Protein AF-0000000080873233 (afdb_homodimer)

Radius of gyration: 25.91 Å; Cα contacts (8 Å, |Δi|>4): 1275; chains: 2; bounding box: 64×78×68 Å

Secondary structure (DSSP, 8-state):
-----STTSHHHHHHHHHHHHHHHHHHHHHHHHHHHTHHHHHIIIII--HHHHHHHHT--TTEEEEEETTTSHHHHHHHHHHHHTT-EEEEEESSHHHHHHHHHHHHHH-TTS-EEEEE--GGGPPTTHHHHHHHTS-TT-EEEEEEE----PPPSS-GGGS-HHHHHHHHIIIIIHHHHHHHHHHTTTEEEEEEEEEE--GGGTS--TT-HHHHHHHHHHHHHHHHHHHHHH---GGGS--TTSSS--EEEEEEEE--EE-SSSS----TT-TTEE-HHHHHHHHHTTTT--S-EESSHHHHHHHHHHHTS-SGGGHHHHHHHHHHHHHHHHHHHHHHHHHTT-EEETTEEE-GGGG-/-----STTSHHHHHHHHHHHHHHHHHHHHHHHHHHHTHHHHHIIIII--HHHHHHHHT--TTEEEEEETTTSHHHHHHHHHHHHTT-EEEEEESSHHHHHHHHHHHHHH-TTS-EEEEE--GGGPPTTHHHHHHHTS-TT-EEEEEEE----PPPSS-GGGS-HHHHHHHHIIIIIHHHHHHHHHHTTTEEEEEEEEEE--GGGTS--TT-HHHHHHHHHHHHHHHHHHHHHH---GGGS--TTSSS--EEEEEEEE---B-SSSS----TT-TT-B-HHHHHHHHHTTTT--S-EESSHHHHHHHHHHHTS-SGGGHHHHHHHHHHHHHHHHHHHHHHHHHTT-EEETTEEE-GGGG-

Foldseek 3Di:
DPPDPDVPPVCVVVVVVVVVVVQVVLLVVLVVVVVVCVVVLCCQQPVFQLLVVCCVFQVDDLEEEEFAPLLFFLNVLLVVVVLVVPHAYEYEDQAPVSCVVSQVVSCVVRVVHHYHYQHHRQLDADVCRLLVSVVPTDPPRAYAEYELDFADAQDQDDPVPDDPSSLSSRCSGLAVSSVVNVVSCQQARHDLHHEYEQEAECLCVFPQPRGVSNNVSRVNSVVVLVVVLVLLPDPDPVSPDPPVGDPSRDYQYEYEYEYAEQTPQQPFADPPDPRYYFSNVLSVQQSRSHPVRYYDYSHSVPVVVSSVLVSGDPPPCVSVVVSVVVSVVSVVRRVVRNVQVVVPWHDDRSHTHHPPPPD/DPPDPDVPPVCVVVVVVVVVVVQVVLLVVLVVVVVVCVVVLCCQQPVFQLLVVCCVFQVDVLEEEEFAPLLFFLNVLLVVVVLVVPHAYEYEDQAPVSCVVSQVVSCVVRVVHHYHYQHHRQLDDDVCRLLVSVVPDDPPRAYAEYELDFADAQDQDDPVPDDPSSLSSRCSGLAVSSVVNVVSCQQARHDLHHEYEQEAECLCVFPQPRGVSNNVSSVNSVVVLVVVLVLLVDPDPVSPDPPVGDPSRDYQYEYEYEYAEQTPVQPFADPPDPRYYFSNVLSVQQSRSHPVRYYDYSHSVPVVVSSVLVSGDPPPCVSVVVSVVVSVVSVVRRVVRVVQVVVPWHQDRSHTHHVPPPD

Nearest PDB structures (foldseek):
  3gy0-assembly1_A-2  TM=8.358E-01  e=1.250E-11  Shigella flexneri
  3i1j-assembly1_A  TM=8.181E-01  e=1.690E-11  Pseudomonas syringae pv. tomato
  3gz4-assembly1_B  TM=8.388E-01  e=8.082E-11  Escherichia coli O6
  3e9q-assembly1_A  TM=8.214E-01  e=5.303E-11  Shigella flexneri 2a str. 301
  3f5q-assembly2_B  TM=8.314E-01  e=1.160E-10  Escherichia coli O6

Sequence (718 aa):
MAPSSTLPYITSHIYTVYLLFSTTLHLFLQIFLSLLSLPATLNTHLLHNGARYLEEHYHTPNAFALITGATDGIGRAFALELAERGWNIILHGRTQARIKPLLEHLRQKYPRQTFLPLPIDAANVRAGGISQALQELVPGVCVTLLINNAGALPPVRAFSGLSDEEVIDNVAVNVTFGALVVKALMNGWFGRRACVLGMGSVGAVMTLPGTPTYSGSKSFTRKFYACLRTQLSSPHPAFATPASSSPSTQLEILPILVGGVRTKMTPISEDGNIFFLTPQAFARHALAKVGLGREVYGYFWHEVQMWCITIWPEEGGMRGWVNKAMMRGVEKLRAEGWRRLSDGARMVDGRLVERGDGHMAPSSTLPYITSHIYTVYLLFSTTLHLFLQIFLSLLSLPATLNTHLLHNGARYLEEHYHTPNAFALITGATDGIGRAFALELAERGWNIILHGRTQARIKPLLEHLRQKYPRQTFLPLPIDAANVRAGGISQALQELVPGVCVTLLINNAGALPPVRAFSGLSDEEVIDNVAVNVTFGALVVKALMNGWFGRRACVLGMGSVGAVMTLPGTPTYSGSKSFTRKFYACLRTQLSSPHPAFATPASSSPSTQLEILPILVGGVRTKMTPISEDGNIFFLTPQAFARHALAKVGLGREVYGYFWHEVQMWCITIWPEEGGMRGWVNKAMMRGVEKLRAEGWRRLSDGARMVDGRLVERGDGH

InterPro domains:
  IPR002347 Short-chain dehydrogenase/reductase SDR [PF00106] (65-233)
  IPR002347 Short-chain dehydrogenase/reductase SDR [PR00081] (64-81)
  IPR002347 Short-chain dehydrogenase/reductase SDR [PR00081] (141-152)
  IPR002347 Short-chain dehydrogenase/reductase SDR [PR00081] (214-233)
  IPR036291 NAD(P)-binding domain superfamily [SSF51735] (61-322)
  IPR051019 VLCFA Elongation and Steroid Dehydrogenase [PTHR43899] (19-328)

Solvent-accessible surface area (backbone atoms only — not comparable to full-atom values): 36787 Å² total; per-residue (Å²): 132,77,78,93,65,74,88,47,54,70,55,42,49,53,45,44,50,47,48,53,50,47,48,51,51,42,38,53,49,40,52,55,52,50,59,66,43,42,66,60,51,44,34,57,70,69,65,49,60,4,53,58,45,40,50,75,64,32,58,51,95,67,27,23,34,37,31,32,36,23,67,47,49,52,28,28,24,38,52,53,56,40,46,74,73,63,44,21,35,36,38,21,22,59,35,63,77,61,33,44,66,58,51,52,52,48,46,68,76,40,68,89,45,54,76,42,83,44,62,48,43,46,57,69,70,51,72,60,44,65,51,53,55,58,66,70,43,70,85,80,63,26,33,12,33,35,38,50,50,44,64,62,81,69,77,76,37,26,72,63,72,51,52,53,56,55,54,51,34,44,44,25,26,39,40,49,36,54,53,49,50,54,35,43,33,67,67,68,32,49,31,60,43,24,37,35,39,39,59,37,30,44,41,38,75,43,71,42,45,53,37,27,69,48,26,6,24,27,21,16,48,50,40,25,51,54,8,44,48,46,24,73,70,41,86,49,71,64,41,44,69,70,74,85,53,70,76,85,53,47,71,40,50,28,39,27,34,37,60,54,41,19,24,83,91,35,30,41,67,69,82,80,44,79,54,47,37,35,22,55,60,44,34,53,40,39,45,25,44,40,83,68,60,46,75,42,58,34,41,66,52,43,44,51,54,49,45,71,38,64,48,40,50,69,71,91,39,52,21,55,49,48,40,49,55,53,44,52,54,51,48,53,45,33,50,54,25,49,52,43,40,74,73,51,30,41,71,52,91,33,34,70,40,55,67,81,66,73,117,134,76,80,90,68,73,88,49,52,70,54,41,48,55,44,46,51,47,49,51,50,47,49,51,51,42,39,55,50,41,52,54,50,48,59,68,44,41,66,59,52,45,36,56,71,68,64,49,58,3,54,58,44,40,51,75,63,32,59,50,93,66,27,23,33,36,29,32,37,22,65,47,51,53,27,29,23,38,52,53,57,39,46,74,72,63,44,22,35,36,38,21,21,60,36,62,79,63,33,45,64,58,51,52,52,48,46,69,77,39,68,88,46,54,76,43,84,43,61,48,43,45,57,69,69,52,72,61,44,65,51,52,55,58,66,70,44,68,86,79,64,26,33,12,32,35,38,48,50,44,64,64,80,70,78,78,37,26,71,64,72,52,51,54,57,56,54,50,34,44,45,26,26,40,38,50,36,55,55,50,50,54,34,43,33,68,67,68,32,48,32,60,42,25,36,36,39,38,58,38,29,43,42,37,76,43,73,44,46,51,36,27,68,48,26,6,25,28,20,15,47,49,40,25,51,53,8,46,48,46,24,72,70,41,86,48,70,63,41,44,68,67,75,85,54,70,77,86,54,47,71,40,49,29,40,27,34,38,60,56,41,18,24,83,91,36,31,41,65,68,81,81,44,81,54,46,37,36,21,53,59,43,35,54,42,39,46,26,43,40,84,69,60,45,75,41,57,34,40,67,50,40,44,51,53,49,46,72,40,64,48,40,50,67,71,91,40,51,22,56,49,49,41,48,54,52,47,52,54,50,48,54,45,33,51,54,26,49,54,42,40,74,72,50,28,42,70,52,89,32,35,70,41,56,68,80,65,74,118

pLDDT: mean 83.42, std 15.3, range [19.53, 98.75]

Organism: NCBI:txid59557

Structure (mmCIF, N/CA/C/O backbone):
data_AF-0000000080873233-model_v1
#
loop_
_entity.id
_entity.type
_entity.pdbx_description
1 polymer 'NAD(P)-binding protein'
#
loop_
_atom_site.group_PDB
_atom_site.id
_atom_site.type_symbol
_atom_site.label_atom_id
_atom_site.label_alt_id
_atom_site.label_comp_id
_atom_site.label_asym_id
_atom_site.label_entity_id
_atom_site.label_seq_id
_atom_site.pdbx_PDB_ins_code
_atom_site.Cartn_x
_atom_site.Cartn_y
_atom_site.Cartn_z
_atom_site.occupancy
_atom_site.B_iso_or_equiv
_atom_site.auth_seq_id
_atom_site.auth_comp_id
_atom_site.auth_asym_id
_atom_site.auth_atom_id
_atom_site.pdbx_PDB_model_num
ATOM 1 N N . MET A 1 1 ? -21.156 28.141 5.973 1 19.73 1 MET A N 1
ATOM 2 C CA . MET A 1 1 ? -21.172 29.219 4.977 1 19.73 1 MET A CA 1
ATOM 3 C C . MET A 1 1 ? -20.109 28.984 3.912 1 19.73 1 MET A C 1
ATOM 5 O O . MET A 1 1 ? -18.938 28.75 4.234 1 19.73 1 MET A O 1
ATOM 9 N N . ALA A 1 2 ? -20.625 28.719 2.576 1 26.69 2 ALA A N 1
ATOM 10 C CA . ALA A 1 2 ? -19.938 28.609 1.289 1 26.69 2 ALA A CA 1
ATOM 11 C C . ALA A 1 2 ? -19.062 29.828 1.028 1 26.69 2 ALA A C 1
ATOM 13 O O . ALA A 1 2 ? -19.5 30.969 1.147 1 26.69 2 ALA A O 1
ATOM 14 N N . PRO A 1 3 ? -17.828 29.797 1.307 1 28.66 3 PRO A N 1
ATOM 15 C CA . PRO A 1 3 ? -17.188 31.109 1.107 1 28.66 3 PRO A CA 1
ATOM 16 C C . PRO A 1 3 ? -17.781 31.875 -0.069 1 28.66 3 PRO A C 1
ATOM 18 O O . PRO A 1 3 ? -18.422 31.281 -0.939 1 28.66 3 PRO A O 1
ATOM 21 N N . SER A 1 4 ? -17.75 33.281 -0.132 1 27.61 4 SER A N 1
ATOM 22 C CA . SER A 1 4 ? -18.328 34.344 -0.931 1 27.61 4 SER A CA 1
ATOM 23 C C . SER A 1 4 ? -18.109 34.094 -2.422 1 27.61 4 SER A C 1
ATOM 25 O O . SER A 1 4 ? -17.031 33.688 -2.842 1 27.61 4 SER A O 1
ATOM 27 N N . SER A 1 5 ? -19.203 34.281 -3.408 1 30.22 5 SER A N 1
ATOM 28 C CA . SER A 1 5 ? -19.891 34 -4.664 1 30.22 5 SER A CA 1
ATOM 29 C C . SER A 1 5 ? -19.219 34.719 -5.832 1 30.22 5 SER A C 1
ATOM 31 O O . SER A 1 5 ? -19.625 34.562 -6.984 1 30.22 5 SER A O 1
ATOM 33 N N . THR A 1 6 ? -18.719 36.031 -5.68 1 29.69 6 THR A N 1
ATOM 34 C CA . THR A 1 6 ? -18.812 36.938 -6.82 1 29.69 6 THR A CA 1
ATOM 35 C C . THR A 1 6 ? -17.812 36.531 -7.902 1 29.69 6 THR A C 1
ATOM 37 O O . THR A 1 6 ? -18.078 36.719 -9.094 1 29.69 6 THR A O 1
ATOM 40 N N . LEU A 1 7 ? -16.594 36.812 -7.695 1 32.5 7 LEU A N 1
ATOM 41 C CA . LEU A 1 7 ? -15.633 36.562 -8.758 1 32.5 7 LEU A CA 1
ATOM 42 C C . LEU A 1 7 ? -15.734 35.125 -9.273 1 32.5 7 LEU A C 1
ATOM 44 O O . LEU A 1 7 ? -14.781 34.625 -9.859 1 32.5 7 LEU A O 1
ATOM 48 N N . PRO A 1 8 ? -16.766 34.188 -8.883 1 36.41 8 PRO A N 1
ATOM 49 C CA . PRO A 1 8 ? -17.156 32.812 -8.727 1 36.41 8 PRO A CA 1
ATOM 50 C C . PRO A 1 8 ? -17.703 32.188 -10.023 1 36.41 8 PRO A C 1
ATOM 52 O O . PRO A 1 8 ? -17.578 30.984 -10.242 1 36.41 8 PRO A O 1
ATOM 55 N N . TYR A 1 9 ? -18.547 32.938 -10.727 1 40.91 9 TYR A N 1
ATOM 56 C CA . TYR A 1 9 ? -19.453 32.531 -11.797 1 40.91 9 TYR A CA 1
ATOM 57 C C . TYR A 1 9 ? -18.703 32.344 -13.109 1 40.91 9 TYR A C 1
ATOM 59 O O . TYR A 1 9 ? -18.906 31.359 -13.82 1 40.91 9 TYR A O 1
ATOM 67 N N . ILE A 1 10 ? -18.219 33.531 -13.672 1 42.97 10 ILE A N 1
ATOM 68 C CA . ILE A 1 10 ? -17.469 33.562 -14.922 1 42.97 10 ILE A CA 1
ATOM 69 C C . ILE A 1 10 ? -16.344 32.531 -14.875 1 42.97 10 ILE A C 1
ATOM 71 O O . ILE A 1 10 ? -16.109 31.797 -15.844 1 42.97 10 ILE A O 1
ATOM 75 N N . THR A 1 11 ? -15.656 32.469 -13.547 1 52.22 11 THR A N 1
ATOM 76 C CA . THR A 1 11 ? -14.531 31.641 -13.148 1 52.22 11 THR A CA 1
ATOM 77 C C . THR A 1 11 ? -14.945 30.172 -13.078 1 52.22 11 THR A C 1
ATOM 79 O O . THR A 1 11 ? -14.188 29.297 -13.477 1 52.22 11 THR A O 1
ATOM 82 N N . SER A 1 12 ? -16.312 30.203 -12.867 1 63.19 12 SER A N 1
ATOM 83 C CA . SER A 1 12 ? -16.859 28.859 -12.781 1 63.19 12 SER A CA 1
ATOM 84 C C . SER A 1 12 ? -17.109 28.281 -14.172 1 63.19 12 SER A C 1
ATOM 86 O O . SER A 1 12 ? -16.797 27.109 -14.438 1 63.19 12 SER A O 1
ATOM 88 N N . HIS A 1 13 ? -17.719 29.312 -15.117 1 65.25 13 HIS A N 1
ATOM 89 C CA . HIS A 1 13 ? -18 28.781 -16.438 1 65.25 13 HIS A CA 1
ATOM 90 C C . HIS A 1 13 ? -16.719 28.484 -17.219 1 65.25 13 HIS A C 1
ATOM 92 O O . HIS A 1 13 ? -16.641 27.469 -17.906 1 65.25 13 HIS A O 1
ATOM 98 N N . ILE A 1 14 ? -15.781 29.484 -17.172 1 68.75 14 ILE A N 1
ATOM 99 C CA . ILE A 1 14 ? -14.5 29.281 -17.828 1 68.75 14 ILE A CA 1
ATOM 100 C C . ILE A 1 14 ? -13.828 28.016 -17.281 1 68.75 14 ILE A C 1
ATOM 102 O O . ILE A 1 14 ? -13.273 27.219 -18.047 1 68.75 14 ILE A O 1
ATOM 106 N N . TYR A 1 15 ? -14.016 27.922 -16.062 1 74.38 15 TYR A N 1
ATOM 107 C CA . TYR A 1 15 ? -13.43 26.734 -15.453 1 74.38 15 TYR A CA 1
ATOM 108 C C . TYR A 1 15 ? -14.141 25.469 -15.914 1 74.38 15 TYR A C 1
ATOM 110 O O . TYR A 1 15 ? -13.5 24.453 -16.172 1 74.38 15 TYR A O 1
ATOM 118 N N . THR A 1 16 ? -15.438 25.688 -16.109 1 74.81 16 THR A N 1
ATOM 119 C CA . THR A 1 16 ? -16.203 24.531 -16.562 1 74.81 16 THR A CA 1
ATOM 120 C C . THR A 1 16 ? -15.836 24.172 -18 1 74.81 16 THR A C 1
ATOM 122 O O . THR A 1 16 ? -15.688 22.984 -18.328 1 74.81 16 THR A O 1
ATOM 125 N N . VAL A 1 17 ? -15.734 25.172 -18.766 1 74.94 17 VAL A N 1
ATOM 126 C CA . VAL A 1 17 ? -15.352 24.938 -20.156 1 74.94 17 VAL A CA 1
ATOM 127 C C . VAL A 1 17 ? -13.945 24.344 -20.203 1 74.94 17 VAL A C 1
ATOM 129 O O . VAL A 1 17 ? -13.688 23.406 -20.984 1 74.94 17 VAL A O 1
ATOM 132 N N . TYR A 1 18 ? -13.125 24.875 -19.453 1 76.31 18 TYR A N 1
ATOM 133 C CA . TYR A 1 18 ? -11.773 24.328 -19.359 1 76.31 18 TYR A CA 1
ATOM 134 C C . TYR A 1 18 ? -11.805 22.859 -18.953 1 76.31 18 TYR A C 1
ATOM 136 O O . TYR A 1 18 ? -11.117 22.031 -19.547 1 76.31 18 TYR A O 1
ATOM 144 N N . LEU A 1 19 ? -12.617 22.594 -18.031 1 75.62 19 LEU A N 1
ATOM 145 C CA . LEU A 1 19 ? -12.688 21.219 -17.531 1 75.62 19 LEU A CA 1
ATOM 146 C C . LEU A 1 19 ? -13.227 20.281 -18.609 1 75.62 19 LEU A C 1
ATOM 148 O O . LEU A 1 19 ? -12.727 19.156 -18.766 1 75.62 19 LEU A O 1
ATOM 152 N N . LEU A 1 20 ? -14.227 20.75 -19.297 1 76.81 20 LEU A N 1
ATOM 153 C CA . LEU A 1 20 ? -14.805 19.922 -20.344 1 76.81 20 LEU A CA 1
ATOM 154 C C . LEU A 1 20 ? -13.797 19.672 -21.469 1 76.81 20 LEU A C 1
ATOM 156 O O . LEU A 1 20 ? -13.648 18.547 -21.938 1 76.81 20 LEU A O 1
ATOM 160 N N . PHE A 1 21 ? -13.164 20.719 -21.844 1 78.38 21 PHE A N 1
ATOM 161 C CA . PHE A 1 21 ? -12.164 20.594 -22.891 1 78.38 21 PHE A CA 1
ATOM 162 C C . PHE A 1 21 ? -11.008 19.719 -22.438 1 78.38 21 PHE A C 1
ATOM 164 O O . PHE A 1 21 ? -10.57 18.828 -23.172 1 78.38 21 PHE A O 1
ATOM 171 N N . SER A 1 22 ? -10.562 19.969 -21.312 1 76.31 22 SER A N 1
ATOM 172 C CA . SER A 1 22 ? -9.43 19.219 -20.766 1 76.31 22 SER A CA 1
ATOM 173 C C . SER A 1 22 ? -9.766 17.734 -20.625 1 76.31 22 SER A C 1
ATOM 175 O O . SER A 1 22 ? -8.953 16.875 -20.969 1 76.31 22 SER A O 1
ATOM 177 N N . THR A 1 23 ? -10.938 17.453 -20.219 1 77.44 23 THR A N 1
ATOM 178 C CA . THR A 1 23 ? -11.375 16.062 -20.047 1 77.44 23 THR A CA 1
ATOM 179 C C . THR A 1 23 ? -11.469 15.359 -21.391 1 77.44 23 THR A C 1
ATOM 181 O O . THR A 1 23 ? -11.023 14.219 -21.531 1 77.44 23 THR A O 1
ATOM 184 N N . THR A 1 24 ? -12.07 16.109 -22.312 1 78.44 24 THR A N 1
ATOM 185 C CA . THR A 1 24 ? -12.234 15.516 -23.641 1 78.44 24 THR A CA 1
ATOM 186 C C . THR A 1 24 ? -10.875 15.234 -24.281 1 78.44 24 THR A C 1
ATOM 188 O O . THR A 1 24 ? -10.656 14.148 -24.828 1 78.44 24 THR A O 1
ATOM 191 N N . LEU A 1 25 ? -10.062 16.172 -24.188 1 80.88 25 LEU A N 1
ATOM 192 C CA . LEU A 1 25 ? -8.727 16 -24.766 1 80.88 25 LEU A CA 1
ATOM 193 C C . LEU A 1 25 ? -7.973 14.891 -24.031 1 80.88 25 LEU A C 1
ATOM 195 O O . LEU A 1 25 ? -7.281 14.094 -24.656 1 80.88 25 LEU A O 1
ATOM 199 N N . HIS A 1 26 ? -8.102 14.836 -22.812 1 81.19 26 HIS A N 1
ATOM 200 C CA . HIS A 1 26 ? -7.488 13.781 -22.016 1 81.19 26 HIS A CA 1
ATOM 201 C C . HIS A 1 26 ? -7.953 12.406 -22.469 1 81.19 26 HIS A C 1
ATOM 203 O O . HIS A 1 26 ? -7.137 11.508 -22.672 1 81.19 26 HIS A O 1
ATOM 209 N N . LEU A 1 27 ? -9.219 12.312 -22.641 1 81.94 27 LEU A N 1
ATOM 210 C CA . LEU A 1 27 ? -9.781 11.023 -23.062 1 81.94 27 LEU A CA 1
ATOM 211 C C . LEU A 1 27 ? -9.25 10.625 -24.438 1 81.94 27 LEU A C 1
ATOM 213 O O . LEU A 1 27 ? -8.875 9.469 -24.641 1 81.94 27 LEU A O 1
ATOM 217 N N . PHE A 1 28 ? -9.242 11.609 -25.25 1 82.88 28 PHE A N 1
ATOM 218 C CA . PHE A 1 28 ? -8.75 11.352 -26.594 1 82.88 28 PHE A CA 1
ATOM 219 C C . PHE A 1 28 ? -7.297 10.891 -26.547 1 82.88 28 PHE A C 1
ATOM 221 O O . PHE A 1 28 ? -6.938 9.898 -27.172 1 82.88 28 PHE A O 1
ATOM 228 N N . LEU A 1 29 ? -6.527 11.523 -25.859 1 81.12 29 LEU A N 1
ATOM 229 C CA . LEU A 1 29 ? -5.105 11.203 -25.766 1 81.12 29 LEU A CA 1
ATOM 230 C C . LEU A 1 29 ? -4.898 9.852 -25.078 1 81.12 29 LEU A C 1
ATOM 232 O O . LEU A 1 29 ? -4.043 9.07 -25.5 1 81.12 29 LEU A O 1
ATOM 236 N N . GLN A 1 30 ? -5.707 9.539 -24.094 1 79.69 30 GLN A N 1
ATOM 237 C CA . GLN A 1 30 ? -5.594 8.273 -23.375 1 79.69 30 GLN A CA 1
ATOM 238 C C . GLN A 1 30 ? -6 7.102 -24.266 1 79.69 30 GLN A C 1
ATOM 240 O O . GLN A 1 30 ? -5.398 6.027 -24.203 1 79.69 30 GLN A O 1
ATOM 245 N N . ILE A 1 31 ? -6.992 7.328 -25.047 1 83.38 31 ILE A N 1
ATOM 246 C CA . ILE A 1 31 ? -7.418 6.289 -25.969 1 83.38 31 ILE A CA 1
ATOM 247 C C . ILE A 1 31 ? -6.301 5.992 -26.969 1 83.38 31 ILE A C 1
ATOM 249 O O . ILE A 1 31 ? -5.996 4.828 -27.234 1 83.38 31 ILE A O 1
ATOM 253 N N . PHE A 1 32 ? -5.66 7.023 -27.422 1 82.69 32 PHE A N 1
ATOM 254 C CA . PHE A 1 32 ? -4.559 6.848 -28.359 1 82.69 32 PHE A CA 1
ATOM 255 C C . PHE A 1 32 ? -3.393 6.125 -27.688 1 82.69 32 PHE A C 1
ATOM 257 O O . PHE A 1 32 ? -2.783 5.234 -28.297 1 82.69 32 PHE A O 1
ATOM 264 N N . LEU A 1 33 ? -3.141 6.461 -26.516 1 78.5 33 LEU A N 1
ATOM 265 C CA . LEU A 1 33 ? -2.072 5.805 -25.766 1 78.5 33 LEU A CA 1
ATOM 266 C C . LEU A 1 33 ? -2.398 4.332 -25.531 1 78.5 33 LEU A C 1
ATOM 268 O O . LEU A 1 33 ? -1.511 3.479 -25.594 1 78.5 33 LEU A O 1
ATOM 272 N N . SER A 1 34 ? -3.639 4.102 -25.297 1 81.69 34 SER A N 1
ATOM 273 C CA . SER A 1 34 ? -4.07 2.727 -25.062 1 81.69 34 SER A CA 1
ATOM 274 C C . SER A 1 34 ? -3.908 1.87 -26.312 1 81.69 34 SER A C 1
ATOM 276 O O . SER A 1 34 ? -3.633 0.672 -26.219 1 81.69 34 SER A O 1
ATOM 278 N N . LEU A 1 35 ? -4.074 2.482 -27.438 1 82.94 35 LEU A N 1
ATOM 279 C CA . LEU A 1 35 ? -3.896 1.757 -28.703 1 82.94 35 LEU A CA 1
ATOM 280 C C . LEU A 1 35 ? -2.443 1.332 -28.875 1 82.94 35 LEU A C 1
ATOM 282 O O . LEU A 1 35 ? -2.168 0.272 -29.438 1 82.94 35 LEU A O 1
ATOM 286 N N . LEU A 1 36 ? -1.559 2.068 -28.344 1 79.94 36 LEU A N 1
ATOM 287 C CA . LEU A 1 36 ? -0.139 1.742 -28.422 1 79.94 36 LEU A CA 1
ATOM 288 C C . LEU A 1 36 ? 0.19 0.531 -27.562 1 79.94 36 LEU A C 1
ATOM 290 O O . LEU A 1 36 ? 1.188 -0.153 -27.797 1 79.94 36 LEU A O 1
ATOM 294 N N . SER A 1 37 ? -0.679 0.245 -26.562 1 80.94 37 SER A N 1
ATOM 295 C CA . SER A 1 37 ? -0.419 -0.855 -25.641 1 80.94 37 SER A CA 1
ATOM 296 C C . SER A 1 37 ? -1.127 -2.131 -26.094 1 80.94 37 SER A C 1
ATOM 298 O O . SER A 1 37 ? -0.98 -3.182 -25.469 1 80.94 37 SER A O 1
ATOM 300 N N . LEU A 1 38 ? -1.834 -2.102 -27.141 1 83.88 38 LEU A N 1
ATOM 301 C CA . LEU A 1 38 ? -2.666 -3.215 -27.578 1 83.88 38 LEU A CA 1
ATOM 302 C C . LEU A 1 38 ? -1.814 -4.438 -27.891 1 83.88 38 LEU A C 1
ATOM 304 O O . LEU A 1 38 ? -2.172 -5.559 -27.531 1 83.88 38 LEU A O 1
ATOM 308 N N . PRO A 1 39 ? -0.663 -4.281 -28.594 1 82.62 39 PRO A N 1
ATOM 309 C CA . PRO A 1 39 ? 0.152 -5.469 -28.844 1 82.62 39 PRO A CA 1
ATOM 310 C C . PRO A 1 39 ? 0.604 -6.16 -27.547 1 82.62 39 PRO A C 1
ATOM 312 O O . PRO A 1 39 ? 0.606 -7.391 -27.484 1 82.62 39 PRO A O 1
ATOM 315 N N . ALA A 1 40 ? 0.964 -5.41 -26.578 1 82.81 40 ALA A N 1
ATOM 316 C CA . ALA A 1 40 ? 1.369 -5.984 -25.297 1 82.81 40 ALA A CA 1
ATOM 317 C C . ALA A 1 40 ? 0.203 -6.703 -24.625 1 82.81 40 ALA A C 1
ATOM 319 O O . ALA A 1 40 ? 0.38 -7.781 -24.047 1 82.81 40 ALA A O 1
ATOM 320 N N . THR A 1 41 ? -0.952 -6.105 -24.703 1 88.44 41 THR A N 1
ATOM 321 C CA . THR A 1 41 ? -2.15 -6.707 -24.125 1 88.44 41 THR A CA 1
ATOM 322 C C . THR A 1 41 ? -2.486 -8.016 -24.844 1 88.44 41 THR A C 1
ATOM 324 O O . THR A 1 41 ? -2.812 -9.016 -24.188 1 88.44 41 THR A O 1
ATOM 327 N N . LEU A 1 42 ? -2.375 -7.938 -26.125 1 89.62 42 LEU A N 1
ATOM 328 C CA . LEU A 1 42 ? -2.65 -9.141 -26.891 1 89.62 42 LEU A CA 1
ATOM 329 C C . LEU A 1 42 ? -1.641 -10.234 -26.578 1 89.62 42 LEU A C 1
ATOM 331 O O . LEU A 1 42 ? -2.008 -11.406 -26.453 1 89.62 42 LEU A O 1
ATOM 335 N N . ASN A 1 43 ? -0.437 -9.906 -26.438 1 89.69 43 ASN A N 1
ATOM 336 C CA . ASN A 1 43 ? 0.576 -10.883 -26.062 1 89.69 43 ASN A CA 1
ATOM 337 C C . ASN A 1 43 ? 0.287 -11.469 -24.688 1 89.69 43 ASN A C 1
ATOM 339 O O . ASN A 1 43 ? 0.364 -12.688 -24.5 1 89.69 43 ASN A O 1
ATOM 343 N N . THR A 1 44 ? -0.098 -10.656 -23.75 1 91.62 44 THR A N 1
ATOM 344 C CA . THR A 1 44 ? -0.33 -11.055 -22.375 1 91.62 44 THR A CA 1
ATOM 345 C C . THR A 1 44 ? -1.481 -12.047 -22.281 1 91.62 44 THR A C 1
ATOM 347 O O . THR A 1 44 ? -1.395 -13.039 -21.547 1 91.62 44 THR A O 1
ATOM 350 N N . HIS A 1 45 ? -2.523 -11.828 -23.062 1 93.62 45 HIS A N 1
ATOM 351 C CA . HIS A 1 45 ? -3.748 -12.578 -22.797 1 93.62 45 HIS A CA 1
ATOM 352 C C . HIS A 1 45 ? -3.98 -13.641 -23.875 1 93.62 45 HIS A C 1
ATOM 354 O O . HIS A 1 45 ? -4.715 -14.602 -23.641 1 93.62 45 HIS A O 1
ATOM 360 N N . LEU A 1 46 ? -3.316 -13.5 -25.047 1 90.56 46 LEU A N 1
ATOM 361 C CA . LEU A 1 46 ? -3.686 -14.398 -26.141 1 90.56 46 LEU A CA 1
ATOM 362 C C . LEU A 1 46 ? -2.465 -15.156 -26.656 1 90.56 46 LEU A C 1
ATOM 364 O O . LEU A 1 46 ? -2.566 -16.328 -27.016 1 90.56 46 LEU A O 1
ATOM 368 N N . LEU A 1 47 ? -1.35 -14.562 -26.656 1 90.75 47 LEU A N 1
ATOM 369 C CA . LEU A 1 47 ? -0.217 -15.156 -27.359 1 90.75 47 LEU A CA 1
ATOM 370 C C . LEU A 1 47 ? 0.717 -15.867 -26.375 1 90.75 47 LEU A C 1
ATOM 372 O O . LEU A 1 47 ? 1.246 -16.938 -26.688 1 90.75 47 LEU A O 1
ATOM 376 N N . HIS A 1 48 ? 0.94 -15.344 -25.219 1 91.31 48 HIS A N 1
ATOM 377 C CA . HIS A 1 48 ? 1.87 -15.906 -24.25 1 91.31 48 HIS A CA 1
ATOM 378 C C . HIS A 1 48 ? 1.338 -17.219 -23.672 1 91.31 48 HIS A C 1
ATOM 380 O O . HIS A 1 48 ? 0.189 -17.281 -23.234 1 91.31 48 HIS A O 1
ATOM 386 N N . ASN A 1 49 ? 2.193 -18.219 -23.75 1 91.5 49 ASN A N 1
ATOM 387 C CA . ASN A 1 49 ? 1.831 -19.5 -23.172 1 91.5 49 ASN A CA 1
ATOM 388 C C . ASN A 1 49 ? 2.535 -19.734 -21.828 1 91.5 49 ASN A C 1
ATOM 390 O O . ASN A 1 49 ? 3.502 -20.5 -21.766 1 91.5 49 ASN A O 1
ATOM 394 N N . GLY A 1 50 ? 1.964 -19.188 -20.859 1 93.31 50 GLY A N 1
ATOM 395 C CA . GLY A 1 50 ? 2.561 -19.25 -19.547 1 93.31 50 GLY A CA 1
ATOM 396 C C . GLY A 1 50 ? 2.484 -20.641 -18.922 1 93.31 50 GLY A C 1
ATOM 397 O O . GLY A 1 50 ? 3.354 -21.016 -18.141 1 93.31 50 GLY A O 1
ATOM 398 N N . ALA A 1 51 ? 1.483 -21.422 -19.312 1 91.31 51 ALA A N 1
ATOM 399 C CA . ALA A 1 51 ? 1.354 -22.781 -18.797 1 91.31 51 ALA A CA 1
ATOM 400 C C . ALA A 1 51 ? 2.523 -23.656 -19.25 1 91.31 51 ALA A C 1
ATOM 402 O O . ALA A 1 51 ? 3.072 -24.422 -18.469 1 91.31 51 ALA A O 1
ATOM 403 N N . ARG A 1 52 ? 2.855 -23.5 -20.438 1 93.25 52 ARG A N 1
ATOM 404 C CA . ARG A 1 52 ? 4.004 -24.234 -20.969 1 93.25 52 ARG A CA 1
ATOM 405 C C . ARG A 1 52 ? 5.297 -23.766 -20.312 1 93.25 52 ARG A C 1
ATOM 407 O O . ARG A 1 52 ? 6.148 -24.578 -19.953 1 93.25 52 ARG A O 1
ATOM 414 N N . TYR A 1 53 ? 5.438 -22.484 -20.219 1 95.31 53 TYR A N 1
ATOM 415 C CA . TYR A 1 53 ? 6.617 -21.906 -19.578 1 95.31 53 TYR A CA 1
ATOM 416 C C . TYR A 1 53 ? 6.773 -22.422 -18.156 1 95.31 53 TYR A C 1
ATOM 418 O O . TYR A 1 53 ? 7.875 -22.781 -17.734 1 95.31 53 TYR A O 1
ATOM 426 N N . LEU A 1 54 ? 5.68 -22.484 -17.422 1 95.56 54 LEU A N 1
ATOM 427 C CA . LEU A 1 54 ? 5.645 -22.984 -16.062 1 95.56 54 LEU A CA 1
ATOM 428 C C . LEU A 1 54 ? 6.184 -24.406 -15.984 1 95.56 54 LEU A C 1
ATOM 430 O O . LEU A 1 54 ? 7.039 -24.719 -15.156 1 95.56 54 LEU A O 1
ATOM 434 N N . GLU A 1 55 ? 5.77 -25.297 -16.844 1 94.62 55 GLU A N 1
ATOM 435 C CA . GLU A 1 55 ? 6.16 -26.703 -16.875 1 94.62 55 GLU A CA 1
ATOM 436 C C . GLU A 1 55 ? 7.629 -26.859 -17.266 1 94.62 55 GLU A C 1
ATOM 438 O O . GLU A 1 55 ? 8.352 -27.656 -16.672 1 94.62 55 GLU A O 1
ATOM 443 N N . GLU A 1 56 ? 8.039 -26.047 -18.156 1 94.44 56 GLU A N 1
ATOM 444 C CA . GLU A 1 56 ? 9.383 -26.188 -18.719 1 94.44 56 GLU A CA 1
ATOM 445 C C . GLU A 1 56 ? 10.43 -25.609 -17.781 1 94.44 56 GLU A C 1
ATOM 447 O O . GLU A 1 56 ? 11.562 -26.094 -17.719 1 94.44 56 GLU A O 1
ATOM 452 N N . HIS A 1 57 ? 10.008 -24.641 -17 1 93.88 57 HIS A N 1
ATOM 453 C CA . HIS A 1 57 ? 11.047 -23.906 -16.297 1 93.88 57 HIS A CA 1
ATOM 454 C C . HIS A 1 57 ? 10.953 -24.094 -14.789 1 93.88 57 HIS A C 1
ATOM 456 O O . HIS A 1 57 ? 11.953 -23.953 -14.078 1 93.88 57 HIS A O 1
ATOM 462 N N . TYR A 1 58 ? 9.789 -24.469 -14.312 1 95.56 58 TYR A N 1
ATOM 463 C CA . TYR A 1 58 ? 9.648 -24.453 -12.859 1 95.56 58 TYR A CA 1
ATOM 464 C C . TYR A 1 58 ? 9.195 -25.812 -12.344 1 95.56 58 TYR A C 1
ATOM 466 O O . TYR A 1 58 ? 9.297 -26.094 -11.148 1 95.56 58 TYR A O 1
ATOM 474 N N . HIS A 1 59 ? 8.695 -26.594 -13.195 1 95.12 59 HIS A N 1
ATOM 475 C CA . HIS A 1 59 ? 8.203 -27.891 -12.766 1 95.12 59 HIS A CA 1
ATOM 476 C C . HIS A 1 59 ? 9.281 -28.969 -12.898 1 95.12 59 HIS A C 1
ATOM 478 O O . HIS A 1 59 ? 9.25 -29.781 -13.828 1 95.12 59 HIS A O 1
ATOM 484 N N . THR A 1 60 ? 10.25 -29.016 -11.961 1 87.69 60 THR A N 1
ATOM 485 C CA . THR A 1 60 ? 11.312 -30.016 -11.906 1 87.69 60 THR A CA 1
ATOM 486 C C . THR A 1 60 ? 10.898 -31.188 -11.016 1 87.69 60 THR A C 1
ATOM 488 O O . THR A 1 60 ? 9.898 -31.109 -10.297 1 87.69 60 THR A O 1
ATOM 491 N N . PRO A 1 61 ? 11.812 -32.219 -11.18 1 79.69 61 PRO A N 1
ATOM 492 C CA . PRO A 1 61 ? 11.539 -33.344 -10.258 1 79.69 61 PRO A CA 1
ATOM 493 C C . PRO A 1 61 ? 11.695 -32.938 -8.789 1 79.69 61 PRO A C 1
ATOM 495 O O . PRO A 1 61 ? 12.594 -32.156 -8.453 1 79.69 61 PRO A O 1
ATOM 498 N N . ASN A 1 62 ? 10.773 -32.938 -7.902 1 85.56 62 ASN A N 1
ATOM 499 C CA . ASN A 1 62 ? 10.75 -32.656 -6.477 1 85.56 62 ASN A CA 1
ATOM 500 C C . ASN A 1 62 ? 10.273 -31.219 -6.215 1 85.56 62 ASN A C 1
ATOM 502 O O . ASN A 1 62 ? 10.391 -30.719 -5.094 1 85.56 62 ASN A O 1
ATOM 506 N N . ALA A 1 63 ? 10 -30.562 -7.363 1 93.75 63 ALA A N 1
ATOM 507 C CA . ALA A 1 63 ? 9.516 -29.188 -7.227 1 93.75 63 ALA A CA 1
ATOM 508 C C . ALA A 1 63 ? 8.195 -29.156 -6.469 1 93.75 63 ALA A C 1
ATOM 510 O O . ALA A 1 63 ? 7.328 -30 -6.676 1 93.75 63 ALA A O 1
ATOM 511 N N . PHE A 1 64 ? 8.102 -28.219 -5.586 1 97.44 64 PHE A N 1
ATOM 512 C CA . PHE A 1 64 ? 6.855 -27.984 -4.867 1 97.44 64 PHE A CA 1
ATOM 513 C C . PHE A 1 64 ? 6.281 -26.609 -5.207 1 97.44 64 PHE A C 1
ATOM 515 O O . PHE A 1 64 ? 7.023 -25.641 -5.363 1 97.44 64 PHE A O 1
ATOM 522 N N . ALA A 1 65 ? 4.988 -26.531 -5.312 1 98.38 65 ALA A N 1
ATOM 523 C CA . ALA A 1 65 ? 4.258 -25.266 -5.25 1 98.38 65 ALA A CA 1
ATOM 524 C C . ALA A 1 65 ? 3.758 -25 -3.836 1 98.38 65 ALA A C 1
ATOM 526 O O . ALA A 1 65 ? 3.219 -25.891 -3.178 1 98.38 65 ALA A O 1
ATOM 527 N N . LEU A 1 66 ? 4.047 -23.859 -3.359 1 98.56 66 LEU A N 1
ATOM 528 C CA . LEU A 1 66 ? 3.465 -23.422 -2.096 1 98.56 66 LEU A CA 1
ATOM 529 C C . LEU A 1 66 ? 2.32 -22.438 -2.338 1 98.56 66 LEU A C 1
ATOM 531 O O . LEU A 1 66 ? 2.496 -21.438 -3.023 1 98.56 66 LEU A O 1
ATOM 535 N N . ILE A 1 67 ? 1.18 -22.734 -1.832 1 98.75 67 ILE A N 1
ATOM 536 C CA . ILE A 1 67 ? 0.005 -21.891 -1.979 1 98.75 67 ILE A CA 1
ATOM 537 C C . ILE A 1 67 ? -0.448 -21.391 -0.608 1 98.75 67 ILE A C 1
ATOM 539 O O . ILE A 1 67 ? -0.88 -22.188 0.233 1 98.75 67 ILE A O 1
ATOM 543 N N . THR A 1 68 ? -0.325 -20.094 -0.387 1 98.31 68 THR A N 1
ATOM 544 C CA . THR A 1 68 ? -0.883 -19.547 0.847 1 98.31 68 THR A CA 1
ATOM 545 C C . THR A 1 68 ? -2.385 -19.312 0.703 1 98.31 68 THR A C 1
ATOM 547 O O . THR A 1 68 ? -2.852 -18.891 -0.356 1 98.31 68 THR A O 1
ATOM 550 N N . GLY A 1 69 ? -3.154 -19.594 1.768 1 96.62 69 GLY A N 1
ATOM 551 C CA . GLY A 1 69 ? -4.602 -19.531 1.658 1 96.62 69 GLY A CA 1
ATOM 552 C C . GLY A 1 69 ? -5.176 -20.547 0.689 1 96.62 69 GLY A C 1
ATOM 553 O O . GLY A 1 69 ? -5.988 -20.203 -0.173 1 96.62 69 GLY A O 1
ATOM 554 N N . ALA A 1 70 ? -4.84 -21.766 0.844 1 97.19 70 ALA A N 1
ATOM 555 C CA . ALA A 1 70 ? -5.125 -22.797 -0.151 1 97.19 70 ALA A CA 1
ATOM 556 C C . ALA A 1 70 ? -6.492 -23.422 0.087 1 97.19 70 ALA A C 1
ATOM 558 O O . ALA A 1 70 ? -7 -24.156 -0.762 1 97.19 70 ALA A O 1
ATOM 559 N N . THR A 1 71 ? -7.188 -23.141 1.128 1 92.69 71 THR A N 1
ATOM 560 C CA . THR A 1 71 ? -8.32 -23.938 1.577 1 92.69 71 THR A CA 1
ATOM 561 C C . THR A 1 71 ? -9.617 -23.453 0.953 1 92.69 71 THR A C 1
ATOM 563 O O . THR A 1 71 ? -10.648 -24.125 1.024 1 92.69 71 THR A O 1
ATOM 566 N N . ASP A 1 72 ? -9.641 -22.25 0.402 1 88.5 72 ASP A N 1
ATOM 567 C CA . ASP A 1 72 ? -10.867 -21.719 -0.188 1 88.5 72 ASP A CA 1
ATOM 568 C C . ASP A 1 72 ? -10.562 -20.797 -1.362 1 88.5 72 ASP A C 1
ATOM 570 O O . ASP A 1 72 ? -9.398 -20.438 -1.597 1 88.5 72 ASP A O 1
ATOM 574 N N . GLY A 1 73 ? -11.602 -20.609 -2.152 1 90.56 73 GLY A N 1
ATOM 575 C CA . GLY A 1 73 ? -11.562 -19.562 -3.156 1 90.56 73 GLY A CA 1
ATOM 576 C C . GLY A 1 73 ? -10.5 -19.797 -4.219 1 90.56 73 GLY A C 1
ATOM 577 O O . GLY A 1 73 ? -10.414 -20.875 -4.797 1 90.56 73 GLY A O 1
ATOM 578 N N . ILE A 1 74 ? -9.797 -18.734 -4.449 1 93.38 74 ILE A N 1
ATOM 579 C CA . ILE A 1 74 ? -8.797 -18.719 -5.504 1 93.38 74 ILE A CA 1
ATOM 580 C C . ILE A 1 74 ? -7.652 -19.672 -5.145 1 93.38 74 ILE A C 1
ATOM 582 O O . ILE A 1 74 ? -7.137 -20.391 -6.008 1 93.38 74 ILE A O 1
ATOM 586 N N . GLY A 1 75 ? -7.277 -19.734 -3.875 1 96.5 75 GLY A N 1
ATOM 587 C CA . GLY A 1 75 ? -6.219 -20.641 -3.424 1 96.5 75 GLY A CA 1
ATOM 588 C C . GLY A 1 75 ? -6.523 -22.094 -3.678 1 96.5 75 GLY A C 1
ATOM 589 O O . GLY A 1 75 ? -5.676 -22.844 -4.176 1 96.5 75 GLY A O 1
ATOM 590 N N . ARG A 1 76 ? -7.699 -22.438 -3.328 1 96.19 76 ARG A N 1
ATOM 591 C CA . ARG A 1 76 ? -8.125 -23.812 -3.57 1 96.19 76 ARG A CA 1
ATOM 592 C C . ARG A 1 76 ? -8.109 -24.141 -5.062 1 96.19 76 ARG A C 1
ATOM 594 O O . ARG A 1 76 ? -7.711 -25.234 -5.461 1 96.19 76 ARG A O 1
ATOM 601 N N . ALA A 1 77 ? -8.562 -23.219 -5.84 1 96.19 77 ALA A N 1
ATOM 602 C CA . ALA A 1 77 ? -8.594 -23.391 -7.289 1 96.19 77 ALA A CA 1
ATOM 603 C C . ALA A 1 77 ? -7.188 -23.609 -7.844 1 96.19 77 ALA A C 1
ATOM 605 O O . ALA A 1 77 ? -6.977 -24.453 -8.719 1 96.19 77 ALA A O 1
ATOM 606 N N . PHE A 1 78 ? -6.234 -22.859 -7.352 1 97.75 78 PHE A N 1
ATOM 607 C CA . PHE A 1 78 ? -4.848 -23.047 -7.758 1 97.75 78 PHE A CA 1
ATOM 608 C C . PHE A 1 78 ? -4.363 -24.438 -7.391 1 97.75 78 PHE A C 1
ATOM 610 O O . PHE A 1 78 ? -3.672 -25.094 -8.18 1 97.75 78 PHE A O 1
ATOM 617 N N . ALA A 1 79 ? -4.691 -24.859 -6.18 1 98.19 79 ALA A N 1
ATOM 618 C CA . ALA A 1 79 ? -4.277 -26.188 -5.727 1 98.19 79 ALA A CA 1
ATOM 619 C C . ALA A 1 79 ? -4.809 -27.281 -6.656 1 98.19 79 ALA A C 1
ATOM 621 O O . ALA A 1 79 ? -4.066 -28.172 -7.062 1 98.19 79 ALA A O 1
ATOM 622 N N . LEU A 1 80 ? -6.043 -27.172 -6.992 1 97.31 80 LEU A N 1
ATOM 623 C CA . LEU A 1 80 ? -6.668 -28.172 -7.867 1 97.31 80 LEU A CA 1
ATOM 624 C C . LEU A 1 80 ? -6.035 -28.141 -9.258 1 97.31 80 LEU A C 1
ATOM 626 O O . LEU A 1 80 ? -5.727 -29.188 -9.82 1 97.31 80 LEU A O 1
ATOM 630 N N . GLU A 1 81 ? -5.836 -26.953 -9.789 1 97 81 GLU A N 1
ATOM 631 C CA . GLU A 1 81 ? -5.258 -26.797 -11.117 1 97 81 GLU A CA 1
ATOM 632 C C . GLU A 1 81 ? -3.838 -27.359 -11.172 1 97 81 GLU A C 1
ATOM 634 O O . GLU A 1 81 ? -3.479 -28.062 -12.117 1 97 81 GLU A O 1
ATOM 639 N N . LEU A 1 82 ? -3.047 -27.078 -10.195 1 97.69 82 LEU A N 1
ATOM 640 C CA . LEU A 1 82 ? -1.656 -27.516 -10.172 1 97.69 82 LEU A CA 1
ATOM 641 C C . LEU A 1 82 ? -1.562 -29.016 -9.914 1 97.69 82 LEU A C 1
ATOM 643 O O . LEU A 1 82 ? -0.684 -29.688 -10.453 1 97.69 82 LEU A O 1
ATOM 647 N N . ALA A 1 83 ? -2.451 -29.531 -9.055 1 97.62 83 ALA A N 1
ATOM 648 C CA . ALA A 1 83 ? -2.492 -30.984 -8.836 1 97.62 83 ALA A CA 1
ATOM 649 C C . ALA A 1 83 ? -2.775 -31.719 -10.141 1 97.62 83 ALA A C 1
ATOM 651 O O . ALA A 1 83 ? -2.135 -32.75 -10.438 1 97.62 83 ALA A O 1
ATOM 652 N N . GLU A 1 84 ? -3.721 -31.188 -10.867 1 96.38 84 GLU A N 1
ATOM 653 C CA . GLU A 1 84 ? -4.062 -31.781 -12.156 1 96.38 84 GLU A CA 1
ATOM 654 C C . GLU A 1 84 ? -2.861 -31.797 -13.102 1 96.38 84 GLU A C 1
ATOM 656 O O . GLU A 1 84 ? -2.73 -32.688 -13.938 1 96.38 84 GLU A O 1
ATOM 661 N N . ARG A 1 85 ? -1.966 -30.922 -12.914 1 95.12 85 ARG A N 1
ATOM 662 C CA . ARG A 1 85 ? -0.792 -30.781 -13.773 1 95.12 85 ARG A CA 1
ATOM 663 C C . ARG A 1 85 ? 0.382 -31.594 -13.227 1 95.12 85 ARG A C 1
ATOM 665 O O . ARG A 1 85 ? 1.479 -31.562 -13.789 1 95.12 85 ARG A O 1
ATOM 672 N N . GLY A 1 86 ? 0.182 -32.219 -12.047 1 96.38 86 GLY A N 1
ATOM 673 C CA . GLY A 1 86 ? 1.177 -33.156 -11.555 1 96.38 86 GLY A CA 1
ATOM 674 C C . GLY A 1 86 ? 2.098 -32.562 -10.508 1 96.38 86 GLY A C 1
ATOM 675 O O . GLY A 1 86 ? 3.111 -33.156 -10.148 1 96.38 86 GLY A O 1
ATOM 676 N N . TRP A 1 87 ? 1.791 -31.375 -9.977 1 97.38 87 TRP A N 1
ATOM 677 C CA . TRP A 1 87 ? 2.66 -30.688 -9.039 1 97.38 87 TRP A CA 1
ATOM 678 C C . TRP A 1 87 ? 2.568 -31.312 -7.645 1 97.38 87 TRP A C 1
ATOM 680 O O . TRP A 1 87 ? 1.494 -31.734 -7.223 1 97.38 87 TRP A O 1
ATOM 690 N N . ASN A 1 88 ? 3.729 -31.438 -6.938 1 97.44 88 ASN A N 1
ATOM 691 C CA . ASN A 1 88 ? 3.707 -31.5 -5.477 1 97.44 88 ASN A CA 1
ATOM 692 C C . ASN A 1 88 ? 3.324 -30.156 -4.863 1 97.44 88 ASN A C 1
ATOM 694 O O . ASN A 1 88 ? 3.736 -29.109 -5.355 1 97.44 88 ASN A O 1
ATOM 698 N N . ILE A 1 89 ? 2.506 -30.219 -3.781 1 98.19 89 ILE A N 1
ATOM 699 C CA . ILE A 1 89 ? 1.967 -28.938 -3.33 1 98.19 89 ILE A CA 1
ATOM 700 C C . ILE A 1 89 ? 2.045 -28.859 -1.808 1 98.19 89 ILE A C 1
ATOM 702 O O . ILE A 1 89 ? 1.731 -29.828 -1.109 1 98.19 89 ILE A O 1
ATOM 706 N N . ILE A 1 90 ? 2.549 -27.734 -1.312 1 98.31 90 ILE A N 1
ATOM 707 C CA . ILE A 1 90 ? 2.418 -27.359 0.09 1 98.31 90 ILE A CA 1
ATOM 708 C C . ILE A 1 90 ? 1.186 -26.469 0.27 1 98.31 90 ILE A C 1
ATOM 710 O O . ILE A 1 90 ? 1.075 -25.406 -0.355 1 98.31 90 ILE A O 1
ATOM 714 N N . LEU A 1 91 ? 0.24 -26.906 1.109 1 98.5 91 LEU A N 1
ATOM 715 C CA . LEU A 1 91 ? -1.036 -26.219 1.308 1 98.5 91 LEU A CA 1
ATOM 716 C C . LEU A 1 91 ? -1.042 -25.453 2.623 1 98.5 91 LEU A C 1
ATOM 718 O O . LEU A 1 91 ? -1.085 -26.047 3.699 1 98.5 91 LEU A O 1
ATOM 722 N N . HIS A 1 92 ? -1.038 -24.141 2.5 1 98.12 92 HIS A N 1
ATOM 723 C CA . HIS A 1 92 ? -1.146 -23.312 3.705 1 98.12 92 HIS A CA 1
ATOM 724 C C . HIS A 1 92 ? -2.605 -23.062 4.066 1 98.12 92 HIS A C 1
ATOM 726 O O . HIS A 1 92 ? -3.436 -22.828 3.184 1 98.12 92 HIS A O 1
ATOM 732 N N . GLY A 1 93 ? -2.908 -23.078 5.293 1 96.81 93 GLY A N 1
ATOM 733 C CA . GLY A 1 93 ? -4.16 -22.672 5.914 1 96.81 93 GLY A CA 1
ATOM 734 C C . GLY A 1 93 ? -4.008 -22.297 7.375 1 96.81 93 GLY A C 1
ATOM 735 O O . GLY A 1 93 ? -2.955 -22.516 7.977 1 96.81 93 GLY A O 1
ATOM 736 N N . ARG A 1 94 ? -5.031 -21.75 7.93 1 94.06 94 ARG A N 1
ATOM 737 C CA . ARG A 1 94 ? -4.965 -21.188 9.281 1 94.06 94 ARG A CA 1
ATOM 738 C C . ARG A 1 94 ? -4.734 -22.297 10.312 1 94.06 94 ARG A C 1
ATOM 740 O O . ARG A 1 94 ? -3.979 -22.109 11.266 1 94.06 94 ARG A O 1
ATOM 747 N N . THR A 1 95 ? -5.426 -23.422 10.062 1 94.94 95 THR A N 1
ATOM 748 C CA . THR A 1 95 ? -5.309 -24.547 10.977 1 94.94 95 THR A CA 1
ATOM 749 C C . THR A 1 95 ? -5.219 -25.875 10.211 1 94.94 95 THR A C 1
ATOM 751 O O . THR A 1 95 ? -5.59 -25.938 9.031 1 94.94 95 THR A O 1
ATOM 754 N N . GLN A 1 96 ? -4.805 -26.875 10.945 1 95.69 96 GLN A N 1
ATOM 755 C CA . GLN A 1 96 ? -4.742 -28.219 10.359 1 95.69 96 GLN A CA 1
ATOM 756 C C . GLN A 1 96 ? -6.129 -28.703 9.953 1 95.69 96 GLN A C 1
ATOM 758 O O . GLN A 1 96 ? -6.289 -29.328 8.898 1 95.69 96 GLN A O 1
ATOM 763 N N . ALA A 1 97 ? -7.059 -28.438 10.742 1 96.44 97 ALA A N 1
ATOM 764 C CA . ALA A 1 97 ? -8.43 -28.875 10.5 1 96.44 97 ALA A CA 1
ATOM 765 C C . ALA A 1 97 ? -8.977 -28.281 9.211 1 96.44 97 ALA A C 1
ATOM 767 O O . ALA A 1 97 ? -9.734 -28.938 8.492 1 96.44 97 ALA A O 1
ATOM 768 N N . ARG A 1 98 ? -8.586 -27.078 8.852 1 94.38 98 ARG A N 1
ATOM 769 C CA . ARG A 1 98 ? -9.078 -26.391 7.66 1 94.38 98 ARG A CA 1
ATOM 770 C C . ARG A 1 98 ? -8.414 -26.938 6.398 1 94.38 98 ARG A C 1
ATOM 772 O O . ARG A 1 98 ? -9.016 -26.938 5.324 1 94.38 98 ARG A O 1
ATOM 779 N N . ILE A 1 99 ? -7.238 -27.453 6.574 1 97.75 99 ILE A N 1
ATOM 780 C CA . ILE A 1 99 ? -6.461 -27.938 5.438 1 97.75 99 ILE A CA 1
ATOM 781 C C . ILE A 1 99 ? -6.875 -29.375 5.105 1 97.75 99 ILE A C 1
ATOM 783 O O . ILE A 1 99 ? -6.828 -29.797 3.945 1 97.75 99 ILE A O 1
ATOM 787 N N . LYS A 1 100 ? -7.266 -30.109 6.051 1 97.5 100 LYS A N 1
ATOM 788 C CA . LYS A 1 100 ? -7.422 -31.562 6.012 1 97.5 100 LYS A CA 1
ATOM 789 C C . LYS A 1 100 ? -8.359 -31.984 4.883 1 97.5 100 LYS A C 1
ATOM 791 O O . LYS A 1 100 ? -8.039 -32.906 4.113 1 97.5 100 LYS A O 1
ATOM 796 N N . PRO A 1 101 ? -9.547 -31.328 4.699 1 96.38 101 PRO A N 1
ATOM 797 C CA . PRO A 1 101 ? -10.453 -31.781 3.637 1 96.38 101 PRO A CA 1
ATOM 798 C C . PRO A 1 101 ? -9.812 -31.703 2.252 1 96.38 101 PRO A C 1
ATOM 800 O O . PRO A 1 101 ? -9.93 -32.656 1.461 1 96.38 101 PRO A O 1
ATOM 803 N N . LEU A 1 102 ? -9.18 -30.656 1.968 1 96.69 102 LEU A N 1
ATOM 804 C CA . LEU A 1 102 ? -8.523 -30.516 0.672 1 96.69 102 LEU A CA 1
ATOM 805 C C . LEU A 1 102 ? -7.34 -31.469 0.552 1 96.69 102 LEU A C 1
ATOM 807 O O . LEU A 1 102 ? -7.137 -32.094 -0.499 1 96.69 102 LEU A O 1
ATOM 811 N N . LEU A 1 103 ? -6.594 -31.562 1.585 1 97.88 103 LEU A N 1
ATOM 812 C CA . LEU A 1 103 ? -5.434 -32.469 1.627 1 97.88 103 LEU A CA 1
ATOM 813 C C . LEU A 1 103 ? -5.832 -33.875 1.308 1 97.88 103 LEU A C 1
ATOM 815 O O . LEU A 1 103 ? -5.219 -34.531 0.456 1 97.88 103 LEU A O 1
ATOM 819 N N . GLU A 1 104 ? -6.836 -34.406 1.937 1 97.94 104 GLU A N 1
ATOM 820 C CA . GLU A 1 104 ? -7.312 -35.781 1.732 1 97.94 104 GLU A CA 1
ATOM 821 C C . GLU A 1 104 ? -7.863 -35.969 0.322 1 97.94 104 GLU A C 1
ATOM 823 O O . GLU A 1 104 ? -7.621 -36.969 -0.315 1 97.94 104 GLU A O 1
ATOM 828 N N . HIS A 1 105 ? -8.609 -34.969 -0.1 1 97.38 105 HIS A N 1
ATOM 829 C CA . HIS A 1 105 ? -9.148 -35 -1.455 1 97.38 105 HIS A CA 1
ATOM 830 C C . HIS A 1 105 ? -8.031 -35.156 -2.486 1 97.38 105 HIS A C 1
ATOM 832 O O . HIS A 1 105 ? -8.094 -36 -3.371 1 97.38 105 HIS A O 1
ATOM 838 N N . LEU A 1 106 ? -6.992 -34.375 -2.377 1 98.06 106 LEU A N 1
ATOM 839 C CA . LEU A 1 106 ? -5.883 -34.375 -3.324 1 98.06 106 LEU A CA 1
ATOM 840 C C . LEU A 1 106 ? -5.094 -35.656 -3.244 1 98.06 106 LEU A C 1
ATOM 842 O O . LEU A 1 106 ? -4.719 -36.25 -4.273 1 98.06 106 LEU A O 1
ATOM 846 N N . ARG A 1 107 ? -4.875 -36.188 -2.066 1 97.88 107 ARG A N 1
ATOM 847 C CA . ARG A 1 107 ? -4.121 -37.406 -1.885 1 97.88 107 ARG A CA 1
ATOM 848 C C . ARG A 1 107 ? -4.855 -38.594 -2.498 1 97.88 107 ARG A C 1
ATOM 850 O O . ARG A 1 107 ? -4.227 -39.5 -3.047 1 97.88 107 ARG A O 1
ATOM 857 N N . GLN A 1 108 ? -6.148 -38.562 -2.377 1 98.12 108 GLN A N 1
ATOM 858 C CA . GLN A 1 108 ? -6.957 -39.656 -2.939 1 98.12 108 GLN A CA 1
ATOM 859 C C . GLN A 1 108 ? -6.965 -39.594 -4.465 1 98.12 108 GLN A C 1
ATOM 861 O O . GLN A 1 108 ? -6.828 -40.625 -5.129 1 98.12 108 GLN A O 1
ATOM 866 N N . LYS A 1 109 ? -7.07 -38.469 -4.965 1 97.62 109 LYS A N 1
ATOM 867 C CA . LYS A 1 109 ? -7.223 -38.312 -6.406 1 97.62 109 LYS A CA 1
ATOM 868 C C . LYS A 1 109 ? -5.875 -38.406 -7.117 1 97.62 109 LYS A C 1
ATOM 870 O O . LYS A 1 109 ? -5.805 -38.875 -8.25 1 97.62 109 LYS A O 1
ATOM 875 N N . TYR A 1 110 ? -4.848 -37.938 -6.441 1 97.38 110 TYR A N 1
ATOM 876 C CA . TYR A 1 110 ? -3.518 -37.938 -7.043 1 97.38 110 TYR A CA 1
ATOM 877 C C . TYR A 1 110 ? -2.506 -38.594 -6.129 1 97.38 110 TYR A C 1
ATOM 879 O O . TYR A 1 110 ? -1.615 -37.969 -5.582 1 97.38 110 TYR A O 1
ATOM 887 N N . PRO A 1 111 ? -2.41 -39.875 -6.031 1 96.31 111 PRO A N 1
ATOM 888 C CA . PRO A 1 111 ? -1.615 -40.594 -5.051 1 96.31 111 PRO A CA 1
ATOM 889 C C . PRO A 1 111 ? -0.118 -40.562 -5.352 1 96.31 111 PRO A C 1
ATOM 891 O O . PRO A 1 111 ? 0.699 -40.844 -4.477 1 96.31 111 PRO A O 1
ATOM 894 N N . ARG A 1 112 ? 0.262 -40.219 -6.512 1 95.25 112 ARG A N 1
ATOM 895 C CA . ARG A 1 112 ? 1.676 -40.219 -6.875 1 95.25 112 ARG A CA 1
ATOM 896 C C . ARG A 1 112 ? 2.35 -38.906 -6.465 1 95.25 112 ARG A C 1
ATOM 898 O O . ARG A 1 112 ? 3.58 -38.844 -6.418 1 95.25 112 ARG A O 1
ATOM 905 N N . GLN A 1 113 ? 1.564 -37.906 -6.238 1 95.94 113 GLN A N 1
ATOM 906 C CA . GLN A 1 113 ? 2.08 -36.594 -5.867 1 95.94 113 GLN A CA 1
ATOM 907 C C . GLN A 1 113 ? 2.156 -36.438 -4.348 1 95.94 113 GLN A C 1
ATOM 909 O O . GLN A 1 113 ? 1.558 -37.219 -3.611 1 95.94 113 GLN A O 1
ATOM 914 N N . THR A 1 114 ? 2.982 -35.5 -3.912 1 96.25 114 THR A N 1
ATOM 915 C CA . THR A 1 114 ? 3.127 -35.25 -2.488 1 96.25 114 THR A CA 1
ATOM 916 C C . THR A 1 114 ? 2.395 -33.938 -2.111 1 96.25 114 THR A C 1
ATOM 918 O O . THR A 1 114 ? 2.588 -32.906 -2.746 1 96.25 114 THR A O 1
ATOM 921 N N . PHE A 1 115 ? 1.533 -34.031 -1.147 1 97.38 115 PHE A N 1
ATOM 922 C CA . PHE A 1 115 ? 0.811 -32.875 -0.611 1 97.38 115 PHE A CA 1
ATOM 923 C C . PHE A 1 115 ? 1.111 -32.719 0.872 1 97.38 115 PHE A C 1
ATOM 925 O O . PHE A 1 115 ? 0.927 -33.625 1.668 1 97.38 115 PHE A O 1
ATOM 932 N N . LEU A 1 116 ? 1.617 -31.547 1.247 1 97.38 116 LEU A N 1
ATOM 933 C CA . LEU A 1 116 ? 2.031 -31.281 2.619 1 97.38 116 LEU A CA 1
ATOM 934 C C . LEU A 1 116 ? 1.216 -30.141 3.221 1 97.38 116 LEU A C 1
ATOM 936 O O . LEU A 1 116 ? 0.979 -29.125 2.561 1 97.38 116 LEU A O 1
ATOM 940 N N . PRO A 1 117 ? 0.728 -30.281 4.445 1 97.62 117 PRO A N 1
ATOM 941 C CA . PRO A 1 117 ? 0.021 -29.188 5.133 1 97.62 117 PRO A CA 1
ATOM 942 C C . PRO A 1 117 ? 0.97 -28.188 5.785 1 97.62 117 PRO A C 1
ATOM 944 O O . PRO A 1 117 ? 2.02 -28.578 6.305 1 97.62 117 PRO A O 1
ATOM 947 N N . LEU A 1 118 ? 0.682 -26.969 5.699 1 97.19 118 LEU A N 1
ATOM 948 C CA . LEU A 1 118 ? 1.403 -25.891 6.367 1 97.19 118 LEU A CA 1
ATOM 949 C C . LEU A 1 118 ? 0.45 -25.016 7.176 1 97.19 118 LEU A C 1
ATOM 951 O O . LEU A 1 118 ? 0.061 -23.938 6.73 1 97.19 118 LEU A O 1
ATOM 955 N N . PRO A 1 119 ? 0.073 -25.453 8.438 1 96.69 119 PRO A N 1
ATOM 956 C CA . PRO A 1 119 ? -0.852 -24.688 9.281 1 96.69 119 PRO A CA 1
ATOM 957 C C . PRO A 1 119 ? -0.187 -23.5 9.961 1 96.69 119 PRO A C 1
ATOM 959 O O . PRO A 1 119 ? 0.679 -23.672 10.82 1 96.69 119 PRO A O 1
ATOM 962 N N . ILE A 1 120 ? -0.503 -22.328 9.531 1 96.44 120 ILE A N 1
ATOM 963 C CA . ILE A 1 120 ? -0.026 -21.078 10.117 1 96.44 120 ILE A CA 1
ATOM 964 C C . ILE A 1 120 ? -1.155 -20.047 10.133 1 96.44 120 ILE A C 1
ATOM 966 O O . ILE A 1 120 ? -1.773 -19.781 9.102 1 96.44 120 ILE A O 1
ATOM 970 N N . ASP A 1 121 ? -1.459 -19.531 11.266 1 96.19 121 ASP A N 1
ATOM 971 C CA . ASP A 1 121 ? -2.393 -18.406 11.328 1 96.19 121 ASP A CA 1
ATOM 972 C C . ASP A 1 121 ? -1.742 -17.125 10.82 1 96.19 121 ASP A C 1
ATOM 974 O O . ASP A 1 121 ? -0.906 -16.531 11.508 1 96.19 121 ASP A O 1
ATOM 978 N N . ALA A 1 122 ? -2.184 -16.656 9.68 1 95.31 122 ALA A N 1
ATOM 979 C CA . ALA A 1 122 ? -1.578 -15.508 9.008 1 95.31 122 ALA A CA 1
ATOM 980 C C . ALA A 1 122 ? -1.745 -14.234 9.836 1 95.31 122 ALA A C 1
ATOM 982 O O . ALA A 1 122 ? -1.004 -13.266 9.656 1 95.31 122 ALA A O 1
ATOM 983 N N . ALA A 1 123 ? -2.729 -14.156 10.719 1 93.31 123 ALA A N 1
ATOM 984 C CA . ALA A 1 123 ? -2.982 -12.969 11.531 1 93.31 123 ALA A CA 1
ATOM 985 C C . ALA A 1 123 ? -2.033 -12.914 12.727 1 93.31 123 ALA A C 1
ATOM 987 O O . ALA A 1 123 ? -1.904 -11.867 13.375 1 93.31 123 ALA A O 1
ATOM 988 N N . ASN A 1 124 ? -1.462 -14.016 13.023 1 89.12 124 ASN A N 1
ATOM 989 C CA . ASN A 1 124 ? -0.666 -14.102 14.25 1 89.12 124 ASN A CA 1
ATOM 990 C C . ASN A 1 124 ? 0.699 -14.727 13.984 1 89.12 124 ASN A C 1
ATOM 992 O O . ASN A 1 124 ? 1.081 -15.695 14.648 1 89.12 124 ASN A O 1
ATOM 996 N N . VAL A 1 125 ? 1.399 -14.07 13.016 1 85.12 125 VAL A N 1
ATOM 997 C CA . VAL A 1 125 ? 2.707 -14.641 12.703 1 85.12 125 VAL A CA 1
ATOM 998 C C . VAL A 1 125 ? 3.771 -14 13.594 1 85.12 125 VAL A C 1
ATOM 1000 O O . VAL A 1 125 ? 3.855 -12.773 13.688 1 85.12 125 VAL A O 1
ATOM 1003 N N . ARG A 1 126 ? 4.488 -14.844 14.297 1 88.44 126 ARG A N 1
ATOM 1004 C CA . ARG A 1 126 ? 5.613 -14.398 15.109 1 88.44 126 ARG A CA 1
ATOM 1005 C C . ARG A 1 126 ? 6.91 -14.43 14.312 1 88.44 126 ARG A C 1
ATOM 1007 O O . ARG A 1 126 ? 7.02 -15.148 13.32 1 88.44 126 ARG A O 1
ATOM 1014 N N . ALA A 1 127 ? 7.848 -13.617 14.758 1 90.88 127 ALA A N 1
ATOM 1015 C CA . ALA A 1 127 ? 9.172 -13.641 14.141 1 90.88 127 ALA A CA 1
ATOM 1016 C C . ALA A 1 127 ? 9.734 -15.062 14.109 1 90.88 127 ALA A C 1
ATOM 1018 O O . ALA A 1 127 ? 9.703 -15.766 15.125 1 90.88 127 ALA A O 1
ATOM 1019 N N . GLY A 1 128 ? 10.109 -15.531 12.969 1 92.12 128 GLY A N 1
ATOM 1020 C CA . GLY A 1 128 ? 10.695 -16.859 12.797 1 92.12 128 GLY A CA 1
ATOM 1021 C C . GLY A 1 128 ? 9.656 -17.938 12.617 1 92.12 128 GLY A C 1
ATOM 1022 O O . GLY A 1 128 ? 10 -19.094 12.344 1 92.12 128 GLY A O 1
ATOM 1023 N N . GLY A 1 129 ? 8.422 -17.594 12.742 1 92.38 129 GLY A N 1
ATOM 1024 C CA . GLY A 1 129 ? 7.367 -18.594 12.711 1 92.38 129 GLY A CA 1
ATOM 1025 C C . GLY A 1 129 ? 7.242 -19.297 11.375 1 92.38 129 GLY A C 1
ATOM 1026 O O . GLY A 1 129 ? 7.055 -20.516 11.32 1 92.38 129 GLY A O 1
ATOM 1027 N N . ILE A 1 130 ? 7.367 -18.625 10.281 1 93.88 130 ILE A N 1
ATOM 1028 C CA . ILE A 1 130 ? 7.234 -19.203 8.945 1 93.88 130 ILE A CA 1
ATOM 1029 C C . ILE A 1 130 ? 8.406 -20.141 8.672 1 93.88 130 ILE A C 1
ATOM 1031 O O . ILE A 1 130 ? 8.219 -21.266 8.211 1 93.88 130 ILE A O 1
ATOM 1035 N N . SER A 1 131 ? 9.586 -19.672 8.961 1 91.75 131 SER A N 1
ATOM 1036 C CA . SER A 1 131 ? 10.789 -20.484 8.758 1 91.75 131 SER A CA 1
ATOM 1037 C C . SER A 1 131 ? 10.719 -21.766 9.57 1 91.75 131 SER A C 1
ATOM 1039 O O . SER A 1 131 ? 11.094 -22.844 9.078 1 91.75 131 SER A O 1
ATOM 1041 N N . GLN A 1 132 ? 10.25 -21.641 10.789 1 93.25 132 GLN A N 1
ATOM 1042 C CA . GLN A 1 132 ? 10.117 -22.812 11.641 1 93.25 132 GLN A CA 1
ATOM 1043 C C . GLN A 1 132 ? 9.133 -23.812 11.047 1 93.25 132 GLN A C 1
ATOM 1045 O O . GLN A 1 132 ? 9.398 -25.016 11.023 1 93.25 132 GLN A O 1
ATOM 1050 N N . ALA A 1 133 ? 8.039 -23.312 10.578 1 93.38 133 ALA A N 1
ATOM 1051 C CA . ALA A 1 133 ? 7.027 -24.172 9.984 1 93.38 133 ALA A CA 1
ATOM 1052 C C . ALA A 1 133 ? 7.566 -24.875 8.734 1 93.38 133 ALA A C 1
ATOM 1054 O O . ALA A 1 133 ? 7.289 -26.047 8.5 1 93.38 133 ALA A O 1
ATOM 1055 N N . LEU A 1 134 ? 8.312 -24.156 7.922 1 92.56 134 LEU A N 1
ATOM 1056 C CA . LEU A 1 134 ? 8.898 -24.703 6.703 1 92.56 134 LEU A CA 1
ATOM 1057 C C . LEU A 1 134 ? 9.938 -25.781 7.031 1 92.56 134 LEU A C 1
ATOM 1059 O O . LEU A 1 134 ? 10.031 -26.781 6.332 1 92.56 134 LEU A O 1
ATOM 1063 N N . GLN A 1 135 ? 10.664 -25.562 8.094 1 91.75 135 GLN A N 1
ATOM 1064 C CA . GLN A 1 135 ? 11.68 -26.531 8.516 1 91.75 135 GLN A CA 1
ATOM 1065 C C . GLN A 1 135 ? 11.047 -27.844 8.938 1 91.75 135 GLN A C 1
ATOM 1067 O O . GLN A 1 135 ? 11.672 -28.906 8.828 1 91.75 135 GLN A O 1
ATOM 1072 N N . GLU A 1 136 ? 9.867 -27.719 9.422 1 91.5 136 GLU A N 1
ATOM 1073 C CA . GLU A 1 136 ? 9.172 -28.906 9.914 1 91.5 136 GLU A CA 1
ATOM 1074 C C . GLU A 1 136 ? 8.633 -29.75 8.758 1 91.5 136 GLU A C 1
ATOM 1076 O O . GLU A 1 136 ? 8.227 -30.891 8.953 1 91.5 136 GLU A O 1
ATOM 1081 N N . LEU A 1 137 ? 8.602 -29.141 7.586 1 90.62 137 LEU A N 1
ATOM 1082 C CA . LEU A 1 137 ? 8.164 -29.906 6.418 1 90.62 137 LEU A CA 1
ATOM 1083 C C . LEU A 1 137 ? 9.172 -30.984 6.07 1 90.62 137 LEU A C 1
ATOM 1085 O O . LEU A 1 137 ? 10.219 -31.094 6.711 1 90.62 137 LEU A O 1
ATOM 1089 N N . VAL A 1 138 ? 8.984 -31.812 5.148 1 78.38 138 VAL A N 1
ATOM 1090 C CA . VAL A 1 138 ? 9.875 -32.906 4.746 1 78.38 138 VAL A CA 1
ATOM 1091 C C . VAL A 1 138 ? 11.18 -32.312 4.199 1 78.38 138 VAL A C 1
ATOM 1093 O O . VAL A 1 138 ? 11.188 -31.25 3.586 1 78.38 138 VAL A O 1
ATOM 1096 N N . PRO A 1 139 ? 12.219 -33 4.547 1 79.81 139 PRO A N 1
ATOM 1097 C CA . PRO A 1 139 ? 13.516 -32.531 4.031 1 79.81 139 PRO A CA 1
ATOM 1098 C C . PRO A 1 139 ? 13.57 -32.531 2.504 1 79.81 139 PRO A C 1
ATOM 1100 O O . PRO A 1 139 ? 12.945 -33.375 1.854 1 79.81 139 PRO A O 1
ATOM 1103 N N . GLY A 1 140 ? 14.203 -31.594 1.928 1 79.25 140 GLY A N 1
ATOM 1104 C CA . GLY A 1 140 ? 14.469 -31.562 0.498 1 79.25 140 GLY A CA 1
ATOM 1105 C C . GLY A 1 140 ? 13.406 -30.828 -0.291 1 79.25 140 GLY A C 1
ATOM 1106 O O . GLY A 1 140 ? 13.406 -30.859 -1.523 1 79.25 140 GLY A O 1
ATOM 1107 N N . VAL A 1 141 ? 12.461 -30.312 0.379 1 87.19 141 VAL A N 1
ATOM 1108 C CA . VAL A 1 141 ? 11.422 -29.547 -0.297 1 87.19 141 VAL A CA 1
ATOM 1109 C C . VAL A 1 141 ? 12.062 -28.359 -1.021 1 87.19 141 VAL A C 1
ATOM 1111 O O . VAL A 1 141 ? 12.836 -27.609 -0.43 1 87.19 141 VAL A O 1
ATOM 1114 N N . CYS A 1 142 ? 11.836 -28.375 -2.307 1 91.88 142 CYS A N 1
ATOM 1115 C CA . CYS A 1 142 ? 12.297 -27.281 -3.152 1 91.88 142 CYS A CA 1
ATOM 1116 C C . CYS A 1 142 ? 11.125 -26.531 -3.766 1 91.88 142 CYS A C 1
ATOM 1118 O O . CYS A 1 142 ? 10.438 -27.062 -4.645 1 91.88 142 CYS A O 1
ATOM 1120 N N . VAL A 1 143 ? 10.93 -25.297 -3.299 1 96.62 143 VAL A N 1
ATOM 1121 C CA . VAL A 1 143 ? 9.797 -24.531 -3.789 1 96.62 143 VAL A CA 1
ATOM 1122 C C . VAL A 1 143 ? 10.188 -23.781 -5.066 1 96.62 143 VAL A C 1
ATOM 1124 O O . VAL A 1 143 ? 11.117 -22.969 -5.055 1 96.62 143 VAL A O 1
ATOM 1127 N N . THR A 1 144 ? 9.516 -24.094 -6.117 1 97.56 144 THR A N 1
ATOM 1128 C CA . THR A 1 144 ? 9.828 -23.422 -7.375 1 97.56 144 THR A CA 1
ATOM 1129 C C . THR A 1 144 ? 8.672 -22.531 -7.812 1 97.56 144 THR A C 1
ATOM 1131 O O . THR A 1 144 ? 8.812 -21.75 -8.758 1 97.56 144 THR A O 1
ATOM 1134 N N . LEU A 1 145 ? 7.52 -22.656 -7.133 1 98.06 145 LEU A N 1
ATOM 1135 C CA . LEU A 1 145 ? 6.363 -21.812 -7.395 1 98.06 145 LEU A CA 1
ATOM 1136 C C . LEU A 1 145 ? 5.676 -21.406 -6.094 1 98.06 145 LEU A C 1
ATOM 1138 O O . LEU A 1 145 ? 5.262 -22.266 -5.312 1 98.06 145 LEU A O 1
ATOM 1142 N N . LEU A 1 146 ? 5.656 -20.125 -5.863 1 98.44 146 LEU A N 1
ATOM 1143 C CA . LEU A 1 146 ? 4.883 -19.578 -4.75 1 98.44 146 LEU A CA 1
ATOM 1144 C C . LEU A 1 146 ? 3.66 -18.828 -5.258 1 98.44 146 LEU A C 1
ATOM 1146 O O . LEU A 1 146 ? 3.791 -17.891 -6.051 1 98.44 146 LEU A O 1
ATOM 1150 N N . ILE A 1 147 ? 2.531 -19.297 -4.879 1 98.5 147 ILE A N 1
ATOM 1151 C CA . ILE A 1 147 ? 1.313 -18.516 -5.031 1 98.5 147 ILE A CA 1
ATOM 1152 C C . ILE A 1 147 ? 0.969 -17.844 -3.705 1 98.5 147 ILE A C 1
ATOM 1154 O O . ILE A 1 147 ? 0.384 -18.469 -2.816 1 98.5 147 ILE A O 1
ATOM 1158 N N . ASN A 1 148 ? 1.402 -16.625 -3.6 1 97.94 148 ASN A N 1
ATOM 1159 C CA . ASN A 1 148 ? 1.111 -15.844 -2.406 1 97.94 148 ASN A CA 1
ATOM 1160 C C . ASN A 1 148 ? -0.283 -15.227 -2.469 1 97.94 148 ASN A C 1
ATOM 1162 O O . ASN A 1 148 ? -0.445 -14.094 -2.918 1 97.94 148 ASN A O 1
ATOM 1166 N N . ASN A 1 149 ? -1.26 -15.969 -1.915 1 96.12 149 ASN A N 1
ATOM 1167 C CA . ASN A 1 149 ? -2.664 -15.688 -2.199 1 96.12 149 ASN A CA 1
ATOM 1168 C C . ASN A 1 149 ? -3.449 -15.398 -0.923 1 96.12 149 ASN A C 1
ATOM 1170 O O . ASN A 1 149 ? -4.559 -14.867 -0.979 1 96.12 149 ASN A O 1
ATOM 1174 N N . ALA A 1 150 ? -2.865 -15.719 0.197 1 94.06 150 ALA A N 1
ATOM 1175 C CA . ALA A 1 150 ? -3.6 -15.539 1.446 1 94.06 150 ALA A CA 1
ATOM 1176 C C . ALA A 1 150 ? -4.066 -14.094 1.604 1 94.06 150 ALA A C 1
ATOM 1178 O O . ALA A 1 150 ? -3.314 -13.156 1.316 1 94.06 150 ALA A O 1
ATOM 1179 N N . GLY A 1 151 ? -5.23 -13.891 1.936 1 90.19 151 GLY A N 1
ATOM 1180 C CA . GLY A 1 151 ? -5.832 -12.586 2.162 1 90.19 151 GLY A CA 1
ATOM 1181 C C . GLY A 1 151 ? -7.203 -12.664 2.805 1 90.19 151 GLY A C 1
ATOM 1182 O O . GLY A 1 151 ? -7.852 -13.711 2.771 1 90.19 151 GLY A O 1
ATOM 1183 N N . ALA A 1 152 ? -7.59 -11.648 3.404 1 86.88 152 ALA A N 1
ATOM 1184 C CA . ALA A 1 152 ? -8.898 -11.562 4.051 1 86.88 152 ALA A CA 1
ATOM 1185 C C . ALA A 1 152 ? -9.523 -10.188 3.846 1 86.88 152 ALA A C 1
ATOM 1187 O O . ALA A 1 152 ? -8.836 -9.164 3.926 1 86.88 152 ALA A O 1
ATOM 1188 N N . LEU A 1 153 ? -10.766 -10.203 3.475 1 81 153 LEU A N 1
ATOM 1189 C CA . LEU A 1 153 ? -11.531 -8.969 3.41 1 81 153 LEU A CA 1
ATOM 1190 C C . LEU A 1 153 ? -12.117 -8.617 4.773 1 81 153 LEU A C 1
ATOM 1192 O O . LEU A 1 153 ? -12.742 -9.461 5.418 1 81 153 LEU A O 1
ATOM 1196 N N . PRO A 1 154 ? -11.812 -7.395 5.195 1 76.06 154 PRO A N 1
ATOM 1197 C CA . PRO A 1 154 ? -12.516 -6.988 6.418 1 76.06 154 PRO A CA 1
ATOM 1198 C C . PRO A 1 154 ? -14.016 -6.797 6.199 1 76.06 154 PRO A C 1
ATOM 1200 O O . PRO A 1 154 ? -14.469 -6.684 5.059 1 76.06 154 PRO A O 1
ATOM 1203 N N . PRO A 1 155 ? -14.789 -6.82 7.285 1 72.75 155 PRO A N 1
ATOM 1204 C CA . PRO A 1 155 ? -16.203 -6.484 7.137 1 72.75 155 PRO A CA 1
ATOM 1205 C C . PRO A 1 155 ? -16.422 -5.125 6.48 1 72.75 155 PRO A C 1
ATOM 1207 O O . PRO A 1 155 ? -15.68 -4.184 6.738 1 72.75 155 PRO A O 1
ATOM 1210 N N . VAL A 1 156 ? -17.375 -5.062 5.637 1 72.88 156 VAL A N 1
ATOM 1211 C CA . VAL A 1 156 ? -17.672 -3.82 4.93 1 72.88 156 VAL A CA 1
ATOM 1212 C C . VAL A 1 156 ? -18.5 -2.906 5.824 1 72.88 156 VAL A C 1
ATOM 1214 O O . VAL A 1 156 ? -19.734 -3.045 5.887 1 72.88 156 VAL A O 1
ATOM 1217 N N . ARG A 1 157 ? -17.875 -2.025 6.516 1 78.31 157 ARG A N 1
ATOM 1218 C CA . ARG A 1 157 ? -18.5 -1.007 7.348 1 78.31 157 ARG A CA 1
ATOM 1219 C C . ARG A 1 157 ? -17.625 0.236 7.453 1 78.31 157 ARG A C 1
ATOM 1221 O O . ARG A 1 157 ? -16.516 0.258 6.938 1 78.31 157 ARG A O 1
ATOM 1228 N N . ALA A 1 158 ? -18.234 1.271 8.102 1 81.31 158 ALA A N 1
ATOM 1229 C CA . ALA A 1 158 ? -17.453 2.488 8.32 1 81.31 158 ALA A CA 1
ATOM 1230 C C . ALA A 1 158 ? -16.156 2.184 9.055 1 81.31 158 ALA A C 1
ATOM 1232 O O . ALA A 1 158 ? -16.125 1.365 9.977 1 81.31 158 ALA A O 1
ATOM 1233 N N . PHE A 1 159 ? -15.117 2.82 8.617 1 87 159 PHE A N 1
ATOM 1234 C CA . PHE A 1 159 ? -13.789 2.561 9.164 1 87 159 PHE A CA 1
ATOM 1235 C C . PHE A 1 159 ? -13.773 2.748 10.672 1 87 159 PHE A C 1
ATOM 1237 O O . PHE A 1 159 ? -13.156 1.96 11.398 1 87 159 PHE A O 1
ATOM 1244 N N . SER A 1 160 ? -14.438 3.775 11.148 1 87.56 160 SER A N 1
ATOM 1245 C CA . SER A 1 160 ? -14.492 4.051 12.578 1 87.56 160 SER A CA 1
ATOM 1246 C C . SER A 1 160 ? -15.188 2.918 13.336 1 87.56 160 SER A C 1
ATOM 1248 O O . SER A 1 160 ? -14.984 2.75 14.539 1 87.56 160 SER A O 1
ATOM 1250 N N . GLY A 1 161 ? -15.945 2.158 12.648 1 87.31 161 GLY A N 1
ATOM 1251 C CA . GLY A 1 161 ? -16.703 1.082 13.258 1 87.31 161 GLY A CA 1
ATOM 1252 C C . GLY A 1 161 ? -15.914 -0.203 13.406 1 87.31 161 GLY A C 1
ATOM 1253 O O . GLY A 1 161 ? -16.328 -1.119 14.117 1 87.31 161 GLY A O 1
ATOM 1254 N N . LEU A 1 162 ? -14.789 -0.271 12.75 1 88.88 162 LEU A N 1
ATOM 1255 C CA . LEU A 1 162 ? -13.922 -1.435 12.914 1 88.88 162 LEU A CA 1
ATOM 1256 C C . LEU A 1 162 ? -13.25 -1.426 14.281 1 88.88 162 LEU A C 1
ATOM 1258 O O . LEU A 1 162 ? -12.898 -0.363 14.797 1 88.88 162 LEU A O 1
ATOM 1262 N N . SER A 1 163 ? -13.148 -2.645 14.875 1 92.88 163 SER A N 1
ATOM 1263 C CA . SER A 1 163 ? -12.344 -2.729 16.078 1 92.88 163 SER A CA 1
ATOM 1264 C C . SER A 1 163 ? -10.852 -2.617 15.766 1 92.88 163 SER A C 1
ATOM 1266 O O . SER A 1 163 ? -10.438 -2.832 14.625 1 92.88 163 SER A O 1
ATOM 1268 N N . ASP A 1 164 ? -10.062 -2.23 16.766 1 94.81 164 ASP A N 1
ATOM 1269 C CA . ASP A 1 164 ? -8.617 -2.186 16.562 1 94.81 164 ASP A CA 1
ATOM 1270 C C . ASP A 1 164 ? -8.07 -3.557 16.156 1 94.81 164 ASP A C 1
ATOM 1272 O O . ASP A 1 164 ? -7.18 -3.652 15.32 1 94.81 164 ASP A O 1
ATOM 1276 N N . GLU A 1 165 ? -8.633 -4.578 16.781 1 94.19 165 GLU A N 1
ATOM 1277 C CA . GLU A 1 165 ? -8.211 -5.941 16.469 1 94.19 165 GLU A CA 1
ATOM 1278 C C . GLU A 1 165 ? -8.453 -6.273 15 1 94.19 165 GLU A C 1
ATOM 1280 O O . GLU A 1 165 ? -7.609 -6.898 14.352 1 94.19 165 GLU A O 1
ATOM 1285 N N . GLU A 1 166 ? -9.578 -5.867 14.531 1 92.69 166 GLU A N 1
ATOM 1286 C CA . GLU A 1 166 ? -9.906 -6.121 13.133 1 92.69 166 GLU A CA 1
ATOM 1287 C C . GLU A 1 166 ? -8.93 -5.418 12.195 1 92.69 166 GLU A C 1
ATOM 1289 O O . GLU A 1 166 ? -8.531 -5.98 11.172 1 92.69 166 GLU A O 1
ATOM 1294 N N . VAL A 1 167 ? -8.562 -4.207 12.523 1 93.81 167 VAL A N 1
ATOM 1295 C CA . VAL A 1 167 ? -7.621 -3.445 11.711 1 93.81 167 VAL A CA 1
ATOM 1296 C C . VAL A 1 167 ? -6.25 -4.117 11.75 1 93.81 167 VAL A C 1
ATOM 1298 O O . VAL A 1 167 ? -5.637 -4.348 10.703 1 93.81 167 VAL A O 1
ATOM 1301 N N . ILE A 1 168 ? -5.773 -4.473 12.93 1 94.38 168 ILE A N 1
ATOM 1302 C CA . ILE A 1 168 ? -4.465 -5.09 13.125 1 94.38 168 ILE A CA 1
ATOM 1303 C C . ILE A 1 168 ? -4.41 -6.43 12.391 1 94.38 168 ILE A C 1
ATOM 1305 O O . ILE A 1 168 ? -3.455 -6.707 11.664 1 94.38 168 ILE A O 1
ATOM 1309 N N . ASP A 1 169 ? -5.449 -7.203 12.547 1 93.44 169 ASP A N 1
ATOM 1310 C CA . ASP A 1 169 ? -5.516 -8.508 11.906 1 93.44 169 ASP A CA 1
ATOM 1311 C C . ASP A 1 169 ? -5.516 -8.375 10.383 1 93.44 169 ASP A C 1
ATOM 1313 O O . ASP A 1 169 ? -4.859 -9.148 9.688 1 93.44 169 ASP A O 1
ATOM 1317 N N . ASN A 1 170 ? -6.285 -7.469 9.938 1 93.12 170 ASN A N 1
ATOM 1318 C CA . ASN A 1 170 ? -6.371 -7.258 8.5 1 93.12 170 ASN A CA 1
ATOM 1319 C C . ASN A 1 170 ? -5.012 -6.906 7.898 1 93.12 170 ASN A C 1
ATOM 1321 O O . ASN A 1 170 ? -4.629 -7.441 6.859 1 93.12 170 ASN A O 1
ATOM 1325 N N . VAL A 1 171 ? -4.277 -6.082 8.555 1 94.38 171 VAL A N 1
ATOM 1326 C CA . VAL A 1 171 ? -2.949 -5.695 8.094 1 94.38 171 VAL A CA 1
ATOM 1327 C C . VAL A 1 171 ? -1.996 -6.883 8.195 1 94.38 171 VAL A C 1
ATOM 1329 O O . VAL A 1 171 ? -1.2 -7.133 7.289 1 94.38 171 VAL A O 1
ATOM 1332 N N . ALA A 1 172 ? -2.105 -7.609 9.25 1 94.88 172 ALA A N 1
ATOM 1333 C CA . ALA A 1 172 ? -1.23 -8.758 9.469 1 94.88 172 ALA A CA 1
ATOM 1334 C C . ALA A 1 172 ? -1.415 -9.805 8.375 1 94.88 172 ALA A C 1
ATOM 1336 O O . ALA A 1 172 ? -0.437 -10.297 7.805 1 94.88 172 ALA A O 1
ATOM 1337 N N . VAL A 1 173 ? -2.602 -10.07 8.031 1 95.06 173 VAL A N 1
ATOM 1338 C CA . VAL A 1 173 ? -2.914 -11.125 7.074 1 95.06 173 VAL A CA 1
ATOM 1339 C C . VAL A 1 173 ? -2.559 -10.656 5.664 1 95.06 173 VAL A C 1
ATOM 1341 O O . VAL A 1 173 ? -1.929 -11.398 4.902 1 95.06 173 VAL A O 1
ATOM 1344 N N . ASN A 1 174 ? -2.924 -9.445 5.367 1 94.06 174 ASN A N 1
ATOM 1345 C CA . ASN A 1 174 ? -2.869 -8.992 3.98 1 94.06 174 ASN A CA 1
ATOM 1346 C C . ASN A 1 174 ? -1.52 -8.367 3.648 1 94.06 174 ASN A C 1
ATOM 1348 O O . ASN A 1 174 ? -1.164 -8.234 2.477 1 94.06 174 ASN A O 1
ATOM 1352 N N . VAL A 1 175 ? -0.789 -7.945 4.629 1 95.06 175 VAL A N 1
ATOM 1353 C CA . VAL A 1 175 ? 0.457 -7.23 4.375 1 95.06 175 VAL A CA 1
ATOM 1354 C C . VAL A 1 175 ? 1.636 -8.031 4.926 1 95.06 175 VAL A C 1
ATOM 1356 O O . VAL A 1 175 ? 2.422 -8.594 4.164 1 95.06 175 VAL A O 1
ATOM 1359 N N . THR A 1 176 ? 1.644 -8.25 6.219 1 95.75 176 THR A N 1
ATOM 1360 C CA . THR A 1 176 ? 2.814 -8.758 6.922 1 95.75 176 THR A CA 1
ATOM 1361 C C . THR A 1 176 ? 3.082 -10.219 6.543 1 95.75 176 THR A C 1
ATOM 1363 O O . THR A 1 176 ? 4.215 -10.578 6.219 1 95.75 176 THR A O 1
ATOM 1366 N N . PHE A 1 177 ? 2.096 -11.016 6.555 1 97.12 177 PHE A N 1
ATOM 1367 C CA . PHE A 1 177 ? 2.229 -12.453 6.352 1 97.12 177 PHE A CA 1
ATOM 1368 C C . PHE A 1 177 ? 2.859 -12.75 5 1 97.12 177 PHE A C 1
ATOM 1370 O O . PHE A 1 177 ? 3.852 -13.477 4.918 1 97.12 177 PHE A O 1
ATOM 1377 N N . GLY A 1 178 ? 2.32 -12.133 3.957 1 96.12 178 GLY A N 1
ATOM 1378 C CA . GLY A 1 178 ? 2.836 -12.375 2.619 1 96.12 178 GLY A CA 1
ATOM 1379 C C . GLY A 1 178 ? 4.297 -11.992 2.463 1 96.12 178 GLY A C 1
ATOM 1380 O O . GLY A 1 178 ? 5.066 -12.711 1.822 1 96.12 178 GLY A O 1
ATOM 1381 N N . ALA A 1 179 ? 4.652 -10.859 2.998 1 95.81 179 ALA A N 1
ATOM 1382 C CA . ALA A 1 179 ? 6.039 -10.414 2.932 1 95.81 179 ALA A CA 1
ATOM 1383 C C . ALA A 1 179 ? 6.969 -11.383 3.648 1 95.81 179 ALA A C 1
ATOM 1385 O O . ALA A 1 179 ? 8.055 -11.695 3.15 1 95.81 179 ALA A O 1
ATOM 1386 N N . LEU A 1 180 ? 6.547 -11.898 4.773 1 96.69 180 LEU A N 1
ATOM 1387 C CA . LEU A 1 180 ? 7.375 -12.805 5.562 1 96.69 180 LEU A CA 1
ATOM 1388 C C . LEU A 1 180 ? 7.535 -14.148 4.863 1 96.69 180 LEU A C 1
ATOM 1390 O O . LEU A 1 180 ? 8.586 -14.789 4.969 1 96.6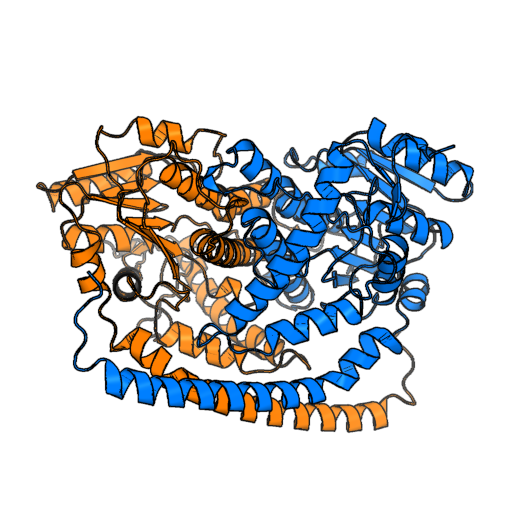9 180 LEU A O 1
ATOM 1394 N N . VAL A 1 181 ? 6.492 -14.578 4.188 1 97.19 181 VAL A N 1
ATOM 1395 C CA . VAL A 1 181 ? 6.57 -15.82 3.436 1 97.19 181 VAL A CA 1
ATOM 1396 C C . VAL A 1 181 ? 7.641 -15.711 2.354 1 97.19 181 VAL A C 1
ATOM 1398 O O . VAL A 1 181 ? 8.5 -16.594 2.225 1 97.19 181 VAL A O 1
ATOM 1401 N N . VAL A 1 182 ? 7.578 -14.641 1.604 1 96.31 182 VAL A N 1
ATOM 1402 C CA . VAL A 1 182 ? 8.547 -14.414 0.539 1 96.31 182 VAL A CA 1
ATOM 1403 C C . VAL A 1 182 ? 9.961 -14.367 1.127 1 96.31 182 VAL A C 1
ATOM 1405 O O . VAL A 1 182 ? 10.875 -15.016 0.61 1 96.31 182 VAL A O 1
ATOM 1408 N N . LYS A 1 183 ? 10.102 -13.641 2.199 1 94.25 183 LYS A N 1
ATOM 1409 C CA . LYS A 1 183 ? 11.414 -13.508 2.836 1 94.25 183 LYS A CA 1
ATOM 1410 C C . LYS A 1 183 ? 11.953 -14.867 3.268 1 94.25 183 LYS A C 1
ATOM 1412 O O . LYS A 1 183 ? 13.117 -15.188 3.025 1 94.25 183 LYS A O 1
ATOM 1417 N N . ALA A 1 184 ? 11.148 -15.648 3.943 1 94.19 184 ALA A N 1
ATOM 1418 C CA . ALA A 1 184 ? 11.547 -16.969 4.422 1 94.19 184 ALA A CA 1
ATOM 1419 C C . ALA A 1 184 ? 11.992 -17.859 3.266 1 94.19 184 ALA A C 1
ATOM 1421 O O . ALA A 1 184 ? 13.023 -18.531 3.354 1 94.19 184 ALA A O 1
ATOM 1422 N N . LEU A 1 185 ? 11.234 -17.859 2.201 1 95.06 185 LEU A N 1
ATOM 1423 C CA . LEU A 1 185 ? 11.555 -18.688 1.054 1 95.06 185 LEU A CA 1
ATOM 1424 C C . LEU A 1 185 ? 12.859 -18.25 0.396 1 95.06 185 LEU A C 1
ATOM 1426 O O . LEU A 1 185 ? 13.641 -19.078 -0.078 1 95.06 185 LEU A O 1
ATOM 1430 N N . MET A 1 186 ? 13.07 -16.938 0.36 1 92.62 186 MET A N 1
ATOM 1431 C CA . MET A 1 186 ? 14.297 -16.406 -0.216 1 92.62 186 MET A CA 1
ATOM 1432 C C . MET A 1 186 ? 15.516 -16.844 0.583 1 92.62 186 MET A C 1
ATOM 1434 O O . MET A 1 186 ? 16.641 -16.812 0.076 1 92.62 186 MET A O 1
ATOM 1438 N N . ASN A 1 187 ? 15.266 -17.219 1.818 1 90.5 187 ASN A N 1
ATOM 1439 C CA . ASN A 1 187 ? 16.375 -17.609 2.689 1 90.5 187 ASN A CA 1
ATOM 1440 C C . ASN A 1 187 ? 16.562 -19.125 2.703 1 90.5 187 ASN A C 1
ATOM 1442 O O . ASN A 1 187 ? 16.797 -19.719 3.762 1 90.5 187 ASN A O 1
ATOM 1446 N N . GLY A 1 188 ? 16.359 -19.781 1.551 1 88.12 188 GLY A N 1
ATOM 1447 C CA . GLY A 1 188 ? 16.875 -21.141 1.481 1 88.12 188 GLY A CA 1
ATOM 1448 C C . GLY A 1 188 ? 15.852 -22.141 0.975 1 88.12 188 GLY A C 1
ATOM 1449 O O . GLY A 1 188 ? 16.156 -23.328 0.85 1 88.12 188 GLY A O 1
ATOM 1450 N N . TRP A 1 189 ? 14.711 -21.75 0.635 1 92.06 189 TRP A N 1
ATOM 1451 C CA . TRP A 1 189 ? 13.711 -22.734 0.271 1 92.06 189 TRP A CA 1
ATOM 1452 C C . TRP A 1 189 ? 13.367 -22.656 -1.213 1 92.06 189 TRP A C 1
ATOM 1454 O O . TRP A 1 189 ? 12.781 -23.578 -1.778 1 92.06 189 TRP A O 1
ATOM 1464 N N . PHE A 1 190 ? 13.68 -21.516 -1.821 1 93.06 190 PHE A N 1
ATOM 1465 C CA . PHE A 1 190 ? 13.477 -21.422 -3.262 1 93.06 190 PHE A CA 1
ATOM 1466 C C . PHE A 1 190 ? 14.477 -22.297 -4.008 1 93.06 190 PHE A C 1
ATOM 1468 O O . PHE A 1 190 ? 15.633 -22.406 -3.598 1 93.06 190 PHE A O 1
ATOM 1475 N N . GLY A 1 191 ? 14.047 -22.922 -5.07 1 90.94 191 GLY A N 1
ATOM 1476 C CA . GLY A 1 191 ? 14.961 -23.578 -5.984 1 90.94 191 GLY A CA 1
ATOM 1477 C C . GLY A 1 191 ? 15.805 -22.625 -6.797 1 90.94 191 GLY A C 1
ATOM 1478 O O . GLY A 1 191 ? 15.695 -21.406 -6.633 1 90.94 191 GLY A O 1
ATOM 1479 N N . ARG A 1 192 ? 16.672 -23.203 -7.633 1 88.19 192 ARG A N 1
ATOM 1480 C CA . ARG A 1 192 ? 17.547 -22.391 -8.477 1 88.19 192 ARG A CA 1
ATOM 1481 C C . ARG A 1 192 ? 16.734 -21.406 -9.312 1 88.19 192 ARG A C 1
ATOM 1483 O O . ARG A 1 192 ? 17.156 -20.25 -9.484 1 88.19 192 ARG A O 1
ATOM 1490 N N . ARG A 1 193 ? 15.602 -21.969 -9.82 1 92.38 193 ARG A N 1
ATOM 1491 C CA . ARG A 1 193 ? 14.625 -21.141 -10.5 1 92.38 193 ARG A CA 1
ATOM 1492 C C . ARG A 1 193 ? 13.273 -21.203 -9.805 1 92.38 193 ARG A C 1
ATOM 1494 O O . ARG A 1 193 ? 12.766 -22.281 -9.516 1 92.38 193 ARG A O 1
ATOM 1501 N N . ALA A 1 194 ? 12.75 -20.031 -9.508 1 95.5 194 ALA A N 1
ATOM 1502 C CA . ALA A 1 194 ? 11.453 -20 -8.828 1 95.5 194 ALA A CA 1
ATOM 1503 C C . ALA A 1 194 ? 10.617 -18.812 -9.312 1 95.5 194 ALA A C 1
ATOM 1505 O O . ALA A 1 194 ? 11.148 -17.859 -9.883 1 95.5 194 ALA A O 1
ATOM 1506 N N . CYS A 1 195 ? 9.344 -18.969 -9.195 1 96.5 195 CYS A N 1
ATOM 1507 C CA . CYS A 1 195 ? 8.391 -17.938 -9.578 1 96.5 195 CYS A CA 1
ATOM 1508 C C . CYS A 1 195 ? 7.441 -17.625 -8.43 1 96.5 195 CYS A C 1
ATOM 1510 O O . CYS A 1 195 ? 6.977 -18.531 -7.73 1 96.5 195 CYS A O 1
ATOM 1512 N N . VAL A 1 196 ? 7.285 -16.375 -8.195 1 97.38 196 VAL A N 1
ATOM 1513 C CA . VAL A 1 196 ? 6.328 -15.906 -7.195 1 97.38 196 VAL A CA 1
ATOM 1514 C C . VAL A 1 196 ? 5.148 -15.227 -7.891 1 97.38 196 VAL A C 1
ATOM 1516 O O . VAL A 1 196 ? 5.32 -14.219 -8.586 1 97.38 196 VAL A O 1
ATOM 1519 N N . LEU A 1 197 ? 4 -15.812 -7.805 1 97.19 197 LEU A N 1
ATOM 1520 C CA . LEU A 1 197 ? 2.768 -15.117 -8.156 1 97.19 197 LEU A CA 1
ATOM 1521 C C . LEU A 1 197 ? 2.229 -14.328 -6.969 1 97.19 197 LEU A C 1
ATOM 1523 O O . LEU A 1 197 ? 1.704 -14.914 -6.016 1 97.19 197 LEU A O 1
ATOM 1527 N N . GLY A 1 198 ? 2.434 -13.031 -7.027 1 95.81 198 GLY A N 1
ATOM 1528 C CA . GLY A 1 198 ? 1.878 -12.164 -6.004 1 95.81 198 GLY A CA 1
ATOM 1529 C C . GLY A 1 198 ? 0.454 -11.727 -6.297 1 95.81 198 GLY A C 1
ATOM 1530 O O . GLY A 1 198 ? 0.221 -10.898 -7.176 1 95.81 198 GLY A O 1
ATOM 1531 N N . MET A 1 199 ? -0.451 -12.227 -5.512 1 92.69 199 MET A N 1
ATOM 1532 C CA . MET A 1 199 ? -1.861 -11.961 -5.781 1 92.69 199 MET A CA 1
ATOM 1533 C C . MET A 1 199 ? -2.26 -10.578 -5.277 1 92.69 199 MET A C 1
ATOM 1535 O O . MET A 1 199 ? -2.32 -10.344 -4.07 1 92.69 199 MET A O 1
ATOM 1539 N N . GLY A 1 200 ? -2.424 -9.75 -6.18 1 90.44 200 GLY A N 1
ATOM 1540 C CA . GLY A 1 200 ? -2.916 -8.414 -5.879 1 90.44 200 GLY A CA 1
ATOM 1541 C C . GLY A 1 200 ? -4.406 -8.266 -6.113 1 90.44 200 GLY A C 1
ATOM 1542 O O . GLY A 1 200 ? -5.176 -9.203 -5.883 1 90.44 200 GLY A O 1
ATOM 1543 N N . SER A 1 201 ? -4.828 -7.066 -6.312 1 84.25 201 SER A N 1
ATOM 1544 C CA . SER A 1 201 ? -6.238 -6.75 -6.535 1 84.25 201 SER A CA 1
ATOM 1545 C C . SER A 1 201 ? -6.391 -5.48 -7.367 1 84.25 201 SER A C 1
ATOM 1547 O O . SER A 1 201 ? -5.531 -4.602 -7.336 1 84.25 201 SER A O 1
ATOM 1549 N N . VAL A 1 202 ? -7.453 -5.535 -8.086 1 78.25 202 VAL A N 1
ATOM 1550 C CA . VAL A 1 202 ? -7.812 -4.297 -8.766 1 78.25 202 VAL A CA 1
ATOM 1551 C C . VAL A 1 202 ? -8.133 -3.215 -7.734 1 78.25 202 VAL A C 1
ATOM 1553 O O . VAL A 1 202 ? -8.102 -2.023 -8.047 1 78.25 202 VAL A O 1
ATOM 1556 N N . GLY A 1 203 ? -8.406 -3.65 -6.559 1 73.38 203 GLY A N 1
ATOM 1557 C CA . GLY A 1 203 ? -8.633 -2.717 -5.469 1 73.38 203 GLY A CA 1
ATOM 1558 C C . GLY A 1 203 ? -7.391 -1.94 -5.078 1 73.38 203 GLY A C 1
ATOM 1559 O O . GLY A 1 203 ? -7.48 -0.922 -4.387 1 73.38 203 GLY A O 1
ATOM 1560 N N . ALA A 1 204 ? -6.293 -2.408 -5.5 1 73.38 204 ALA A N 1
ATOM 1561 C CA . ALA A 1 204 ? -5.055 -1.662 -5.293 1 73.38 204 ALA A CA 1
ATOM 1562 C C . ALA A 1 204 ? -5.008 -0.422 -6.18 1 73.38 204 ALA A C 1
ATOM 1564 O O . ALA A 1 204 ? -4.309 0.545 -5.867 1 73.38 204 ALA A O 1
ATOM 1565 N N . VAL A 1 205 ? -5.766 -0.605 -7.254 1 69.81 205 VAL A N 1
ATOM 1566 C CA . VAL A 1 205 ? -5.746 0.466 -8.242 1 69.81 205 VAL A CA 1
ATOM 1567 C C . VAL A 1 205 ? -6.996 1.332 -8.094 1 69.81 205 VAL A C 1
ATOM 1569 O O . VAL A 1 205 ? -6.906 2.562 -8.062 1 69.81 205 VAL A O 1
ATOM 1572 N N . MET A 1 206 ? -8.086 0.601 -7.863 1 74.19 206 MET A N 1
ATOM 1573 C CA . MET A 1 206 ? -9.359 1.298 -7.688 1 74.19 206 MET A CA 1
ATOM 1574 C C . MET A 1 206 ? -9.578 1.664 -6.223 1 74.19 206 MET A C 1
ATOM 1576 O O . MET A 1 206 ? -9.023 1.024 -5.328 1 74.19 206 MET A O 1
ATOM 1580 N N . THR A 1 207 ? -10.281 2.756 -6.07 1 66.56 207 THR A N 1
ATOM 1581 C CA . THR A 1 207 ? -10.664 3.113 -4.707 1 66.56 207 THR A CA 1
ATOM 1582 C C . THR A 1 207 ? -11.945 2.393 -4.301 1 66.56 207 THR A C 1
ATOM 1584 O O . THR A 1 207 ? -12.992 2.58 -4.922 1 66.56 207 THR A O 1
ATOM 1587 N N . LEU A 1 208 ? -11.742 1.397 -3.396 1 68.19 208 LEU A N 1
ATOM 1588 C CA . LEU A 1 208 ? -12.898 0.713 -2.824 1 68.19 208 LEU A CA 1
ATOM 1589 C C . LEU A 1 208 ? -13.344 1.384 -1.528 1 68.19 208 LEU A C 1
ATOM 1591 O O . LEU A 1 208 ? -12.688 1.235 -0.492 1 68.19 208 LEU A O 1
ATOM 1595 N N . PRO A 1 209 ? -14.43 2.156 -1.572 1 63.25 209 PRO A N 1
ATOM 1596 C CA . PRO A 1 209 ? -14.797 2.994 -0.428 1 63.25 209 PRO A CA 1
ATOM 1597 C C . PRO A 1 209 ? -15.047 2.184 0.84 1 63.25 209 PRO A C 1
ATOM 1599 O O . PRO A 1 209 ? -14.859 2.689 1.949 1 63.25 209 PRO A O 1
ATOM 1602 N N . GLY A 1 210 ? -15.383 0.982 0.798 1 68.5 210 GLY A N 1
ATOM 1603 C CA . GLY A 1 210 ? -15.828 0.307 2.006 1 68.5 210 GLY A CA 1
ATOM 1604 C C . GLY A 1 210 ? -14.711 -0.42 2.73 1 68.5 210 GLY A C 1
ATOM 1605 O O . GLY A 1 210 ? -14.906 -0.911 3.846 1 68.5 210 GLY A O 1
ATOM 1606 N N . THR A 1 211 ? -13.562 -0.355 2.209 1 79.44 211 THR A N 1
ATOM 1607 C CA . THR A 1 211 ? -12.523 -1.168 2.834 1 79.44 211 THR A CA 1
ATOM 1608 C C . THR A 1 211 ? -11.164 -0.489 2.719 1 79.44 211 THR A C 1
ATOM 1610 O O . THR A 1 211 ? -10.281 -0.978 2.014 1 79.44 211 THR A O 1
ATOM 1613 N N . PRO A 1 212 ? -10.93 0.561 3.523 1 85.62 212 PRO A N 1
ATOM 1614 C CA . PRO A 1 212 ? -9.672 1.305 3.387 1 85.62 212 PRO A CA 1
ATOM 1615 C C . PRO A 1 212 ? -8.445 0.461 3.727 1 85.62 212 PRO A C 1
ATOM 1617 O O . PRO A 1 212 ? -7.43 0.539 3.033 1 85.62 212 PRO A O 1
ATOM 1620 N N . THR A 1 213 ? -8.57 -0.367 4.762 1 88.44 213 THR A N 1
ATOM 1621 C CA . THR A 1 213 ? -7.402 -1.149 5.16 1 88.44 213 THR A CA 1
ATOM 1622 C C . THR A 1 213 ? -7.105 -2.236 4.129 1 88.44 213 THR A C 1
ATOM 1624 O O . THR A 1 213 ? -5.941 -2.525 3.842 1 88.44 213 THR A O 1
ATOM 1627 N N . TYR A 1 214 ? -8.117 -2.779 3.566 1 86.44 214 TYR A N 1
ATOM 1628 C CA . TYR A 1 214 ? -7.91 -3.805 2.551 1 86.44 214 TYR A CA 1
ATOM 1629 C C . TYR A 1 214 ? -7.309 -3.203 1.286 1 86.44 214 TYR A C 1
ATOM 1631 O O . TYR A 1 214 ? -6.316 -3.713 0.758 1 86.44 214 TYR A O 1
ATOM 1639 N N . SER A 1 215 ? -7.914 -2.152 0.836 1 86.81 215 SER A N 1
ATOM 1640 C CA . SER A 1 215 ? -7.391 -1.482 -0.35 1 86.81 215 SER A CA 1
ATOM 1641 C C . SER A 1 215 ? -5.957 -1.017 -0.132 1 86.81 215 SER A C 1
ATOM 1643 O O . SER A 1 215 ? -5.109 -1.159 -1.018 1 86.81 215 SER A O 1
ATOM 1645 N N . GLY A 1 216 ? -5.789 -0.461 1.019 1 91.44 216 GLY A N 1
ATOM 1646 C CA . GLY A 1 216 ? -4.422 -0.098 1.366 1 91.44 216 GLY A CA 1
ATOM 1647 C C . GLY A 1 216 ? -3.467 -1.275 1.34 1 91.44 216 GLY A C 1
ATOM 1648 O O . GLY A 1 216 ? -2.354 -1.165 0.823 1 91.44 216 GLY A O 1
ATOM 1649 N N . SER A 1 217 ? -3.852 -2.346 1.818 1 92.12 217 SER A N 1
ATOM 1650 C CA . SER A 1 217 ? -3.02 -3.543 1.876 1 92.12 217 SER A CA 1
ATOM 1651 C C . SER A 1 217 ? -2.678 -4.047 0.477 1 92.12 217 SER A C 1
ATOM 1653 O O . SER A 1 217 ? -1.55 -4.473 0.223 1 92.12 217 SER A O 1
ATOM 1655 N N . LYS A 1 218 ? -3.656 -4.027 -0.303 1 88.44 218 LYS A N 1
ATOM 1656 C CA . LYS A 1 218 ? -3.416 -4.496 -1.665 1 88.44 218 LYS A CA 1
ATOM 1657 C C . LYS A 1 218 ? -2.492 -3.545 -2.42 1 88.44 218 LYS A C 1
ATOM 1659 O O . LYS A 1 218 ? -1.698 -3.979 -3.258 1 88.44 218 LYS A O 1
ATOM 1664 N N . SER A 1 219 ? -2.621 -2.32 -2.145 1 90 219 SER A N 1
ATOM 1665 C CA . SER A 1 219 ? -1.669 -1.364 -2.703 1 90 219 SER A CA 1
ATOM 1666 C C . SER A 1 219 ? -0.261 -1.615 -2.176 1 90 219 SER A C 1
ATOM 1668 O O . SER A 1 219 ? 0.719 -1.46 -2.908 1 90 219 SER A O 1
ATOM 1670 N N . PHE A 1 220 ? -0.206 -1.922 -0.889 1 92.5 220 PHE A N 1
ATOM 1671 C CA . PHE A 1 220 ? 1.075 -2.316 -0.315 1 92.5 220 PHE A CA 1
ATOM 1672 C C . PHE A 1 220 ? 1.685 -3.475 -1.096 1 92.5 220 PHE A C 1
ATOM 1674 O O . PHE A 1 220 ? 2.842 -3.406 -1.516 1 92.5 220 PHE A O 1
ATOM 1681 N N . THR A 1 221 ? 0.919 -4.461 -1.299 1 92.31 221 THR A N 1
ATOM 1682 C CA . THR A 1 221 ? 1.385 -5.676 -1.955 1 92.31 221 THR A CA 1
ATOM 1683 C C . THR A 1 221 ? 1.891 -5.375 -3.363 1 92.31 221 THR A C 1
ATOM 1685 O O . THR A 1 221 ? 2.955 -5.852 -3.762 1 92.31 221 THR A O 1
ATOM 1688 N N . ARG A 1 222 ? 1.145 -4.613 -4.02 1 89.06 222 ARG A N 1
ATOM 1689 C CA . ARG A 1 222 ? 1.529 -4.234 -5.371 1 89.06 222 ARG A CA 1
ATOM 1690 C C . ARG A 1 222 ? 2.891 -3.543 -5.383 1 89.06 222 ARG A C 1
ATOM 1692 O O . ARG A 1 222 ? 3.777 -3.92 -6.152 1 89.06 222 ARG A O 1
ATOM 1699 N N . LYS A 1 223 ? 3.014 -2.613 -4.574 1 89.31 223 LYS A N 1
ATOM 1700 C CA . LYS A 1 223 ? 4.254 -1.845 -4.523 1 89.31 223 LYS A CA 1
ATOM 1701 C C . LYS A 1 223 ? 5.406 -2.693 -3.988 1 89.31 223 LYS A C 1
ATOM 1703 O O . LYS A 1 223 ? 6.543 -2.57 -4.449 1 89.31 223 LYS A O 1
ATOM 1708 N N . PHE A 1 224 ? 5.137 -3.52 -3 1 92.19 224 PHE A N 1
ATOM 1709 C CA . PHE A 1 224 ? 6.125 -4.43 -2.43 1 92.19 224 PHE A CA 1
ATOM 1710 C C . PHE A 1 224 ? 6.77 -5.277 -3.518 1 92.19 224 PHE A C 1
ATOM 1712 O O . PHE A 1 224 ? 7.996 -5.336 -3.621 1 92.19 224 PHE A O 1
ATOM 1719 N N . TYR A 1 225 ? 6.004 -5.824 -4.359 1 91.5 225 TYR A N 1
ATOM 1720 C CA . TYR A 1 225 ? 6.516 -6.699 -5.406 1 91.5 225 TYR A CA 1
ATOM 1721 C C . TYR A 1 225 ? 7.234 -5.895 -6.484 1 91.5 225 TYR A C 1
ATOM 1723 O O . TYR A 1 225 ? 8.211 -6.367 -7.074 1 91.5 225 TYR A O 1
ATOM 1731 N N . ALA A 1 226 ? 6.699 -4.738 -6.785 1 85.81 226 ALA A N 1
ATOM 1732 C CA . ALA A 1 226 ? 7.383 -3.883 -7.754 1 85.81 226 ALA A CA 1
ATOM 1733 C C . ALA A 1 226 ? 8.797 -3.551 -7.285 1 85.81 226 ALA A C 1
ATOM 1735 O O . ALA A 1 226 ? 9.75 -3.623 -8.07 1 85.81 226 ALA A O 1
ATOM 1736 N N . CYS A 1 227 ? 8.898 -3.199 -6.031 1 85.19 227 CYS A N 1
ATOM 1737 C CA . CYS A 1 227 ? 10.195 -2.863 -5.465 1 85.19 227 CYS A CA 1
ATOM 1738 C C . CYS A 1 227 ? 11.102 -4.09 -5.402 1 85.19 227 CYS A C 1
ATOM 1740 O O . CYS A 1 227 ? 12.289 -4.004 -5.703 1 85.19 227 CYS A O 1
ATOM 1742 N N . LEU A 1 228 ? 10.547 -5.164 -5.027 1 86.81 228 LEU A N 1
ATOM 1743 C CA . LEU A 1 228 ? 11.32 -6.402 -4.941 1 86.81 228 LEU A CA 1
ATOM 1744 C C . LEU A 1 228 ? 11.875 -6.789 -6.305 1 86.81 228 LEU A C 1
ATOM 1746 O O . LEU A 1 228 ? 13.039 -7.18 -6.418 1 86.81 228 LEU A O 1
ATOM 1750 N N . ARG A 1 229 ? 11.094 -6.711 -7.316 1 84.5 229 ARG A N 1
ATOM 1751 C CA . ARG A 1 229 ? 11.531 -7.004 -8.68 1 84.5 229 ARG A CA 1
ATOM 1752 C C . ARG A 1 229 ? 12.695 -6.113 -9.086 1 84.5 229 ARG A C 1
ATOM 1754 O O . ARG A 1 229 ? 13.672 -6.586 -9.672 1 84.5 229 ARG A O 1
ATOM 1761 N N . THR A 1 230 ? 12.531 -4.848 -8.727 1 77.81 230 THR A N 1
ATOM 1762 C CA . THR A 1 230 ? 13.57 -3.889 -9.078 1 77.81 230 THR A CA 1
ATOM 1763 C C . THR A 1 230 ? 14.867 -4.199 -8.328 1 77.81 230 THR A C 1
ATOM 1765 O O . THR A 1 230 ? 15.961 -4.105 -8.898 1 77.81 230 THR A O 1
ATOM 1768 N N . GLN A 1 231 ? 14.734 -4.562 -7.098 1 78.56 231 GLN A N 1
ATOM 1769 C CA . GLN A 1 231 ? 15.898 -4.91 -6.301 1 78.56 231 GLN A CA 1
ATOM 1770 C C . GLN A 1 231 ? 16.609 -6.133 -6.871 1 78.56 231 GLN A C 1
ATOM 1772 O O . GLN A 1 231 ? 17.844 -6.152 -6.961 1 78.56 231 GLN A O 1
ATOM 1777 N N . LEU A 1 232 ? 15.859 -7.082 -7.266 1 79.38 232 LEU A N 1
ATOM 1778 C CA . LEU A 1 232 ? 16.406 -8.328 -7.777 1 79.38 232 LEU A CA 1
ATOM 1779 C C . LEU A 1 232 ? 17.094 -8.109 -9.125 1 79.38 232 LEU A C 1
ATOM 1781 O O . LEU A 1 232 ? 18.016 -8.836 -9.484 1 79.38 232 LEU A O 1
ATOM 1785 N N . SER A 1 233 ? 16.641 -7.133 -9.82 1 72.5 233 SER A N 1
ATOM 1786 C CA . SER A 1 233 ? 17.219 -6.844 -11.133 1 72.5 233 SER A CA 1
ATOM 1787 C C . SER A 1 233 ? 18.375 -5.867 -11.023 1 72.5 233 SER A C 1
ATOM 1789 O O . SER A 1 233 ? 19.078 -5.617 -12.008 1 72.5 233 SER A O 1
ATOM 1791 N N . SER A 1 234 ? 18.5 -5.312 -9.844 1 67.75 234 SER A N 1
ATOM 1792 C CA . SER A 1 234 ? 19.531 -4.289 -9.664 1 67.75 234 SER A CA 1
ATOM 1793 C C . SER A 1 234 ? 20.906 -4.91 -9.43 1 67.75 234 SER A C 1
ATOM 1795 O O . SER A 1 234 ? 21.031 -5.848 -8.633 1 67.75 234 SER A O 1
ATOM 1797 N N . PRO A 1 235 ? 21.891 -4.398 -10.148 1 61.94 235 PRO A N 1
ATOM 1798 C CA . PRO A 1 235 ? 23.25 -4.891 -9.945 1 61.94 235 PRO A CA 1
ATOM 1799 C C . PRO A 1 235 ? 23.922 -4.266 -8.727 1 61.94 235 PRO A C 1
ATOM 1801 O O . PRO A 1 235 ? 25.094 -4.574 -8.438 1 61.94 235 PRO A O 1
ATOM 1804 N N . HIS A 1 236 ? 23.172 -3.402 -7.996 1 62.88 236 HIS A N 1
ATOM 1805 C CA . HIS A 1 236 ? 23.797 -2.693 -6.883 1 62.88 236 HIS A CA 1
ATOM 1806 C C . HIS A 1 236 ? 24.219 -3.658 -5.781 1 62.88 236 HIS A C 1
ATOM 1808 O O . HIS A 1 236 ? 23.438 -4.5 -5.352 1 62.88 236 HIS A O 1
ATOM 1814 N N . PRO A 1 237 ? 25.438 -3.516 -5.328 1 61.44 237 PRO A N 1
ATOM 1815 C CA . PRO A 1 237 ? 25.984 -4.453 -4.344 1 61.44 237 PRO A CA 1
ATOM 1816 C C . PRO A 1 237 ? 25.172 -4.484 -3.047 1 61.44 237 PRO A C 1
ATOM 1818 O O . PRO A 1 237 ? 25.125 -5.516 -2.375 1 61.44 237 PRO A O 1
ATOM 1821 N N . ALA A 1 238 ? 24.531 -3.342 -2.703 1 60.03 238 ALA A N 1
ATOM 1822 C CA . ALA A 1 238 ? 23.75 -3.258 -1.471 1 60.03 238 ALA A CA 1
ATOM 1823 C C . ALA A 1 238 ? 22.547 -4.195 -1.518 1 60.03 238 ALA A C 1
ATOM 1825 O O . ALA A 1 238 ? 22 -4.562 -0.477 1 60.03 238 ALA A O 1
ATOM 1826 N N . PHE A 1 239 ? 22.25 -4.484 -2.771 1 62.56 239 PHE A N 1
ATOM 1827 C CA . PHE A 1 239 ? 21.062 -5.312 -2.939 1 62.56 239 PHE A CA 1
ATOM 1828 C C . PHE A 1 239 ? 21.453 -6.754 -3.246 1 62.56 239 PHE A C 1
ATOM 1830 O O . PHE A 1 239 ? 20.578 -7.59 -3.508 1 62.56 239 PHE A O 1
ATOM 1837 N N . ALA A 1 240 ? 22.828 -6.867 -3.32 1 59.31 240 ALA A N 1
ATOM 1838 C CA . ALA A 1 240 ? 23.297 -8.227 -3.578 1 59.31 240 ALA A CA 1
ATOM 1839 C C . ALA A 1 240 ? 22.953 -9.156 -2.422 1 59.31 240 ALA A C 1
ATOM 1841 O O . ALA A 1 240 ? 23.016 -8.758 -1.257 1 59.31 240 ALA A O 1
ATOM 1842 N N . THR A 1 241 ? 22.203 -10.117 -2.695 1 57.47 241 THR A N 1
ATOM 1843 C CA . THR A 1 241 ? 21.891 -11.125 -1.68 1 57.47 241 THR A CA 1
ATOM 1844 C C . THR A 1 241 ? 23.172 -11.719 -1.111 1 57.47 241 THR A C 1
ATOM 1846 O O . THR A 1 241 ? 24.109 -12.023 -1.856 1 57.47 241 THR A O 1
ATOM 1849 N N . PRO A 1 242 ? 23.469 -11.5 0.331 1 48.84 242 PRO A N 1
ATOM 1850 C CA . PRO A 1 242 ? 24.688 -12.094 0.873 1 48.84 242 PRO A CA 1
ATOM 1851 C C . PRO A 1 242 ? 24.953 -13.492 0.331 1 48.84 242 PRO A C 1
ATOM 1853 O O . PRO A 1 242 ? 24.016 -14.227 0.018 1 48.84 242 PRO A O 1
ATOM 1856 N N . ALA A 1 243 ? 26.203 -13.758 -0.101 1 42.81 243 ALA A N 1
ATOM 1857 C CA . ALA A 1 243 ? 26.797 -14.961 -0.685 1 42.81 243 ALA A CA 1
ATOM 1858 C C . ALA A 1 243 ? 26.266 -16.219 -0.015 1 42.81 243 ALA A C 1
ATOM 1860 O O . ALA A 1 243 ? 26.344 -17.312 -0.581 1 42.81 243 ALA A O 1
ATOM 1861 N N . SER A 1 244 ? 26.312 -16.219 1.281 1 42.16 244 SER A N 1
ATOM 1862 C CA . SER A 1 244 ? 26.062 -17.516 1.884 1 42.16 244 SER A CA 1
ATOM 1863 C C . SER A 1 244 ? 24.781 -18.141 1.326 1 42.16 244 SER A C 1
ATOM 1865 O O . SER A 1 244 ? 24.391 -19.25 1.73 1 42.16 244 SER A O 1
ATOM 1867 N N . SER A 1 245 ? 23.766 -17.297 1.139 1 43.88 245 SER A N 1
ATOM 1868 C CA . SER A 1 245 ? 22.594 -18.031 0.68 1 43.88 245 SER A CA 1
ATOM 1869 C C . SER A 1 245 ? 22.875 -18.734 -0.65 1 43.88 245 SER A C 1
ATOM 1871 O O . SER A 1 245 ? 23.844 -18.406 -1.339 1 43.88 245 SER A O 1
ATOM 1873 N N . SER A 1 246 ? 21.984 -19.812 -1.021 1 45.41 246 SER A N 1
ATOM 1874 C CA . SER A 1 246 ? 22.141 -20.766 -2.111 1 45.41 246 SER A CA 1
ATOM 1875 C C . SER A 1 246 ? 22.531 -20.062 -3.406 1 45.41 246 SER A C 1
ATOM 1877 O O . SER A 1 246 ? 22.312 -18.859 -3.557 1 45.41 246 SER A O 1
ATOM 1879 N N . PRO A 1 247 ? 23.156 -20.812 -4.305 1 48.78 247 PRO A N 1
ATOM 1880 C CA . PRO A 1 247 ? 23.406 -20.359 -5.672 1 48.78 247 PRO A CA 1
ATOM 1881 C C . PRO A 1 247 ? 22.391 -19.344 -6.156 1 48.78 247 PRO A C 1
ATOM 1883 O O . PRO A 1 247 ? 21.297 -19.234 -5.586 1 48.78 247 PRO A O 1
ATOM 1886 N N . SER A 1 248 ? 22.688 -18.422 -7.191 1 62.19 248 SER A N 1
ATOM 1887 C CA . SER A 1 248 ? 22.062 -17.344 -7.957 1 62.19 248 SER A CA 1
ATOM 1888 C C . SER A 1 248 ? 20.609 -17.641 -8.273 1 62.19 248 SER A C 1
ATOM 1890 O O . SER A 1 248 ? 20.312 -18.344 -9.242 1 62.19 248 SER A O 1
ATOM 1892 N N . THR A 1 249 ? 19.688 -17.812 -7.227 1 75.62 249 THR A N 1
ATOM 1893 C CA . THR A 1 249 ? 18.281 -18 -7.535 1 75.62 249 THR A CA 1
ATOM 1894 C C . THR A 1 249 ? 17.781 -16.938 -8.508 1 75.62 249 THR A C 1
ATOM 1896 O O . THR A 1 249 ? 18 -15.742 -8.289 1 75.62 249 THR A O 1
ATOM 1899 N N . GLN A 1 250 ? 17.391 -17.469 -9.594 1 87.31 250 GLN A N 1
ATOM 1900 C CA . GLN A 1 250 ? 16.656 -16.609 -10.508 1 87.31 250 GLN A CA 1
ATOM 1901 C C . GLN A 1 250 ? 15.172 -16.562 -10.133 1 87.31 250 GLN A C 1
ATOM 1903 O O . GLN A 1 250 ? 14.445 -17.531 -10.32 1 87.31 250 GLN A O 1
ATOM 1908 N N . LEU A 1 251 ? 14.828 -15.516 -9.516 1 91.81 251 LEU A N 1
ATOM 1909 C CA . LEU A 1 251 ? 13.477 -15.391 -8.992 1 91.81 251 LEU A CA 1
ATOM 1910 C C . LEU A 1 251 ? 12.625 -14.492 -9.891 1 91.81 251 LEU A C 1
ATOM 1912 O O . LEU A 1 251 ? 12.953 -13.32 -10.086 1 91.81 251 LEU A O 1
ATOM 1916 N N . GLU A 1 252 ? 11.625 -15.078 -10.508 1 93.5 252 GLU A N 1
ATOM 1917 C CA . GLU A 1 252 ? 10.625 -14.305 -11.234 1 93.5 252 GLU A CA 1
ATOM 1918 C C . GLU A 1 252 ? 9.516 -13.828 -10.312 1 93.5 252 GLU A C 1
ATOM 1920 O O . GLU A 1 252 ? 8.938 -14.617 -9.555 1 93.5 252 GLU A O 1
ATOM 1925 N N . ILE A 1 253 ? 9.297 -12.57 -10.344 1 93.81 253 ILE A N 1
ATOM 1926 C CA . ILE A 1 253 ? 8.195 -11.992 -9.586 1 93.81 253 ILE A CA 1
ATOM 1927 C C . ILE A 1 253 ? 7.09 -11.547 -10.539 1 93.81 253 ILE A C 1
ATOM 1929 O O . ILE A 1 253 ? 7.309 -10.688 -11.398 1 93.81 253 ILE A O 1
ATOM 1933 N N . LEU A 1 254 ? 5.922 -12.164 -10.359 1 94.56 254 LEU A N 1
ATOM 1934 C CA . LEU A 1 254 ? 4.777 -11.891 -11.227 1 94.56 254 LEU A CA 1
ATOM 1935 C C . LEU A 1 254 ? 3.582 -11.422 -10.406 1 94.56 254 LEU A C 1
ATOM 1937 O O . LEU A 1 254 ? 2.762 -12.234 -9.977 1 94.56 254 LEU A O 1
ATOM 1941 N N . PRO A 1 255 ? 3.486 -10.102 -10.188 1 93.69 255 PRO A N 1
ATOM 1942 C CA . PRO A 1 255 ? 2.271 -9.594 -9.547 1 93.69 255 PRO A CA 1
ATOM 1943 C C . PRO A 1 255 ? 1.037 -9.727 -10.438 1 93.69 255 PRO A C 1
ATOM 1945 O O . PRO A 1 255 ? 1.077 -9.352 -11.609 1 93.69 255 PRO A O 1
ATOM 1948 N N . ILE A 1 256 ? -0.024 -10.266 -9.852 1 95.38 256 ILE A N 1
ATOM 1949 C CA . ILE A 1 256 ? -1.26 -10.469 -10.602 1 95.38 256 ILE A CA 1
ATOM 1950 C C . ILE A 1 256 ? -2.354 -9.562 -10.047 1 95.38 256 ILE A C 1
ATOM 1952 O O . ILE A 1 256 ? -2.66 -9.602 -8.852 1 95.38 256 ILE A O 1
ATOM 1956 N N . LEU A 1 257 ? -2.859 -8.711 -10.867 1 93.44 257 LEU A N 1
ATOM 1957 C CA . LEU A 1 257 ? -4.023 -7.918 -10.484 1 93.44 257 LEU A CA 1
ATOM 1958 C C . LEU A 1 257 ? -5.312 -8.711 -10.688 1 93.44 257 LEU A C 1
ATOM 1960 O O . LEU A 1 257 ? -5.625 -9.117 -11.805 1 93.44 257 LEU A O 1
ATOM 1964 N N . VAL A 1 258 ? -5.98 -8.891 -9.602 1 91.38 258 VAL A N 1
ATOM 1965 C CA . VAL A 1 258 ? -7.172 -9.734 -9.578 1 91.38 258 VAL A CA 1
ATOM 1966 C C . VAL A 1 258 ? -8.422 -8.859 -9.5 1 91.38 258 VAL A C 1
ATOM 1968 O O . VAL A 1 258 ? -8.516 -7.969 -8.648 1 91.38 258 VAL A O 1
ATOM 1971 N N . GLY A 1 259 ? -9.328 -9.047 -10.398 1 89.06 259 GLY A N 1
ATOM 1972 C CA . GLY A 1 259 ? -10.633 -8.406 -10.328 1 89.06 259 GLY A CA 1
ATOM 1973 C C . GLY A 1 259 ? -11.688 -9.258 -9.648 1 89.06 259 GLY A C 1
ATOM 1974 O O . GLY A 1 259 ? -11.414 -9.906 -8.633 1 89.06 259 GLY A O 1
ATOM 1975 N N . GLY A 1 260 ? -12.922 -9.195 -10.18 1 85.19 260 GLY A N 1
ATOM 1976 C CA . GLY A 1 260 ? -14.008 -9.961 -9.586 1 85.19 260 GLY A CA 1
ATOM 1977 C C . GLY A 1 260 ? -13.898 -11.453 -9.844 1 85.19 260 GLY A C 1
ATOM 1978 O O . GLY A 1 260 ? -13.914 -11.891 -11 1 85.19 260 GLY A O 1
ATOM 1979 N N . VAL A 1 261 ? -13.703 -12.195 -8.773 1 85.12 261 VAL A N 1
ATOM 1980 C CA . VAL A 1 261 ? -13.742 -13.648 -8.812 1 85.12 261 VAL A CA 1
ATOM 1981 C C . VAL A 1 261 ? -14.805 -14.164 -7.848 1 85.12 261 VAL A C 1
ATOM 1983 O O . VAL A 1 261 ? -14.891 -13.711 -6.703 1 85.12 261 VAL A O 1
ATOM 1986 N N . ARG A 1 262 ? -15.555 -15.031 -8.297 1 82.19 262 ARG A N 1
ATOM 1987 C CA . ARG A 1 262 ? -16.688 -15.5 -7.512 1 82.19 262 ARG A CA 1
ATOM 1988 C C . ARG A 1 262 ? -16.234 -16.406 -6.375 1 82.19 262 ARG A C 1
ATOM 1990 O O . ARG A 1 262 ? -16.016 -17.594 -6.574 1 82.19 262 ARG A O 1
ATOM 1997 N N . THR A 1 263 ? -16.078 -15.828 -5.262 1 80.06 263 THR A N 1
ATOM 1998 C CA . THR A 1 263 ? -15.695 -16.484 -4.016 1 80.06 263 THR A CA 1
ATOM 1999 C C . THR A 1 263 ? -16.562 -16 -2.857 1 80.06 263 THR A C 1
ATOM 2001 O O . THR A 1 263 ? -17.547 -15.266 -3.068 1 80.06 263 THR A O 1
ATOM 2004 N N . LYS A 1 264 ? -16.234 -16.484 -1.688 1 75.94 264 LYS A N 1
ATOM 2005 C CA . LYS A 1 264 ? -16.938 -16.016 -0.504 1 75.94 264 LYS A CA 1
ATOM 2006 C C . LYS A 1 264 ? -16.766 -14.508 -0.318 1 75.94 264 LYS A C 1
ATOM 2008 O O . LYS A 1 264 ? -17.656 -13.828 0.199 1 75.94 264 LYS A O 1
ATOM 2013 N N . MET A 1 265 ? -15.656 -13.984 -0.858 1 69.88 265 MET A N 1
ATOM 2014 C CA . MET A 1 265 ? -15.359 -12.562 -0.728 1 69.88 265 MET A CA 1
ATOM 2015 C C . MET A 1 265 ? -16.172 -11.742 -1.733 1 69.88 265 MET A C 1
ATOM 2017 O O . MET A 1 265 ? -16.453 -10.57 -1.501 1 69.88 265 MET A O 1
ATOM 2021 N N . THR A 1 266 ? -16.438 -12.328 -2.861 1 76.69 266 THR A N 1
ATOM 2022 C CA . THR A 1 266 ? -17.25 -11.742 -3.92 1 76.69 266 THR A CA 1
ATOM 2023 C C . THR A 1 266 ? -18.359 -12.703 -4.348 1 76.69 266 THR A C 1
ATOM 2025 O O . THR A 1 266 ? -18.312 -13.25 -5.449 1 76.69 266 THR A O 1
ATOM 2028 N N . PRO A 1 267 ? -19.359 -12.734 -3.447 1 75.5 267 PRO A N 1
ATOM 2029 C CA . PRO A 1 267 ? -20.406 -13.734 -3.701 1 75.5 267 PRO A CA 1
ATOM 2030 C C . PRO A 1 267 ? -21.422 -13.273 -4.746 1 75.5 267 PRO A C 1
ATOM 2032 O O . PRO A 1 267 ? -22.547 -12.898 -4.395 1 75.5 267 PRO A O 1
ATOM 2035 N N . ILE A 1 268 ? -20.984 -13.281 -5.926 1 74.94 268 ILE A N 1
ATOM 2036 C CA . ILE A 1 268 ? -21.859 -12.891 -7.023 1 74.94 268 ILE A CA 1
ATOM 2037 C C . ILE A 1 268 ? -22.359 -14.133 -7.75 1 74.94 268 ILE A C 1
ATOM 2039 O O . ILE A 1 268 ? -21.594 -15.023 -8.086 1 74.94 268 ILE A O 1
ATOM 2043 N N . SER A 1 269 ? -23.734 -14.227 -7.785 1 62.31 269 SER A N 1
ATOM 2044 C CA . SER A 1 269 ? -24.438 -15.414 -8.25 1 62.31 269 SER A CA 1
ATOM 2045 C C . SER A 1 269 ? -24.516 -15.453 -9.773 1 62.31 269 SER A C 1
ATOM 2047 O O . SER A 1 269 ? -24.719 -16.516 -10.359 1 62.31 269 SER A O 1
ATOM 2049 N N . GLU A 1 270 ? -24.5 -14.234 -10.328 1 62.09 270 GLU A N 1
ATOM 2050 C CA . GLU A 1 270 ? -24.969 -14.172 -11.711 1 62.09 270 GLU A CA 1
ATOM 2051 C C . GLU A 1 270 ? -24.016 -14.906 -12.648 1 62.09 270 GLU A C 1
ATOM 2053 O O . GLU A 1 270 ? -22.812 -14.656 -12.633 1 62.09 270 GLU A O 1
ATOM 2058 N N . ASP A 1 271 ? -24.703 -15.953 -13.273 1 63.47 271 ASP A N 1
ATOM 2059 C CA . ASP A 1 271 ? -24.016 -16.656 -14.359 1 63.47 271 ASP A CA 1
ATOM 2060 C C . ASP A 1 271 ? -23.859 -15.758 -15.578 1 63.47 271 ASP A C 1
ATOM 2062 O O . ASP A 1 271 ? -24.734 -14.945 -15.883 1 63.47 271 ASP A O 1
ATOM 2066 N N . GLY A 1 272 ? -22.734 -15.562 -16.078 1 62 272 GLY A N 1
ATOM 2067 C CA . GLY A 1 272 ? -22.578 -14.922 -17.375 1 62 272 GLY A CA 1
ATOM 2068 C C . GLY A 1 272 ? -21.906 -13.57 -17.297 1 62 272 GLY A C 1
ATOM 2069 O O . GLY A 1 272 ? -21.719 -12.891 -18.312 1 62 272 GLY A O 1
ATOM 2070 N N . ASN A 1 273 ? -21.766 -13.117 -16.062 1 74.88 273 ASN A N 1
ATOM 2071 C CA . ASN A 1 273 ? -21.094 -11.828 -16.016 1 74.88 273 ASN A CA 1
ATOM 2072 C C . ASN A 1 273 ? -19.609 -11.961 -16.375 1 74.88 273 ASN A C 1
ATOM 2074 O O . ASN A 1 273 ? -18.859 -12.641 -15.672 1 74.88 273 ASN A O 1
ATOM 2078 N N . ILE A 1 274 ? -19.266 -11.336 -17.5 1 78.69 274 ILE A N 1
ATOM 2079 C CA . ILE A 1 274 ? -17.953 -11.516 -18.109 1 78.69 274 ILE A CA 1
ATOM 2080 C C . ILE A 1 274 ? -16.875 -10.945 -17.188 1 78.69 274 ILE A C 1
ATOM 2082 O O . ILE A 1 274 ? -15.688 -11.258 -17.328 1 78.69 274 ILE A O 1
ATOM 2086 N N . PHE A 1 275 ? -17.281 -10.211 -16.203 1 82.88 275 PHE A N 1
ATOM 2087 C CA . PHE A 1 275 ? -16.281 -9.57 -15.352 1 82.88 275 PHE A CA 1
ATOM 2088 C C . PHE A 1 275 ? -16.031 -10.398 -14.094 1 82.88 275 PHE A C 1
ATOM 2090 O O . PHE A 1 275 ? -15.094 -10.141 -13.352 1 82.88 275 PHE A O 1
ATOM 2097 N N . PHE A 1 276 ? -16.891 -11.414 -13.875 1 86.38 276 PHE A N 1
ATOM 2098 C CA . PHE A 1 276 ? -16.75 -12.242 -12.68 1 86.38 276 PHE A CA 1
ATOM 2099 C C . PHE A 1 276 ? -16.516 -13.695 -13.062 1 86.38 276 PHE A C 1
ATOM 2101 O O . PHE A 1 276 ? -17.438 -14.383 -13.508 1 86.38 276 PHE A O 1
ATOM 2108 N N . LEU A 1 277 ? -15.289 -14.18 -12.828 1 88.25 277 LEU A N 1
ATOM 2109 C CA . LEU A 1 277 ? -14.898 -15.539 -13.188 1 88.25 277 LEU A CA 1
ATOM 2110 C C . LEU A 1 277 ? -15.062 -16.484 -12 1 88.25 277 LEU A C 1
ATOM 2112 O O . LEU A 1 277 ? -15.156 -16.031 -10.852 1 88.25 277 LEU A O 1
ATOM 2116 N N . THR A 1 278 ? -15.188 -17.734 -12.406 1 89.62 278 THR A N 1
ATOM 2117 C CA . THR A 1 278 ? -15.023 -18.75 -11.367 1 89.62 278 THR A CA 1
ATOM 2118 C C . THR A 1 278 ? -13.57 -18.797 -10.891 1 89.62 278 THR A C 1
ATOM 2120 O O . THR A 1 278 ? -12.656 -18.422 -11.625 1 89.62 278 THR A O 1
ATOM 2123 N N . PRO A 1 279 ? -13.367 -19.281 -9.664 1 92.81 279 PRO A N 1
ATOM 2124 C CA . PRO A 1 279 ? -12 -19.391 -9.172 1 92.81 279 PRO A CA 1
ATOM 2125 C C . PRO A 1 279 ? -11.125 -20.281 -10.047 1 92.81 279 PRO A C 1
ATOM 2127 O O . PRO A 1 279 ? -9.961 -19.953 -10.305 1 92.81 279 PRO A O 1
ATOM 2130 N N . GLN A 1 280 ? -11.688 -21.359 -10.594 1 93.56 280 GLN A N 1
ATOM 2131 C CA . GLN A 1 280 ? -10.93 -22.297 -11.422 1 93.56 280 GLN A CA 1
ATOM 2132 C C . GLN A 1 280 ? -10.5 -21.641 -12.734 1 93.56 280 GLN A C 1
ATOM 2134 O O . GLN A 1 280 ? -9.352 -21.797 -13.156 1 93.56 280 GLN A O 1
ATOM 2139 N N . ALA A 1 281 ? -11.438 -20.938 -13.32 1 92.88 281 ALA A N 1
ATOM 2140 C CA . ALA A 1 281 ? -11.102 -20.234 -14.555 1 92.88 281 ALA A CA 1
ATOM 2141 C C . ALA A 1 281 ? -10.023 -19.188 -14.312 1 92.88 281 ALA A C 1
ATOM 2143 O O . ALA A 1 281 ? -9.094 -19.047 -15.109 1 92.88 281 ALA A O 1
ATOM 2144 N N . PHE A 1 282 ? -10.141 -18.531 -13.234 1 94.62 282 PHE A N 1
ATOM 2145 C CA . PHE A 1 282 ? -9.156 -17.5 -12.922 1 94.62 282 PHE A CA 1
ATOM 2146 C C . PHE A 1 282 ? -7.777 -18.109 -12.711 1 94.62 282 PHE A C 1
ATOM 2148 O O . PHE A 1 282 ? -6.781 -17.578 -13.211 1 94.62 282 PHE A O 1
ATOM 2155 N N . ALA A 1 283 ? -7.723 -19.188 -11.953 1 96.19 283 ALA A N 1
ATOM 2156 C CA . ALA A 1 283 ? -6.449 -19.859 -11.695 1 96.19 283 ALA A CA 1
ATOM 2157 C C . ALA A 1 283 ? -5.754 -20.25 -13 1 96.19 283 ALA A C 1
ATOM 2159 O O . ALA A 1 283 ? -4.547 -20.047 -13.148 1 96.19 283 ALA A O 1
ATOM 2160 N N . ARG A 1 284 ? -6.512 -20.719 -13.969 1 95.5 284 ARG A N 1
ATOM 2161 C CA . ARG A 1 284 ? -5.961 -21.109 -15.258 1 95.5 284 ARG A CA 1
ATOM 2162 C C . ARG A 1 284 ? -5.402 -19.891 -16 1 95.5 284 ARG A C 1
ATOM 2164 O O . ARG A 1 284 ? -4.301 -19.953 -16.547 1 95.5 284 ARG A O 1
ATOM 2171 N N . HIS A 1 285 ? -6.168 -18.844 -15.977 1 95.38 285 HIS A N 1
ATOM 2172 C CA . HIS A 1 285 ? -5.734 -17.625 -16.641 1 95.38 285 HIS A CA 1
ATOM 2173 C C . HIS A 1 285 ? -4.484 -17.047 -15.984 1 95.38 285 HIS A C 1
ATOM 2175 O O . HIS A 1 285 ? -3.582 -16.562 -16.672 1 95.38 285 HIS A O 1
ATOM 2181 N N . ALA A 1 286 ? -4.453 -17.078 -14.688 1 95.94 286 ALA A N 1
ATOM 2182 C CA . ALA A 1 286 ? -3.316 -16.531 -13.953 1 95.94 286 ALA A CA 1
ATOM 2183 C C . ALA A 1 286 ? -2.047 -17.328 -14.227 1 95.94 286 ALA A C 1
ATOM 2185 O O . ALA A 1 286 ? -0.982 -16.766 -14.469 1 95.94 286 ALA A O 1
ATOM 2186 N N . LEU A 1 287 ? -2.152 -18.672 -14.219 1 96.69 287 LEU A N 1
ATOM 2187 C CA . LEU A 1 287 ? -0.998 -19.531 -14.469 1 96.69 287 LEU A CA 1
ATOM 2188 C C . LEU A 1 287 ? -0.484 -19.344 -15.891 1 96.69 287 LEU A C 1
ATOM 2190 O O . LEU A 1 287 ? 0.71 -19.516 -16.156 1 96.69 287 LEU A O 1
ATOM 2194 N N . ALA A 1 288 ? -1.367 -18.938 -16.797 1 96.19 288 ALA A N 1
ATOM 2195 C CA . ALA A 1 288 ? -1.006 -18.734 -18.188 1 96.19 288 ALA A CA 1
ATOM 2196 C C . ALA A 1 288 ? -0.168 -17.469 -18.359 1 96.19 288 ALA A C 1
ATOM 2198 O O . ALA A 1 288 ? 0.32 -17.188 -19.453 1 96.19 288 ALA A O 1
ATOM 2199 N N . LYS A 1 289 ? 0.011 -16.703 -17.281 1 96.81 289 LYS A N 1
ATOM 2200 C CA . LYS A 1 289 ? 0.778 -15.469 -17.359 1 96.81 289 LYS A CA 1
ATOM 2201 C C . LYS A 1 289 ? 2.221 -15.68 -16.922 1 96.81 289 LYS A C 1
ATOM 2203 O O . LYS A 1 289 ? 3.055 -14.781 -17.031 1 96.81 289 LYS A O 1
ATOM 2208 N N . VAL A 1 290 ? 2.518 -16.891 -16.375 1 96.31 290 VAL A N 1
ATOM 2209 C CA . VAL A 1 290 ? 3.855 -17.188 -15.875 1 96.31 290 VAL A CA 1
ATOM 2210 C C . VAL A 1 290 ? 4.879 -17.016 -17 1 96.31 290 VAL A C 1
ATOM 2212 O O . VAL A 1 290 ? 4.641 -17.422 -18.125 1 96.31 290 VAL A O 1
ATOM 2215 N N . GLY A 1 291 ? 6.031 -16.328 -16.703 1 94.31 291 GLY A N 1
ATOM 2216 C CA . GLY A 1 291 ? 7.078 -16.094 -17.688 1 94.31 291 GLY A CA 1
ATOM 2217 C C . GLY A 1 291 ? 7.102 -14.664 -18.188 1 94.31 291 GLY A C 1
ATOM 2218 O O . GLY A 1 291 ? 8.078 -14.234 -18.812 1 94.31 291 GLY A O 1
ATOM 2219 N N . LEU A 1 292 ? 6.078 -13.922 -17.969 1 91 292 LEU A N 1
ATOM 2220 C CA . LEU A 1 292 ? 6.027 -12.547 -18.453 1 91 292 LEU A CA 1
ATOM 2221 C C . LEU A 1 292 ? 6.922 -11.641 -17.625 1 91 292 LEU A C 1
ATOM 2223 O O . LEU A 1 292 ? 7.449 -10.648 -18.125 1 91 292 LEU A O 1
ATOM 2227 N N . GLY A 1 293 ? 7.027 -11.938 -16.312 1 86.56 293 GLY A N 1
ATOM 2228 C CA . GLY A 1 293 ? 8.008 -11.258 -15.469 1 86.56 293 GLY A CA 1
ATOM 2229 C C . GLY A 1 293 ? 7.625 -9.828 -15.141 1 86.56 293 GLY A C 1
ATOM 2230 O O . GLY A 1 293 ? 8.484 -9.008 -14.836 1 86.56 293 GLY A O 1
ATOM 2231 N N . ARG A 1 294 ? 6.383 -9.461 -15.289 1 86.38 294 ARG A N 1
ATOM 2232 C CA . ARG A 1 294 ? 5.887 -8.125 -14.969 1 86.38 294 ARG A CA 1
ATOM 2233 C C . ARG A 1 294 ? 4.473 -8.188 -14.406 1 86.38 294 ARG A C 1
ATOM 2235 O O . ARG A 1 294 ? 3.818 -9.234 -14.461 1 86.38 294 ARG A O 1
ATOM 2242 N N . GLU A 1 295 ? 4.102 -7.125 -13.867 1 90.38 295 GLU A N 1
ATOM 2243 C CA . GLU A 1 295 ? 2.734 -7.059 -13.367 1 90.38 295 GLU A CA 1
ATOM 2244 C C . GLU A 1 295 ? 1.722 -7.188 -14.5 1 90.38 295 GLU A C 1
ATOM 2246 O O . GLU A 1 295 ? 1.867 -6.547 -15.539 1 90.38 295 GLU A O 1
ATOM 2251 N N . VAL A 1 296 ? 0.718 -8.008 -14.297 1 92.62 296 VAL A N 1
ATOM 2252 C CA . VAL A 1 296 ? -0.297 -8.195 -15.32 1 92.62 296 VAL A CA 1
ATOM 2253 C C . VAL A 1 296 ? -1.659 -8.422 -14.672 1 92.62 296 VAL A C 1
ATOM 2255 O O . VAL A 1 296 ? -1.741 -8.758 -13.484 1 92.62 296 VAL A O 1
ATOM 2258 N N . TYR A 1 297 ? -2.65 -8.117 -15.469 1 93.38 297 TYR A N 1
ATOM 2259 C CA . TYR A 1 297 ? -3.984 -8.547 -15.07 1 93.38 297 TYR A CA 1
ATOM 2260 C C . TYR A 1 297 ? -4.172 -10.039 -15.32 1 93.38 297 TYR A C 1
ATOM 2262 O O . TYR A 1 297 ? -3.795 -10.547 -16.375 1 93.38 297 TYR A O 1
ATOM 2270 N N . GLY A 1 298 ? -4.707 -10.734 -14.375 1 93.69 298 GLY A N 1
ATOM 2271 C CA . GLY A 1 298 ? -4.883 -12.172 -14.5 1 93.69 298 GLY A CA 1
ATOM 2272 C C . GLY A 1 298 ? -5.883 -12.562 -15.57 1 93.69 298 GLY A C 1
ATOM 2273 O O . GLY A 1 298 ? -5.832 -13.672 -16.109 1 93.69 298 GLY A O 1
ATOM 2274 N N . TYR A 1 299 ? -6.738 -11.641 -15.844 1 94.19 299 TYR A N 1
ATOM 2275 C CA . TYR A 1 299 ? -7.848 -11.898 -16.75 1 94.19 299 TYR A CA 1
ATOM 2276 C C . TYR A 1 299 ? -8.086 -10.711 -17.672 1 94.19 299 TYR A C 1
ATOM 2278 O O . TYR A 1 299 ? -8.094 -9.562 -17.219 1 94.19 299 TYR A O 1
ATOM 2286 N N . PHE A 1 300 ? -8.328 -11 -18.938 1 93.5 300 PHE A N 1
ATOM 2287 C CA . PHE A 1 300 ? -8.445 -9.977 -19.984 1 93.5 300 PHE A CA 1
ATOM 2288 C C . PHE A 1 300 ? -9.531 -8.969 -19.625 1 93.5 300 PHE A C 1
ATOM 2290 O O . PHE A 1 300 ? -9.305 -7.762 -19.672 1 93.5 300 PHE A O 1
ATOM 2297 N N . TRP A 1 301 ? -10.664 -9.445 -19.281 1 91 301 TRP A N 1
ATOM 2298 C CA . TRP A 1 301 ? -11.797 -8.547 -19.062 1 91 301 TRP A CA 1
ATOM 2299 C C . TRP A 1 301 ? -11.617 -7.746 -17.781 1 91 301 TRP A C 1
ATOM 2301 O O . TRP A 1 301 ? -12.242 -6.699 -17.594 1 91 301 TRP A O 1
ATOM 2311 N N . HIS A 1 302 ? -10.867 -8.242 -16.797 1 90.88 302 HIS A N 1
ATOM 2312 C CA . HIS A 1 302 ? -10.5 -7.41 -15.664 1 90.88 302 HIS A CA 1
ATOM 2313 C C . HIS A 1 302 ? -9.664 -6.211 -16.109 1 90.88 302 HIS A C 1
ATOM 2315 O O . HIS A 1 302 ? -9.82 -5.109 -15.578 1 90.88 302 HIS A O 1
ATOM 2321 N N . GLU A 1 303 ? -8.773 -6.453 -17.062 1 91.62 303 GLU A N 1
ATOM 2322 C CA . GLU A 1 303 ? -7.945 -5.371 -17.578 1 91.62 303 GLU A CA 1
ATOM 2323 C C . GLU A 1 303 ? -8.797 -4.332 -18.312 1 91.62 303 GLU A C 1
ATOM 2325 O O . GLU A 1 303 ? -8.578 -3.127 -18.156 1 91.62 303 GLU A O 1
ATOM 2330 N N . VAL A 1 304 ? -9.734 -4.828 -19.094 1 89.19 304 VAL A N 1
ATOM 2331 C CA . VAL A 1 304 ? -10.633 -3.932 -19.812 1 89.19 304 VAL A CA 1
ATOM 2332 C C . VAL A 1 304 ? -11.453 -3.109 -18.812 1 89.19 304 VAL A C 1
ATOM 2334 O O . VAL A 1 304 ? -11.641 -1.904 -19 1 89.19 304 VAL A O 1
ATOM 2337 N N . GLN A 1 305 ? -11.969 -3.777 -17.812 1 86.44 305 GLN A N 1
ATOM 2338 C CA . GLN A 1 305 ? -12.742 -3.09 -16.781 1 86.44 305 GLN A CA 1
ATOM 2339 C C . GLN A 1 305 ? -11.93 -1.962 -16.156 1 86.44 305 GLN A C 1
ATOM 2341 O O . GLN A 1 305 ? -12.438 -0.85 -15.977 1 86.44 305 GLN A O 1
ATOM 2346 N N . MET A 1 306 ? -10.719 -2.254 -15.812 1 87 306 MET A N 1
ATOM 2347 C CA . MET A 1 306 ? -9.859 -1.252 -15.188 1 87 306 MET A CA 1
ATOM 2348 C C . MET A 1 306 ? -9.531 -0.134 -16.172 1 87 306 MET A C 1
ATOM 2350 O O . MET A 1 306 ? -9.422 1.029 -15.781 1 87 306 MET A O 1
ATOM 2354 N N . TRP A 1 307 ? -9.375 -0.505 -17.391 1 86.19 307 TRP A N 1
ATOM 2355 C CA . TRP A 1 307 ? -9.125 0.49 -18.422 1 86.19 307 TRP A CA 1
ATOM 2356 C C . TRP A 1 307 ? -10.289 1.475 -1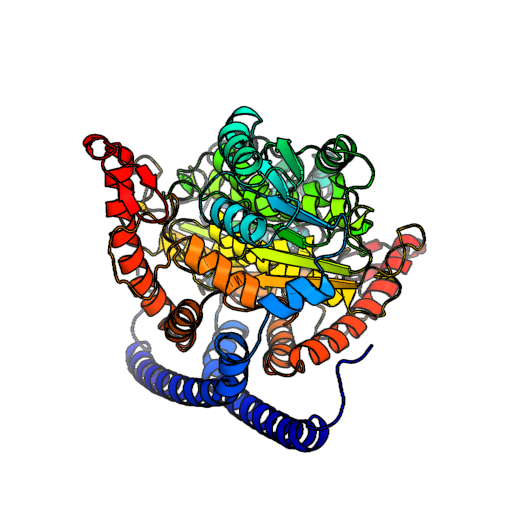8.516 1 86.19 307 TRP A C 1
ATOM 2358 O O . TRP A 1 307 ? -10.078 2.686 -18.625 1 86.19 307 TRP A O 1
ATOM 2368 N N . CYS A 1 308 ? -11.484 1.041 -18.453 1 84.19 308 CYS A N 1
ATOM 2369 C CA . CYS A 1 308 ? -12.672 1.881 -18.547 1 84.19 308 CYS A CA 1
ATOM 2370 C C . CYS A 1 308 ? -12.719 2.887 -17.406 1 84.19 308 CYS A C 1
ATOM 2372 O O . CYS A 1 308 ? -13.273 3.979 -17.547 1 84.19 308 CYS A O 1
ATOM 2374 N N . ILE A 1 309 ? -12.078 2.543 -16.359 1 80.69 309 ILE A N 1
ATOM 2375 C CA . ILE A 1 309 ? -12.102 3.416 -15.188 1 80.69 309 ILE A CA 1
ATOM 2376 C C . ILE A 1 309 ? -10.914 4.375 -15.242 1 80.69 309 ILE A C 1
ATOM 2378 O O . ILE A 1 309 ? -11.07 5.578 -15.016 1 80.69 309 ILE A O 1
ATOM 2382 N N . THR A 1 310 ? -9.781 3.896 -15.609 1 79.88 310 THR A N 1
ATOM 2383 C CA . THR A 1 310 ? -8.539 4.648 -15.453 1 79.88 310 THR A CA 1
ATOM 2384 C C . THR A 1 310 ? -8.336 5.613 -16.625 1 79.88 310 THR A C 1
ATOM 2386 O O . THR A 1 310 ? -7.496 6.512 -16.562 1 79.88 310 THR A O 1
ATOM 2389 N N . ILE A 1 311 ? -9.125 5.496 -17.656 1 81.56 311 ILE A N 1
ATOM 2390 C CA . ILE A 1 311 ? -8.945 6.359 -18.812 1 81.56 311 ILE A CA 1
ATOM 2391 C C . ILE A 1 311 ? -9.422 7.773 -18.484 1 81.56 311 ILE A C 1
ATOM 2393 O O . ILE A 1 311 ? -9.062 8.727 -19.172 1 81.56 311 ILE A O 1
ATOM 2397 N N . TRP A 1 312 ? -10.195 7.852 -17.438 1 79.56 312 TRP A N 1
ATOM 2398 C CA . TRP A 1 312 ? -10.711 9.156 -17.047 1 79.56 312 TRP A CA 1
ATOM 2399 C C . TRP A 1 312 ? -9.688 9.93 -16.219 1 79.56 312 TRP A C 1
ATOM 2401 O O . TRP A 1 312 ? -8.93 9.336 -15.453 1 79.56 312 TRP A O 1
ATOM 2411 N N . PRO A 1 313 ? -9.656 11.25 -16.484 1 72.75 313 PRO A N 1
ATOM 2412 C CA . PRO A 1 313 ? -8.703 12.039 -15.703 1 72.75 313 PRO A CA 1
ATOM 2413 C C . PRO A 1 313 ? -9.078 12.133 -14.227 1 72.75 313 PRO A C 1
ATOM 2415 O O . PRO A 1 313 ? -10.266 12.102 -13.883 1 72.75 313 PRO A O 1
ATOM 2418 N N . GLU A 1 314 ? -8.047 12.133 -13.367 1 66.06 314 GLU A N 1
ATOM 2419 C CA . GLU A 1 314 ? -8.281 12.344 -11.945 1 66.06 314 GLU A CA 1
ATOM 2420 C C . GLU A 1 314 ? -8.758 13.758 -11.664 1 66.06 314 GLU A C 1
ATOM 2422 O O . GLU A 1 314 ? -9.586 13.977 -10.773 1 66.06 314 GLU A O 1
ATOM 2427 N N . GLU A 1 315 ? -8.211 14.609 -12.586 1 59.94 315 GLU A N 1
ATOM 2428 C CA . GLU A 1 315 ? -8.594 16 -12.422 1 59.94 315 GLU A CA 1
ATOM 2429 C C . GLU A 1 315 ? -10.07 16.203 -12.727 1 59.94 315 GLU A C 1
ATOM 2431 O O . GLU A 1 315 ? -10.602 15.625 -13.68 1 59.94 315 GLU A O 1
ATOM 2436 N N . GLY A 1 316 ? -10.734 16.906 -11.945 1 57.44 316 GLY A N 1
ATOM 2437 C CA . GLY A 1 316 ? -12.141 17.188 -12.156 1 57.44 316 GLY A CA 1
ATOM 2438 C C . GLY A 1 316 ? -13.07 16.172 -11.516 1 57.44 316 GLY A C 1
ATOM 2439 O O . GLY A 1 316 ? -14.289 16.359 -11.492 1 57.44 316 GLY A O 1
ATOM 2440 N N . GLY A 1 317 ? -12.461 15.117 -11.125 1 63.69 317 GLY A N 1
ATOM 2441 C CA . GLY A 1 317 ? -13.242 14.195 -10.32 1 63.69 317 GLY A CA 1
ATOM 2442 C C . GLY A 1 317 ? -13.938 13.125 -11.148 1 63.69 317 GLY A C 1
ATOM 2443 O O . GLY A 1 317 ? -14.602 12.25 -10.594 1 63.69 317 GLY A O 1
ATOM 2444 N N . MET A 1 318 ? -13.75 13.18 -12.477 1 67.69 318 MET A N 1
ATOM 2445 C CA . MET A 1 318 ? -14.477 12.242 -13.328 1 67.69 318 MET A CA 1
ATOM 2446 C C . MET A 1 318 ? -14.086 10.797 -13.008 1 67.69 318 MET A C 1
ATOM 2448 O O . MET A 1 318 ? -14.938 9.914 -12.984 1 67.69 318 MET A O 1
ATOM 2452 N N . ARG A 1 319 ? -12.859 10.586 -12.789 1 72.5 319 ARG A N 1
ATOM 2453 C CA . ARG A 1 319 ? -12.43 9.242 -12.43 1 72.5 319 ARG A CA 1
ATOM 2454 C C . ARG A 1 319 ? -13.078 8.781 -11.133 1 72.5 319 ARG A C 1
ATOM 2456 O O . ARG A 1 319 ? -13.508 7.633 -11.016 1 72.5 319 ARG A O 1
ATOM 2463 N N . GLY A 1 320 ? -13.133 9.711 -10.258 1 70.31 320 GLY A N 1
ATOM 2464 C CA . GLY A 1 320 ? -13.797 9.398 -9 1 70.31 320 GLY A CA 1
ATOM 2465 C C . GLY A 1 320 ? -15.258 9.055 -9.172 1 70.31 320 GLY A C 1
ATOM 2466 O O . GLY A 1 320 ? -15.758 8.125 -8.531 1 70.31 320 GLY A O 1
ATOM 2467 N N . TRP A 1 321 ? -15.82 9.773 -10.047 1 69.94 321 TRP A N 1
ATOM 2468 C CA . TRP A 1 321 ? -17.234 9.539 -10.305 1 69.94 321 TRP A CA 1
ATOM 2469 C C . TRP A 1 321 ? -17.453 8.172 -10.953 1 69.94 321 TRP A C 1
ATOM 2471 O O . TRP A 1 321 ? -18.328 7.414 -10.531 1 69.94 321 TRP A O 1
ATOM 2481 N N . VAL A 1 322 ? -16.672 7.891 -11.93 1 73.06 322 VAL A N 1
ATOM 2482 C CA . VAL A 1 322 ? -16.781 6.609 -12.617 1 73.06 322 VAL A CA 1
ATOM 2483 C C . VAL A 1 322 ? -16.5 5.473 -11.641 1 73.06 322 VAL A C 1
ATOM 2485 O O . VAL A 1 322 ? -17.203 4.461 -11.625 1 73.06 322 VAL A O 1
ATOM 2488 N N . ASN A 1 323 ? -15.508 5.707 -10.828 1 73.31 323 ASN A N 1
ATOM 2489 C CA . ASN A 1 323 ? -15.172 4.734 -9.797 1 73.31 323 ASN A CA 1
ATOM 2490 C C . ASN A 1 323 ? -16.344 4.504 -8.844 1 73.31 323 ASN A C 1
ATOM 2492 O O . ASN A 1 323 ? -16.688 3.361 -8.531 1 73.31 323 ASN A O 1
ATOM 2496 N N . LYS A 1 324 ? -16.922 5.574 -8.523 1 71.44 324 LYS A N 1
ATOM 2497 C CA . LYS A 1 324 ? -18.047 5.496 -7.609 1 71.44 324 LYS A CA 1
ATOM 2498 C C . LYS A 1 324 ? -19.219 4.742 -8.242 1 71.44 324 LYS A C 1
ATOM 2500 O O . LYS A 1 324 ? -19.859 3.912 -7.59 1 71.44 324 LYS A O 1
ATOM 2505 N N . ALA A 1 325 ? -19.438 5.062 -9.445 1 71.5 325 ALA A N 1
ATOM 2506 C CA . ALA A 1 325 ? -20.547 4.418 -10.156 1 71.5 325 ALA A CA 1
ATOM 2507 C C . ALA A 1 325 ? -20.297 2.916 -10.289 1 71.5 325 ALA A C 1
ATOM 2509 O O . ALA A 1 325 ? -21.203 2.113 -10.047 1 71.5 325 ALA A O 1
ATOM 2510 N N . MET A 1 326 ? -19.172 2.6 -10.617 1 70.94 326 MET A N 1
ATOM 2511 C CA . MET A 1 326 ? -18.812 1.191 -10.789 1 70.94 326 MET A CA 1
ATOM 2512 C C . MET A 1 326 ? -18.875 0.452 -9.453 1 70.94 326 MET A C 1
ATOM 2514 O O . MET A 1 326 ? -19.375 -0.673 -9.383 1 70.94 326 MET A O 1
ATOM 2518 N N . MET A 1 327 ? -18.453 1.085 -8.461 1 71.75 327 MET A N 1
ATOM 2519 C CA . MET A 1 327 ? -18.438 0.46 -7.141 1 71.75 327 MET A CA 1
ATOM 2520 C C . MET A 1 327 ? -19.859 0.274 -6.609 1 71.75 327 MET A C 1
ATOM 2522 O O . MET A 1 327 ? -20.141 -0.714 -5.934 1 71.75 327 MET A O 1
ATOM 2526 N N . ARG A 1 328 ? -20.672 1.22 -6.898 1 70.38 328 ARG A N 1
ATOM 2527 C CA . ARG A 1 328 ? -22.062 1.076 -6.504 1 70.38 328 ARG A CA 1
ATOM 2528 C C . ARG A 1 328 ? -22.672 -0.18 -7.109 1 70.38 328 ARG A C 1
ATOM 2530 O O . ARG A 1 328 ? -23.438 -0.892 -6.445 1 70.38 328 ARG A O 1
ATOM 2537 N N . GLY A 1 329 ? -22.281 -0.392 -8.367 1 68.12 329 GLY A N 1
ATOM 2538 C CA . GLY A 1 329 ? -22.766 -1.59 -9.031 1 68.12 329 GLY A CA 1
ATOM 2539 C C . GLY A 1 329 ? -22.25 -2.871 -8.406 1 68.12 329 GLY A C 1
ATOM 2540 O O . GLY A 1 329 ? -23.031 -3.803 -8.164 1 68.12 329 GLY A O 1
ATOM 2541 N N . VAL A 1 330 ? -21.062 -2.881 -8.055 1 69 330 VAL A N 1
ATOM 2542 C CA . VAL A 1 330 ? -20.438 -4.062 -7.477 1 69 330 VAL A CA 1
ATOM 2543 C C . VAL A 1 330 ? -20.984 -4.305 -6.074 1 69 330 VAL A C 1
ATOM 2545 O O . VAL A 1 330 ? -21.25 -5.449 -5.695 1 69 330 VAL A O 1
ATOM 2548 N N . GLU A 1 331 ? -21.156 -3.232 -5.387 1 70.19 331 GLU A N 1
ATOM 2549 C CA . GLU A 1 331 ? -21.656 -3.344 -4.023 1 70.19 331 GLU A CA 1
ATOM 2550 C C . GLU A 1 331 ? -23.078 -3.898 -4 1 70.19 331 GLU A C 1
ATOM 2552 O O . GLU A 1 331 ? -23.438 -4.68 -3.115 1 70.19 331 GLU A O 1
ATOM 2557 N N . LYS A 1 332 ? -23.812 -3.51 -4.93 1 70.88 332 LYS A N 1
ATOM 2558 C CA . LYS A 1 332 ? -25.188 -4.031 -5.02 1 70.88 332 LYS A CA 1
ATOM 2559 C C . LYS A 1 332 ? -25.172 -5.539 -5.258 1 70.88 332 LYS A C 1
ATOM 2561 O O . LYS A 1 332 ? -25.953 -6.273 -4.641 1 70.88 332 LYS A O 1
ATOM 2566 N N . LEU A 1 333 ? -24.297 -5.938 -6.09 1 68.81 333 LEU A N 1
ATOM 2567 C CA . LEU A 1 333 ? -24.188 -7.359 -6.406 1 68.81 333 LEU A CA 1
ATOM 2568 C C . LEU A 1 333 ? -23.672 -8.148 -5.203 1 68.81 333 LEU A C 1
ATOM 2570 O O . LEU A 1 333 ? -24.172 -9.234 -4.91 1 68.81 333 LEU A O 1
ATOM 2574 N N . ARG A 1 334 ? -22.781 -7.57 -4.461 1 71.25 334 ARG A N 1
ATOM 2575 C CA . ARG A 1 334 ? -22.172 -8.234 -3.309 1 71.25 334 ARG A CA 1
ATOM 2576 C C . ARG A 1 334 ? -23.172 -8.312 -2.148 1 71.25 334 ARG A C 1
ATOM 2578 O O . ARG A 1 334 ? -23.203 -9.305 -1.421 1 71.25 334 ARG A O 1
ATOM 2585 N N . ALA A 1 335 ? -23.844 -7.234 -2.043 1 72.75 335 ALA A N 1
ATOM 2586 C CA . ALA A 1 335 ? -24.828 -7.195 -0.954 1 72.75 335 ALA A CA 1
ATOM 2587 C C . ALA A 1 335 ? -25.812 -8.344 -1.06 1 72.75 335 ALA A C 1
ATOM 2589 O O . ALA A 1 335 ? -26.141 -8.984 -0.057 1 72.75 335 ALA A O 1
ATOM 2590 N N . GLU A 1 336 ? -26.203 -8.539 -2.197 1 74.31 336 GLU A N 1
ATOM 2591 C CA . GLU A 1 336 ? -27.109 -9.648 -2.414 1 74.31 336 GLU A CA 1
ATOM 2592 C C . GLU A 1 336 ? -26.453 -10.992 -2.104 1 74.31 336 GLU A C 1
ATOM 2594 O O . GLU A 1 336 ? -27.062 -11.867 -1.49 1 74.31 336 GLU A O 1
ATOM 2599 N N . GLY A 1 337 ? -25.281 -11.156 -2.479 1 75 337 GLY A N 1
ATOM 2600 C CA . GLY A 1 337 ? -24.531 -12.375 -2.203 1 75 337 GLY A CA 1
ATOM 2601 C C . GLY A 1 337 ? -24.297 -12.602 -0.724 1 75 337 GLY A C 1
ATOM 2602 O O . GLY A 1 337 ? -24.438 -13.719 -0.228 1 75 337 GLY A O 1
ATOM 2603 N N . TRP A 1 338 ? -23.984 -11.562 -0.082 1 75.56 338 TRP A N 1
ATOM 2604 C CA . TRP A 1 338 ? -23.719 -11.648 1.351 1 75.56 338 TRP A CA 1
ATOM 2605 C C . TRP A 1 338 ? -24.984 -12 2.117 1 75.56 338 TRP A C 1
ATOM 2607 O O . TRP A 1 338 ? -24.953 -12.773 3.08 1 75.56 338 TRP A O 1
ATOM 2617 N N . ARG A 1 339 ? -26.031 -11.391 1.718 1 78 339 ARG A N 1
ATOM 2618 C CA . ARG A 1 339 ? -27.312 -11.727 2.318 1 78 339 ARG A CA 1
ATOM 2619 C C . ARG A 1 339 ? -27.625 -13.211 2.168 1 78 339 ARG A C 1
ATOM 2621 O O . ARG A 1 339 ? -28.031 -13.867 3.129 1 78 339 ARG A O 1
ATOM 2628 N N . ARG A 1 340 ? -27.328 -13.727 1.076 1 79 340 ARG A N 1
ATOM 2629 C CA . ARG A 1 340 ? -27.609 -15.133 0.814 1 79 340 ARG A CA 1
ATOM 2630 C C . ARG A 1 340 ? -26.672 -16.031 1.618 1 79 340 ARG A C 1
ATOM 2632 O O . ARG A 1 340 ? -27.078 -17.094 2.086 1 79 340 ARG A O 1
ATOM 2639 N N . LEU A 1 341 ? -25.484 -15.609 1.798 1 77 341 LEU A N 1
ATOM 2640 C CA . LEU A 1 341 ? -24.531 -16.359 2.607 1 77 341 LEU A CA 1
ATOM 2641 C C . LEU A 1 341 ? -24.953 -16.359 4.074 1 77 341 LEU A C 1
ATOM 2643 O O . LEU A 1 341 ? -24.844 -17.375 4.758 1 77 341 LEU A O 1
ATOM 2647 N N . SER A 1 342 ? -25.344 -15.211 4.449 1 75.75 342 SER A N 1
ATOM 2648 C CA . SER A 1 342 ? -25.828 -15.094 5.824 1 75.75 342 SER A CA 1
ATOM 2649 C C . SER A 1 342 ? -27.047 -15.953 6.066 1 75.75 342 SER A C 1
ATOM 2651 O O . SER A 1 342 ? -27.281 -16.406 7.188 1 75.75 342 SER A O 1
ATOM 2653 N N . ASP A 1 343 ? -27.781 -16.188 5.02 1 79.12 343 ASP A N 1
ATOM 2654 C CA . ASP A 1 343 ? -29 -16.984 5.102 1 79.12 343 ASP A CA 1
ATOM 2655 C C . ASP A 1 343 ? -28.672 -18.469 4.965 1 79.12 343 ASP A C 1
ATOM 2657 O O . ASP A 1 343 ? -29.594 -19.297 4.891 1 79.12 343 ASP A O 1
ATOM 2661 N N . GLY A 1 344 ? -27.328 -18.797 4.867 1 76.31 344 GLY A N 1
ATOM 2662 C CA . GLY A 1 344 ? -26.953 -20.203 4.91 1 76.31 344 GLY A CA 1
ATOM 2663 C C . GLY A 1 344 ? -26.438 -20.719 3.582 1 76.31 344 GLY A C 1
ATOM 2664 O O . GLY A 1 344 ? -26.078 -21.891 3.463 1 76.31 344 GLY A O 1
ATOM 2665 N N . ALA A 1 345 ? -26.469 -19.906 2.627 1 78.56 345 ALA A N 1
ATOM 2666 C CA . ALA A 1 345 ? -25.906 -20.328 1.343 1 78.56 345 ALA A CA 1
ATOM 2667 C C . ALA A 1 345 ? -24.406 -20.547 1.446 1 78.56 345 ALA A C 1
ATOM 2669 O O . ALA A 1 345 ? -23.766 -20.141 2.426 1 78.56 345 ALA A O 1
ATOM 2670 N N . ARG A 1 346 ? -23.953 -21.453 0.52 1 78.19 346 ARG A N 1
ATOM 2671 C CA . ARG A 1 346 ? -22.516 -21.719 0.487 1 78.19 346 ARG A CA 1
ATOM 2672 C C . ARG A 1 346 ? -21.953 -21.5 -0.91 1 78.19 346 ARG A C 1
ATOM 2674 O O . ARG A 1 346 ? -22.641 -21.688 -1.908 1 78.19 346 ARG A O 1
ATOM 2681 N N . MET A 1 347 ? -20.719 -20.984 -0.949 1 77.25 347 MET A N 1
ATOM 2682 C CA . MET A 1 347 ? -20.031 -20.859 -2.229 1 77.25 347 MET A CA 1
ATOM 2683 C C . MET A 1 347 ? -19.359 -22.156 -2.623 1 77.25 347 MET A C 1
ATOM 2685 O O . MET A 1 347 ? -18.547 -22.703 -1.861 1 77.25 347 MET A O 1
ATOM 2689 N N . VAL A 1 348 ? -19.766 -22.703 -3.703 1 73.62 348 VAL A N 1
ATOM 2690 C CA . VAL A 1 348 ? -19.156 -23.922 -4.207 1 73.62 348 VAL A CA 1
ATOM 2691 C C . VAL A 1 348 ? -18.672 -23.719 -5.641 1 73.62 348 VAL A C 1
ATOM 2693 O O . VAL A 1 348 ? -19.484 -23.531 -6.555 1 73.62 348 VAL A O 1
ATOM 2696 N N . ASP A 1 349 ? -17.422 -23.734 -5.891 1 73.19 349 ASP A N 1
ATOM 2697 C CA . ASP A 1 349 ? -16.797 -23.609 -7.203 1 73.19 349 ASP A CA 1
ATOM 2698 C C . ASP A 1 349 ? -17.312 -22.375 -7.934 1 73.19 349 ASP A C 1
ATOM 2700 O O . ASP A 1 349 ? -17.703 -22.438 -9.102 1 73.19 349 ASP A O 1
ATOM 2704 N N . GLY A 1 350 ? -17.516 -21.297 -7.18 1 75.19 350 GLY A N 1
ATOM 2705 C CA . GLY A 1 350 ? -17.906 -20.031 -7.777 1 75.19 350 GLY A CA 1
ATOM 2706 C C . GLY A 1 350 ? -19.406 -19.859 -7.891 1 75.19 350 GLY A C 1
ATOM 2707 O O . GLY A 1 350 ? -19.891 -18.922 -8.531 1 75.19 350 GLY A O 1
ATOM 2708 N N . ARG A 1 351 ? -20.172 -20.828 -7.336 1 78.56 351 ARG A N 1
ATOM 2709 C CA . ARG A 1 351 ? -21.641 -20.75 -7.371 1 78.56 351 ARG A CA 1
ATOM 2710 C C . ARG A 1 351 ? -22.219 -20.703 -5.961 1 78.56 351 ARG A C 1
ATOM 2712 O O . ARG A 1 351 ? -21.719 -21.375 -5.055 1 78.56 351 ARG A O 1
ATOM 2719 N N . LEU A 1 352 ? -23.125 -19.797 -5.801 1 79.25 352 LEU A N 1
ATOM 2720 C CA . LEU A 1 352 ? -23.875 -19.734 -4.547 1 79.25 352 LEU A CA 1
ATOM 2721 C C . LEU A 1 352 ? -24.953 -20.812 -4.5 1 79.25 352 LEU A C 1
ATOM 2723 O O . LEU A 1 352 ? -25.875 -20.797 -5.312 1 79.25 352 LEU A O 1
ATOM 2727 N N . VAL A 1 353 ? -24.734 -21.812 -3.633 1 79.69 353 VAL A N 1
ATOM 2728 C CA . VAL A 1 353 ? -25.672 -22.922 -3.529 1 79.69 353 VAL A CA 1
ATOM 2729 C C . VAL A 1 353 ? -26.453 -22.812 -2.223 1 79.69 353 VAL A C 1
ATOM 2731 O O . VAL A 1 353 ? -25.875 -22.562 -1.165 1 79.69 353 VAL A O 1
ATOM 2734 N N . GLU A 1 354 ? -27.75 -22.797 -2.334 1 77.12 354 GLU A N 1
ATOM 2735 C CA . GLU A 1 354 ? -28.578 -22.703 -1.145 1 77.12 354 GLU A CA 1
ATOM 2736 C C . GLU A 1 354 ? -28.5 -23.969 -0.309 1 77.12 354 GLU A C 1
ATOM 2738 O O . GLU A 1 354 ? -28.172 -25.047 -0.825 1 77.12 354 GLU A O 1
ATOM 2743 N N . ARG A 1 355 ? -28.5 -24.062 1.067 1 68.56 355 ARG A N 1
ATOM 2744 C CA . ARG A 1 355 ? -28.406 -25.188 1.998 1 68.56 355 ARG A CA 1
ATOM 2745 C C . ARG A 1 355 ? -29.188 -26.391 1.477 1 68.56 355 ARG A C 1
ATOM 2747 O O . ARG A 1 355 ? -28.734 -27.531 1.615 1 68.56 355 ARG A O 1
ATOM 2754 N N . GLY A 1 356 ? -30.344 -26.297 1.05 1 54.69 356 GLY A N 1
ATOM 2755 C CA . GLY A 1 356 ? -31.156 -27.438 0.68 1 54.69 356 GLY A CA 1
ATOM 2756 C C . GLY A 1 356 ? -30.734 -28.094 -0.617 1 54.69 356 GLY A C 1
ATOM 2757 O O . GLY A 1 356 ? -31.156 -29.203 -0.934 1 54.69 356 GLY A O 1
ATOM 2758 N N . ASP A 1 357 ? -30.156 -27.5 -1.42 1 49.62 357 ASP A N 1
ATOM 2759 C CA . ASP A 1 357 ? -29.938 -28.078 -2.746 1 49.62 357 ASP A CA 1
ATOM 2760 C C . ASP A 1 357 ? -28.703 -28.969 -2.764 1 49.62 357 ASP A C 1
ATOM 2762 O O . ASP A 1 357 ? -28.328 -29.5 -3.811 1 49.62 357 ASP A O 1
ATOM 2766 N N . GLY A 1 358 ? -27.922 -29.016 -1.864 1 39.72 358 GLY A N 1
ATOM 2767 C CA . GLY A 1 358 ? -26.781 -29.922 -1.881 1 39.72 358 GLY A CA 1
ATOM 2768 C C . GLY A 1 358 ? -27.172 -31.391 -1.777 1 39.72 358 GLY A C 1
ATOM 2769 O O . GLY A 1 358 ? -26.312 -32.25 -1.532 1 39.72 358 GLY A O 1
ATOM 2770 N N . HIS A 1 359 ? -28.328 -31.875 -2.238 1 34.06 359 HIS A N 1
ATOM 2771 C CA . HIS A 1 359 ? -28.359 -33.312 -2.41 1 34.06 359 HIS A CA 1
ATOM 2772 C C . HIS A 1 359 ? -27.453 -33.75 -3.547 1 34.06 359 HIS A C 1
ATOM 2774 O O . HIS A 1 359 ? -27.359 -33.094 -4.574 1 34.06 359 HIS A O 1
ATOM 2780 N N . MET B 1 1 ? 20.016 -21.234 -21.25 1 19.53 1 MET B N 1
ATOM 2781 C CA . MET B 1 1 ? 19.781 -21.141 -22.688 1 19.53 1 MET B CA 1
ATOM 2782 C C . MET B 1 1 ? 18.656 -20.172 -23 1 19.53 1 MET B C 1
ATOM 2784 O O . MET B 1 1 ? 17.578 -20.266 -22.438 1 19.53 1 MET B O 1
ATOM 2788 N N . ALA B 1 2 ? 19.062 -18.984 -23.75 1 26.38 2 ALA B N 1
ATOM 2789 C CA . ALA B 1 2 ? 18.328 -17.875 -24.359 1 26.38 2 ALA B CA 1
ATOM 2790 C C . ALA B 1 2 ? 17.266 -18.406 -25.328 1 26.38 2 ALA B C 1
ATOM 2792 O O . ALA B 1 2 ? 17.562 -19.234 -26.203 1 26.38 2 ALA B O 1
ATOM 2793 N N . PRO B 1 3 ? 16.062 -18.562 -24.938 1 28.73 3 PRO B N 1
ATOM 2794 C CA . PRO B 1 3 ? 15.258 -19.234 -25.953 1 28.73 3 PRO B CA 1
ATOM 2795 C C . PRO B 1 3 ? 15.656 -18.828 -27.375 1 28.73 3 PRO B C 1
ATOM 2797 O O . PRO B 1 3 ? 16.281 -17.781 -27.562 1 28.73 3 PRO B O 1
ATOM 2800 N N . SER B 1 4 ? 15.461 -19.656 -28.469 1 27.67 4 SER B N 1
ATOM 2801 C CA . SER B 1 4 ? 15.844 -19.734 -29.875 1 27.67 4 SER B CA 1
ATOM 2802 C C . SER B 1 4 ? 15.531 -18.438 -30.609 1 27.67 4 SER B C 1
ATOM 2804 O O . SER B 1 4 ? 14.477 -17.828 -30.391 1 27.67 4 SER B O 1
ATOM 2806 N N . SER B 1 5 ? 16.469 -17.781 -31.547 1 29.98 5 SER B N 1
ATOM 2807 C CA . SER B 1 5 ? 17.078 -16.625 -32.188 1 29.98 5 SER B CA 1
ATOM 2808 C C . SER B 1 5 ? 16.203 -16.125 -33.344 1 29.98 5 SER B C 1
ATOM 2810 O O . SER B 1 5 ? 16.484 -15.086 -33.938 1 29.98 5 SER B O 1
ATOM 2812 N N . THR B 1 6 ? 15.648 -17.031 -34.281 1 29.56 6 THR B N 1
ATOM 2813 C CA . THR B 1 6 ? 15.539 -16.672 -35.688 1 29.56 6 THR B CA 1
ATOM 2814 C C . THR B 1 6 ? 14.422 -15.656 -35.906 1 29.56 6 THR B C 1
ATOM 2816 O O . THR B 1 6 ? 14.531 -14.789 -36.75 1 29.56 6 THR B O 1
ATOM 2819 N N . LEU B 1 7 ? 13.227 -16.078 -35.875 1 31.89 7 LEU B N 1
ATOM 2820 C CA . LEU B 1 7 ? 12.109 -15.203 -36.188 1 31.89 7 LEU B CA 1
ATOM 2821 C C . LEU B 1 7 ? 12.164 -13.914 -35.375 1 31.89 7 LEU B C 1
ATOM 2823 O O . LEU B 1 7 ? 11.188 -13.164 -35.312 1 31.89 7 LEU B O 1
ATOM 2827 N N . PRO B 1 8 ? 13.211 -13.562 -34.469 1 36.78 8 PRO B N 1
ATOM 2828 C CA . PRO B 1 8 ? 13.617 -12.742 -33.312 1 36.78 8 PRO B CA 1
ATOM 2829 C C . PRO B 1 8 ? 14.055 -11.336 -33.719 1 36.78 8 PRO B C 1
ATOM 2831 O O . PRO B 1 8 ? 13.922 -10.391 -32.938 1 36.78 8 PRO B O 1
ATOM 2834 N N . TYR B 1 9 ? 14.695 -11.242 -34.844 1 39.88 9 TYR B N 1
ATOM 2835 C CA . TYR B 1 9 ? 15.461 -10.086 -35.312 1 39.88 9 TYR B CA 1
ATOM 2836 C C . TYR B 1 9 ? 14.547 -9.016 -35.875 1 39.88 9 TYR B C 1
ATOM 2838 O O . TYR B 1 9 ? 14.719 -7.828 -35.594 1 39.88 9 TYR B O 1
ATOM 2846 N N . ILE B 1 10 ? 13.953 -9.375 -37.094 1 42.84 10 ILE B N 1
ATOM 2847 C CA . ILE B 1 10 ? 13.047 -8.469 -37.781 1 42.84 10 ILE B CA 1
ATOM 2848 C C . ILE B 1 10 ? 12.008 -7.926 -36.812 1 42.84 10 ILE B C 1
ATOM 2850 O O . ILE B 1 10 ? 11.688 -6.734 -36.812 1 42.84 10 ILE B O 1
ATOM 2854 N N . THR B 1 11 ? 11.492 -8.961 -35.875 1 51.47 11 THR B N 1
ATOM 2855 C CA . THR B 1 11 ? 10.492 -8.805 -34.812 1 51.47 11 THR B CA 1
ATOM 2856 C C . THR B 1 11 ? 11.023 -7.91 -33.688 1 51.47 11 THR B C 1
ATOM 2858 O O . THR B 1 11 ? 10.281 -7.102 -33.156 1 51.47 11 THR B O 1
ATOM 2861 N N . SER B 1 12 ? 12.383 -7.996 -33.781 1 62.66 12 SER B N 1
ATOM 2862 C CA . SER B 1 12 ? 13.047 -7.176 -32.75 1 62.66 12 SER B CA 1
ATOM 2863 C C . SER B 1 12 ? 13.141 -5.719 -33.219 1 62.66 12 SER B C 1
ATOM 2865 O O . SER B 1 12 ? 12.875 -4.809 -32.406 1 62.66 12 SER B O 1
ATOM 2867 N N . HIS B 1 13 ? 13.516 -5.59 -34.656 1 65 13 HIS B N 1
ATOM 2868 C CA . HIS B 1 13 ? 13.648 -4.207 -35.094 1 65 13 HIS B CA 1
ATOM 2869 C C . HIS B 1 13 ? 12.289 -3.514 -35.156 1 65 13 HIS B C 1
ATOM 2871 O O . HIS B 1 13 ? 12.172 -2.344 -34.781 1 65 13 HIS B O 1
ATOM 2877 N N . ILE B 1 14 ? 11.312 -4.242 -35.781 1 68.12 14 ILE B N 1
ATOM 2878 C CA . ILE B 1 14 ? 9.969 -3.678 -35.844 1 68.12 14 ILE B CA 1
ATOM 2879 C C . ILE B 1 14 ? 9.477 -3.363 -34.438 1 68.12 14 ILE B C 1
ATOM 2881 O O . ILE B 1 14 ? 8.867 -2.316 -34.188 1 68.12 14 ILE B O 1
ATOM 2885 N N . TYR B 1 15 ? 9.852 -4.223 -33.625 1 74 15 TYR B N 1
ATOM 2886 C CA . TYR B 1 15 ? 9.438 -3.992 -32.25 1 74 15 TYR B CA 1
ATOM 2887 C C . TYR B 1 15 ? 10.164 -2.787 -31.656 1 74 15 TYR B C 1
ATOM 2889 O O . TYR B 1 15 ? 9.57 -1.991 -30.922 1 74 15 TYR B O 1
ATOM 2897 N N . THR B 1 16 ? 11.398 -2.684 -32.125 1 74.69 16 THR B N 1
ATOM 2898 C CA . THR B 1 16 ? 12.172 -1.551 -31.609 1 74.69 16 THR B CA 1
ATOM 2899 C C . THR B 1 16 ? 11.625 -0.238 -32.156 1 74.69 16 THR B C 1
ATOM 2901 O O . THR B 1 16 ? 11.508 0.75 -31.438 1 74.69 16 THR B O 1
ATOM 2904 N N . VAL B 1 17 ? 11.328 -0.279 -33.406 1 74.81 17 VAL B N 1
ATOM 2905 C CA . VAL B 1 17 ? 10.758 0.913 -34.031 1 74.81 17 VAL B CA 1
ATOM 2906 C C . VAL B 1 17 ? 9.406 1.23 -33.406 1 74.81 17 VAL B C 1
ATOM 2908 O O . VAL B 1 17 ? 9.102 2.393 -33.125 1 74.81 17 VAL B O 1
ATOM 2911 N N . TYR B 1 18 ? 8.68 0.249 -33.219 1 75.94 18 TYR B N 1
ATOM 2912 C CA . TYR B 1 18 ? 7.398 0.429 -32.531 1 75.94 18 TYR B CA 1
ATOM 2913 C C . TYR B 1 18 ? 7.59 1.04 -31.156 1 75.94 18 TYR B C 1
ATOM 2915 O O . TYR B 1 18 ? 6.883 1.977 -30.781 1 75.94 18 TYR B O 1
ATOM 2923 N N . LEU B 1 19 ? 8.547 0.564 -30.5 1 75.44 19 LEU B N 1
ATOM 2924 C CA . LEU B 1 19 ? 8.789 1.046 -29.141 1 75.44 19 LEU B CA 1
ATOM 2925 C C . LEU B 1 19 ? 9.219 2.508 -29.156 1 75.44 19 LEU B C 1
ATOM 2927 O O . LEU B 1 19 ? 8.781 3.297 -28.312 1 75.44 19 LEU B O 1
ATOM 2931 N N . LEU B 1 20 ? 10.07 2.812 -30.094 1 76.5 20 LEU B N 1
ATOM 2932 C CA . LEU B 1 20 ? 10.547 4.188 -30.188 1 76.5 20 LEU B CA 1
ATOM 2933 C C . LEU B 1 20 ? 9.406 5.137 -30.531 1 76.5 20 LEU B C 1
ATOM 2935 O O . LEU B 1 20 ? 9.273 6.203 -29.938 1 76.5 20 LEU B O 1
ATOM 2939 N N . PHE B 1 21 ? 8.656 4.711 -31.484 1 78.19 21 PHE B N 1
ATOM 2940 C CA . PHE B 1 21 ? 7.52 5.531 -31.891 1 78.19 21 PHE B CA 1
ATOM 2941 C C . PHE B 1 21 ? 6.5 5.648 -30.766 1 78.19 21 PHE B C 1
ATOM 2943 O O . PHE B 1 21 ? 6.02 6.746 -30.469 1 78.19 21 PHE B O 1
ATOM 2950 N N . SER B 1 22 ? 6.215 4.586 -30.188 1 76.31 22 SER B N 1
ATOM 2951 C CA . SER B 1 22 ? 5.23 4.559 -29.109 1 76.31 22 SER B CA 1
ATOM 2952 C C . SER B 1 22 ? 5.688 5.41 -27.938 1 76.31 22 SER B C 1
ATOM 2954 O O . SER B 1 22 ? 4.891 6.152 -27.359 1 76.31 22 SER B O 1
ATOM 2956 N N . THR B 1 23 ? 6.922 5.367 -27.641 1 77.44 23 THR B N 1
ATOM 2957 C CA . THR B 1 23 ? 7.469 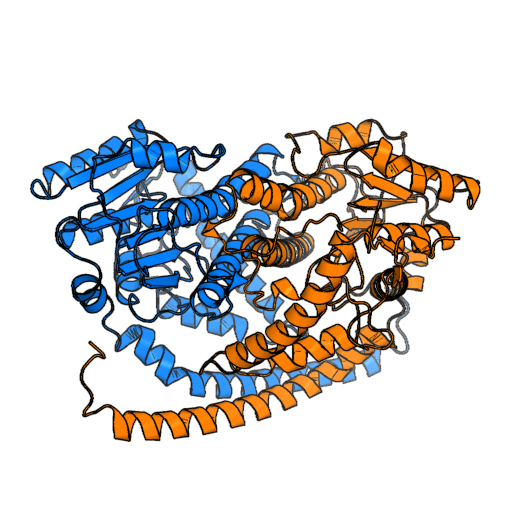6.137 -26.531 1 77.44 23 THR B CA 1
ATOM 2958 C C . THR B 1 23 ? 7.414 7.629 -26.828 1 77.44 23 THR B C 1
ATOM 2960 O O . THR B 1 23 ? 7.031 8.43 -25.969 1 77.44 23 THR B O 1
ATOM 2963 N N . THR B 1 24 ? 7.824 7.918 -28.047 1 78.69 24 THR B N 1
ATOM 2964 C CA . THR B 1 24 ? 7.828 9.32 -28.438 1 78.69 24 THR B CA 1
ATOM 2965 C C . THR B 1 24 ? 6.414 9.898 -28.406 1 78.69 24 THR B C 1
ATOM 2967 O O . THR B 1 24 ? 6.191 10.984 -27.875 1 78.69 24 THR B O 1
ATOM 2970 N N . LEU B 1 25 ? 5.562 9.18 -28.969 1 80.75 25 LEU B N 1
ATOM 2971 C CA . LEU B 1 25 ? 4.176 9.633 -28.984 1 80.75 25 LEU B CA 1
ATOM 2972 C C . LEU B 1 25 ? 3.615 9.711 -27.562 1 80.75 25 LEU B C 1
ATOM 2974 O O . LEU B 1 25 ? 2.895 10.656 -27.234 1 80.75 25 LEU B O 1
ATOM 2978 N N . HIS B 1 26 ? 3.926 8.82 -26.797 1 81.19 26 HIS B N 1
ATOM 2979 C CA . HIS B 1 26 ? 3.518 8.82 -25.391 1 81.19 26 HIS B CA 1
ATOM 2980 C C . HIS B 1 26 ? 4.004 10.078 -24.688 1 81.19 26 HIS B C 1
ATOM 2982 O O . HIS B 1 26 ? 3.23 10.734 -23.984 1 81.19 26 HIS B O 1
ATOM 2988 N N . LEU B 1 27 ? 5.234 10.359 -24.906 1 82.06 27 LEU B N 1
ATOM 2989 C CA . LEU B 1 27 ? 5.816 11.523 -24.25 1 82.06 27 LEU B CA 1
ATOM 2990 C C . LEU B 1 27 ? 5.121 12.805 -24.703 1 82.06 27 LEU B C 1
ATOM 2992 O O . LEU B 1 27 ? 4.801 13.672 -23.891 1 82.06 27 LEU B O 1
ATOM 2996 N N . PHE B 1 28 ? 4.914 12.812 -25.969 1 82.88 28 PHE B N 1
ATOM 2997 C CA . PHE B 1 28 ? 4.242 13.977 -26.531 1 82.88 28 PHE B CA 1
ATOM 2998 C C . PHE B 1 28 ? 2.846 14.133 -25.938 1 82.88 28 PHE B C 1
ATOM 3000 O O . PHE B 1 28 ? 2.467 15.227 -25.5 1 82.88 28 PHE B O 1
ATOM 3007 N N . LEU B 1 29 ? 2.148 13.133 -25.875 1 81.19 29 LEU B N 1
ATOM 3008 C CA . LEU B 1 29 ? 0.784 13.164 -25.359 1 81.19 29 LEU B CA 1
ATOM 3009 C C . LEU B 1 29 ? 0.773 13.484 -23.859 1 81.19 29 LEU B C 1
ATOM 3011 O O . LEU B 1 29 ? -0.08 14.234 -23.391 1 81.19 29 LEU B O 1
ATOM 3015 N N . GLN B 1 30 ? 1.739 12.969 -23.125 1 79.62 30 GLN B N 1
ATOM 3016 C CA . GLN B 1 30 ? 1.825 13.203 -21.703 1 79.62 30 GLN B CA 1
ATOM 3017 C C . GLN B 1 30 ? 2.174 14.664 -21.406 1 79.62 30 GLN B C 1
ATOM 3019 O O . GLN B 1 30 ? 1.662 15.25 -20.438 1 79.62 30 GLN B O 1
ATOM 3024 N N . ILE B 1 31 ? 3.021 15.188 -22.188 1 83.69 31 ILE B N 1
ATOM 3025 C CA . ILE B 1 31 ? 3.381 16.594 -22.016 1 83.69 31 ILE B CA 1
ATOM 3026 C C . ILE B 1 31 ? 2.15 17.469 -22.25 1 83.69 31 ILE B C 1
ATOM 3028 O O . ILE B 1 31 ? 1.891 18.391 -21.469 1 83.69 31 ILE B O 1
ATOM 3032 N N . PHE B 1 32 ? 1.376 17.125 -23.234 1 82.75 32 PHE B N 1
ATOM 3033 C CA . PHE B 1 32 ? 0.165 17.891 -23.516 1 82.75 32 PHE B CA 1
ATOM 3034 C C . PHE B 1 32 ? -0.838 17.75 -22.375 1 82.75 32 PHE B C 1
ATOM 3036 O O . PHE B 1 32 ? -1.465 18.734 -21.969 1 82.75 32 PHE B O 1
ATOM 3043 N N . LEU B 1 33 ? -0.933 16.609 -21.875 1 78.5 33 LEU B N 1
ATOM 3044 C CA . LEU B 1 33 ? -1.83 16.375 -20.75 1 78.5 33 LEU B CA 1
ATOM 3045 C C . LEU B 1 33 ? -1.369 17.141 -19.516 1 78.5 33 LEU B C 1
ATOM 3047 O O . LEU B 1 33 ? -2.191 17.672 -18.75 1 78.5 33 LEU B O 1
ATOM 3051 N N . SER B 1 34 ? -0.094 17.188 -19.359 1 81.75 34 SER B N 1
ATOM 3052 C CA . SER B 1 34 ? 0.465 17.891 -18.219 1 81.75 34 SER B CA 1
ATOM 3053 C C . SER B 1 34 ? 0.179 19.391 -18.297 1 81.75 34 SER B C 1
ATOM 3055 O O . SER B 1 34 ? 0.006 20.062 -17.281 1 81.75 34 SER B O 1
ATOM 3057 N N . LEU B 1 35 ? 0.13 19.891 -19.484 1 83 35 LEU B N 1
ATOM 3058 C CA . LEU B 1 35 ? -0.179 21.312 -19.672 1 83 35 LEU B CA 1
ATOM 3059 C C . LEU B 1 35 ? -1.61 21.609 -19.25 1 83 35 LEU B C 1
ATOM 3061 O O . LEU B 1 35 ? -1.893 22.703 -18.734 1 83 35 LEU B O 1
ATOM 3065 N N . LEU B 1 36 ? -2.457 20.672 -19.359 1 80 36 LEU B N 1
ATOM 3066 C CA . LEU B 1 36 ? -3.846 20.844 -18.953 1 80 36 LEU B CA 1
ATOM 3067 C C . LEU B 1 36 ? -3.961 20.906 -17.438 1 80 36 LEU B C 1
ATOM 3069 O O . LEU B 1 36 ? -4.934 21.453 -16.906 1 80 36 LEU B O 1
ATOM 3073 N N . SER B 1 37 ? -2.938 20.375 -16.734 1 81.06 37 SER B N 1
ATOM 3074 C CA . SER B 1 37 ? -2.984 20.344 -15.273 1 81.06 37 SER B CA 1
ATOM 3075 C C . SER B 1 37 ? -2.266 21.547 -14.664 1 81.06 37 SER B C 1
ATOM 3077 O O . SER B 1 37 ? -2.244 21.703 -13.438 1 81.06 37 SER B O 1
ATOM 3079 N N . LEU B 1 38 ? -1.721 22.391 -15.43 1 83.88 38 LEU B N 1
ATOM 3080 C CA . LEU B 1 38 ? -0.887 23.5 -14.961 1 83.88 38 LEU B CA 1
ATOM 3081 C C . LEU B 1 38 ? -1.688 24.453 -14.086 1 83.88 38 LEU B C 1
ATOM 3083 O O . LEU B 1 38 ? -1.202 24.891 -13.039 1 83.88 38 LEU B O 1
ATOM 3087 N N . PRO B 1 39 ? -2.941 24.797 -14.461 1 82.62 39 PRO B N 1
ATOM 3088 C CA . PRO B 1 39 ? -3.699 25.688 -13.57 1 82.62 39 PRO B CA 1
ATOM 3089 C C . PRO B 1 39 ? -3.906 25.094 -12.18 1 82.62 39 PRO B C 1
ATOM 3091 O O . PRO B 1 39 ? -3.812 25.812 -11.18 1 82.62 39 PRO B O 1
ATOM 3094 N N . ALA B 1 40 ? -4.16 23.828 -12.117 1 82.81 40 ALA B N 1
ATOM 3095 C CA . ALA B 1 40 ? -4.328 23.172 -10.82 1 82.81 40 ALA B CA 1
ATOM 3096 C C . ALA B 1 40 ? -3.029 23.188 -10.023 1 82.81 40 ALA B C 1
ATOM 3098 O O . ALA B 1 40 ? -3.043 23.406 -8.805 1 82.81 40 ALA B O 1
ATOM 3099 N N . THR B 1 41 ? -1.947 22.953 -10.711 1 88.38 41 THR B N 1
ATOM 3100 C CA . THR B 1 41 ? -0.638 22.984 -10.062 1 88.38 41 THR B CA 1
ATOM 3101 C C . THR B 1 41 ? -0.32 24.375 -9.539 1 88.38 41 THR B C 1
ATOM 3103 O O . THR B 1 41 ? 0.172 24.531 -8.422 1 88.38 41 THR B O 1
ATOM 3106 N N . LEU B 1 42 ? -0.626 25.312 -10.367 1 89.5 42 LEU B N 1
ATOM 3107 C CA . LEU B 1 42 ? -0.386 26.703 -9.961 1 89.5 42 LEU B CA 1
ATOM 3108 C C . LEU B 1 42 ? -1.257 27.078 -8.766 1 89.5 42 LEU B C 1
ATOM 3110 O O . LEU B 1 42 ? -0.796 27.75 -7.844 1 89.5 42 LEU B O 1
ATOM 3114 N N . ASN B 1 43 ? -2.449 26.672 -8.758 1 89.62 43 ASN B N 1
ATOM 3115 C CA . ASN B 1 43 ? -3.32 26.906 -7.613 1 89.62 43 ASN B CA 1
ATOM 3116 C C . ASN B 1 43 ? -2.789 26.25 -6.352 1 89.62 43 ASN B C 1
ATOM 3118 O O . ASN B 1 43 ? -2.746 26.859 -5.285 1 89.62 43 ASN B O 1
ATOM 3122 N N . THR B 1 44 ? -2.336 25.031 -6.473 1 91.75 44 THR B N 1
ATOM 3123 C CA . THR B 1 44 ? -1.874 24.234 -5.348 1 91.75 44 THR B CA 1
ATOM 3124 C C . THR B 1 44 ? -0.654 24.875 -4.691 1 91.75 44 THR B C 1
ATOM 3126 O O . THR B 1 44 ? -0.56 24.922 -3.463 1 91.75 44 THR B O 1
ATOM 3129 N N . HIS B 1 45 ? 0.244 25.406 -5.496 1 93.69 45 HIS B N 1
ATOM 3130 C CA . HIS B 1 45 ? 1.543 25.766 -4.938 1 93.69 45 HIS B CA 1
ATOM 3131 C C . HIS B 1 45 ? 1.689 27.266 -4.812 1 93.69 45 HIS B C 1
ATOM 3133 O O . HIS B 1 45 ? 2.518 27.766 -4.039 1 93.69 45 HIS B O 1
ATOM 3139 N N . LEU B 1 46 ? 0.847 28.047 -5.535 1 90.56 46 LEU B N 1
ATOM 3140 C CA . LEU B 1 46 ? 1.113 29.484 -5.559 1 90.56 46 LEU B CA 1
ATOM 3141 C C . LEU B 1 46 ? -0.113 30.281 -5.109 1 90.56 46 LEU B C 1
ATOM 3143 O O . LEU B 1 46 ? 0.016 31.297 -4.441 1 90.56 46 LEU B O 1
ATOM 3147 N N . LEU B 1 47 ? -1.257 29.828 -5.414 1 90.62 47 LEU B N 1
ATOM 3148 C CA . LEU B 1 47 ? -2.436 30.672 -5.223 1 90.62 47 LEU B CA 1
ATOM 3149 C C . LEU B 1 47 ? -3.166 30.297 -3.938 1 90.62 47 LEU B C 1
ATOM 3151 O O . LEU B 1 47 ? -3.658 31.172 -3.223 1 90.62 47 LEU B O 1
ATOM 3155 N N . HIS B 1 48 ? -3.244 29.062 -3.59 1 91.31 48 HIS B N 1
ATOM 3156 C CA . HIS B 1 48 ? -3.982 28.609 -2.42 1 91.31 48 HIS B CA 1
ATOM 3157 C C . HIS B 1 48 ? -3.281 29.016 -1.128 1 91.31 48 HIS B C 1
ATOM 3159 O O . HIS B 1 48 ? -2.078 28.797 -0.972 1 91.31 48 HIS B O 1
ATOM 3165 N N . ASN B 1 49 ? -4.07 29.641 -0.282 1 91.38 49 ASN B N 1
ATOM 3166 C CA . ASN B 1 49 ? -3.537 30.031 1.019 1 91.38 49 ASN B CA 1
ATOM 3167 C C . ASN B 1 49 ? -4.02 29.094 2.125 1 91.38 49 ASN B C 1
ATOM 3169 O O . ASN B 1 49 ? -4.91 29.453 2.9 1 91.38 49 ASN B O 1
ATOM 3173 N N . GLY B 1 50 ? -3.354 28.047 2.225 1 93.25 50 GLY B N 1
ATOM 3174 C CA . GLY B 1 50 ? -3.738 27.031 3.184 1 93.25 50 GLY B CA 1
ATOM 3175 C C . GLY B 1 50 ? -3.479 27.422 4.621 1 93.25 50 GLY B C 1
ATOM 3176 O O . GLY B 1 50 ? -4.191 27 5.531 1 93.25 50 GLY B O 1
ATOM 3177 N N . ALA B 1 51 ? -2.484 28.281 4.832 1 91.12 51 ALA B N 1
ATOM 3178 C CA . ALA B 1 51 ? -2.186 28.75 6.18 1 91.12 51 ALA B CA 1
ATOM 3179 C C . ALA B 1 51 ? -3.348 29.578 6.746 1 91.12 51 ALA B C 1
ATOM 3181 O O . ALA B 1 51 ? -3.719 29.406 7.91 1 91.12 51 ALA B O 1
ATOM 3182 N N . ARG B 1 52 ? -3.867 30.375 5.941 1 93.12 52 ARG B N 1
ATOM 3183 C CA . ARG B 1 52 ? -5.023 31.156 6.355 1 93.12 52 ARG B CA 1
ATOM 3184 C C . ARG B 1 52 ? -6.238 30.266 6.582 1 93.12 52 ARG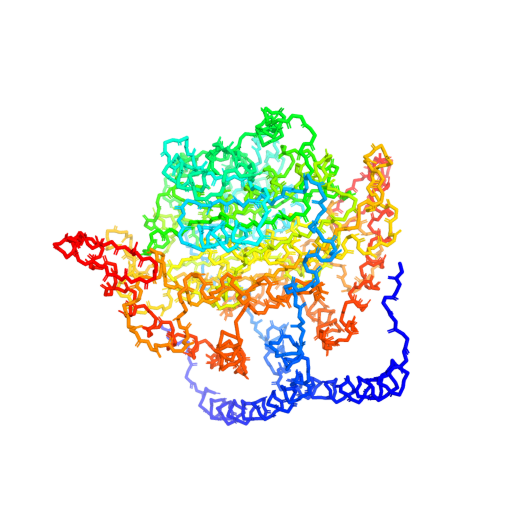 B C 1
ATOM 3186 O O . ARG B 1 52 ? -6.973 30.438 7.555 1 93.12 52 ARG B O 1
ATOM 3193 N N . TYR B 1 53 ? -6.453 29.359 5.672 1 95.25 53 TYR B N 1
ATOM 3194 C CA . TYR B 1 53 ? -7.562 28.422 5.797 1 95.25 53 TYR B CA 1
ATOM 3195 C C . TYR B 1 53 ? -7.469 27.641 7.102 1 95.25 53 TYR B C 1
ATOM 3197 O O . TYR B 1 53 ? -8.469 27.469 7.797 1 95.25 53 TYR B O 1
ATOM 3205 N N . LEU B 1 54 ? -6.281 27.188 7.43 1 95.56 54 LEU B N 1
ATOM 3206 C CA . LEU B 1 54 ? -6.008 26.453 8.656 1 95.56 54 LEU B CA 1
ATOM 3207 C C . LEU B 1 54 ? -6.43 27.266 9.883 1 95.56 54 LEU B C 1
ATOM 3209 O O . LEU B 1 54 ? -7.125 26.75 10.758 1 95.56 54 LEU B O 1
ATOM 3213 N N . GLU B 1 55 ? -6.086 28.516 9.969 1 94.62 55 GLU B N 1
ATOM 3214 C CA . GLU B 1 55 ? -6.375 29.391 11.102 1 94.62 55 GLU B CA 1
ATOM 3215 C C . GLU B 1 55 ? -7.867 29.688 11.203 1 94.62 55 GLU B C 1
ATOM 3217 O O . GLU B 1 55 ? -8.438 29.688 12.297 1 94.62 55 GLU B O 1
ATOM 3222 N N . GLU B 1 56 ? -8.469 29.844 10.086 1 94.44 56 GLU B N 1
ATOM 3223 C CA . GLU B 1 56 ? -9.859 30.266 10.039 1 94.44 56 GLU B CA 1
ATOM 3224 C C . GLU B 1 56 ? -10.805 29.109 10.336 1 94.44 56 GLU B C 1
ATOM 3226 O O . GLU B 1 56 ? -11.875 29.297 10.914 1 94.44 56 GLU B O 1
ATOM 3231 N N . HIS B 1 57 ? -10.336 27.922 10.016 1 93.88 57 HIS B N 1
ATOM 3232 C CA . HIS B 1 57 ? -11.312 26.844 10.023 1 93.88 57 HIS B CA 1
ATOM 3233 C C . HIS B 1 57 ? -10.984 25.812 11.094 1 93.88 57 HIS B C 1
ATOM 3235 O O . HIS B 1 57 ? -11.867 25.094 11.562 1 93.88 57 HIS B O 1
ATOM 3241 N N . TYR B 1 58 ? -9.742 25.75 11.5 1 95.56 58 TYR B N 1
ATOM 3242 C CA . TYR B 1 58 ? -9.375 24.625 12.359 1 95.56 58 TYR B CA 1
ATOM 3243 C C . TYR B 1 58 ? -8.758 25.109 13.664 1 95.56 58 TYR B C 1
ATOM 3245 O O . TYR B 1 58 ? -8.664 24.359 14.633 1 95.56 58 TYR B O 1
ATOM 3253 N N . HIS B 1 59 ? -8.344 26.312 13.672 1 95.12 59 HIS B N 1
ATOM 3254 C CA . HIS B 1 59 ? -7.707 26.828 14.867 1 95.12 59 HIS B CA 1
ATOM 3255 C C . HIS B 1 59 ? -8.719 27.531 15.773 1 95.12 59 HIS B C 1
ATOM 3257 O O . HIS B 1 59 ? -8.742 28.766 15.852 1 95.12 59 HIS B O 1
ATOM 3263 N N . THR B 1 60 ? -9.539 26.75 16.516 1 87.75 60 THR B N 1
ATOM 3264 C CA . THR B 1 60 ? -10.5 27.266 17.484 1 87.75 60 THR B CA 1
ATOM 3265 C C . THR B 1 60 ? -9.883 27.344 18.875 1 87.75 60 THR B C 1
ATOM 3267 O O . THR B 1 60 ? -8.797 26.812 19.109 1 87.75 60 THR B O 1
ATOM 3270 N N . PRO B 1 61 ? -10.727 28.078 19.719 1 80.06 61 PRO B N 1
ATOM 3271 C CA . PRO B 1 61 ? -10.234 28.062 21.094 1 80.06 61 PRO B CA 1
ATOM 3272 C C . PRO B 1 61 ? -10.188 26.672 21.703 1 80.06 61 PRO B C 1
ATOM 3274 O O . PRO B 1 61 ? -11.086 25.859 21.469 1 80.06 61 PRO B O 1
ATOM 3277 N N . ASN B 1 62 ? -9.164 26.062 22.156 1 85.5 62 ASN B N 1
ATOM 3278 C CA . ASN B 1 62 ? -8.945 24.781 22.797 1 85.5 62 ASN B CA 1
ATOM 3279 C C . ASN B 1 62 ? -8.539 23.703 21.797 1 85.5 62 ASN B C 1
ATOM 3281 O O . ASN B 1 62 ? -8.523 22.516 22.109 1 85.5 62 ASN B O 1
ATOM 3285 N N . ALA B 1 63 ? -8.492 24.219 20.531 1 93.81 63 ALA B N 1
ATOM 3286 C CA . ALA B 1 63 ? -8.094 23.281 19.484 1 93.81 63 ALA B CA 1
ATOM 3287 C C . ALA B 1 63 ? -6.672 22.766 19.719 1 93.81 63 ALA B C 1
ATOM 3289 O O . ALA B 1 63 ? -5.789 23.516 20.125 1 93.81 63 ALA B O 1
ATOM 3290 N N . PHE B 1 64 ? -6.516 21.484 19.516 1 97.5 64 PHE B N 1
ATOM 3291 C CA . PHE B 1 64 ? -5.191 20.875 19.594 1 97.5 64 PHE B CA 1
ATOM 3292 C C . PHE B 1 64 ? -4.773 20.312 18.25 1 97.5 64 PHE B C 1
ATOM 3294 O O . PHE B 1 64 ? -5.602 19.766 17.516 1 97.5 64 PHE B O 1
ATOM 3301 N N . ALA B 1 65 ? -3.523 20.438 17.938 1 98.44 65 ALA B N 1
ATOM 3302 C CA . ALA B 1 65 ? -2.885 19.656 16.891 1 98.44 65 ALA B CA 1
ATOM 3303 C C . ALA B 1 65 ? -2.201 18.422 17.484 1 98.44 65 ALA B C 1
ATOM 3305 O O . ALA B 1 65 ? -1.51 18.516 18.5 1 98.44 65 ALA B O 1
ATOM 3306 N N . LEU B 1 66 ? -2.49 17.328 16.938 1 98.62 66 LEU B N 1
ATOM 3307 C CA . LEU B 1 66 ? -1.762 16.109 17.297 1 98.62 66 LEU B CA 1
ATOM 3308 C C . LEU B 1 66 ? -0.739 15.758 16.219 1 98.62 66 LEU B C 1
ATOM 3310 O O . LEU B 1 66 ? -1.085 15.648 15.039 1 98.62 66 LEU B O 1
ATOM 3314 N N . ILE B 1 67 ? 0.481 15.625 16.594 1 98.75 67 ILE B N 1
ATOM 3315 C CA . ILE B 1 67 ? 1.557 15.289 15.664 1 98.75 67 ILE B CA 1
ATOM 3316 C C . ILE B 1 67 ? 2.172 13.945 16.062 1 98.75 67 ILE B C 1
ATOM 3318 O O . ILE B 1 67 ? 2.779 13.828 17.125 1 98.75 67 ILE B O 1
ATOM 3322 N N . THR B 1 68 ? 1.992 12.945 15.211 1 98.38 68 THR B N 1
ATOM 3323 C CA . THR B 1 68 ? 2.688 11.695 15.469 1 98.38 68 THR B CA 1
ATOM 3324 C C . THR B 1 68 ? 4.129 11.758 14.977 1 98.38 68 THR B C 1
ATOM 3326 O O . THR B 1 68 ? 4.406 12.352 13.93 1 98.38 68 THR B O 1
ATOM 3329 N N . GLY B 1 69 ? 5.07 11.172 15.734 1 96.62 69 GLY B N 1
ATOM 3330 C CA . GLY B 1 69 ? 6.48 11.312 15.398 1 96.62 69 GLY B CA 1
ATOM 3331 C C . GLY B 1 69 ? 6.977 12.742 15.508 1 96.62 69 GLY B C 1
ATOM 3332 O O . GLY B 1 69 ? 7.625 13.25 14.586 1 96.62 69 GLY B O 1
ATOM 3333 N N . ALA B 1 70 ? 6.742 13.375 16.594 1 97.19 70 ALA B N 1
ATOM 3334 C CA . ALA B 1 70 ? 6.949 14.812 16.734 1 97.19 70 ALA B CA 1
ATOM 3335 C C . ALA B 1 70 ? 8.383 15.125 17.172 1 97.19 70 ALA B C 1
ATOM 3337 O O . ALA B 1 70 ? 8.805 16.281 17.141 1 97.19 70 ALA B O 1
ATOM 3338 N N . THR B 1 71 ? 9.203 14.18 17.484 1 92.62 71 THR B N 1
ATOM 3339 C CA . THR B 1 71 ? 10.438 14.422 18.219 1 92.62 71 THR B CA 1
ATOM 3340 C C . THR B 1 71 ? 11.594 14.688 17.25 1 92.62 71 THR B C 1
ATOM 3342 O O . THR B 1 71 ? 12.664 15.125 17.672 1 92.62 71 THR B O 1
ATOM 3345 N N . ASP B 1 72 ? 11.445 14.352 15.984 1 88.44 72 ASP B N 1
ATOM 3346 C CA . ASP B 1 72 ? 12.531 14.57 15.031 1 88.44 72 ASP B CA 1
ATOM 3347 C C . ASP B 1 72 ? 11.992 14.867 13.633 1 88.44 72 ASP B C 1
ATOM 3349 O O . ASP B 1 72 ? 10.789 14.75 13.391 1 88.44 72 ASP B O 1
ATOM 3353 N N . GLY B 1 73 ? 12.883 15.438 12.859 1 90.56 73 GLY B N 1
ATOM 3354 C CA . GLY B 1 73 ? 12.625 15.547 11.43 1 90.56 73 GLY B CA 1
ATOM 3355 C C . GLY B 1 73 ? 11.438 16.438 11.109 1 90.56 73 GLY B C 1
ATOM 3356 O O . GLY B 1 73 ? 11.344 17.562 11.602 1 90.56 73 GLY B O 1
ATOM 3357 N N . ILE B 1 74 ? 10.641 15.906 10.258 1 93.38 74 ILE B N 1
ATOM 3358 C CA . ILE B 1 74 ? 9.492 16.641 9.742 1 93.38 74 ILE B CA 1
ATOM 3359 C C . ILE B 1 74 ? 8.484 16.891 10.859 1 93.38 74 ILE B C 1
ATOM 3361 O O . ILE B 1 74 ? 7.902 17.969 10.961 1 93.38 74 ILE B O 1
ATOM 3365 N N . GLY B 1 75 ? 8.297 15.914 11.766 1 96.5 75 GLY B N 1
ATOM 3366 C CA . GLY B 1 75 ? 7.387 16.047 12.883 1 96.5 75 GLY B CA 1
ATOM 3367 C C . GLY B 1 75 ? 7.754 17.188 13.82 1 96.5 75 GLY B C 1
ATOM 3368 O O . GLY B 1 75 ? 6.895 17.984 14.211 1 96.5 75 GLY B O 1
ATOM 3369 N N . ARG B 1 76 ? 8.992 17.234 14.125 1 96.12 76 ARG B N 1
ATOM 3370 C CA . ARG B 1 76 ? 9.477 18.312 14.977 1 96.12 76 ARG B CA 1
ATOM 3371 C C . ARG B 1 76 ? 9.266 19.672 14.305 1 96.12 76 ARG B C 1
ATOM 3373 O O . ARG B 1 76 ? 8.898 20.641 14.969 1 96.12 76 ARG B O 1
ATOM 3380 N N . ALA B 1 77 ? 9.531 19.719 13.031 1 96.12 77 ALA B N 1
ATOM 3381 C CA . ALA B 1 77 ? 9.367 20.953 12.273 1 96.12 77 ALA B CA 1
ATOM 3382 C C . ALA B 1 77 ? 7.91 21.422 12.305 1 96.12 77 ALA B C 1
ATOM 3384 O O . ALA B 1 77 ? 7.633 22.609 12.445 1 96.12 77 ALA B O 1
ATOM 3385 N N . PHE B 1 78 ? 6.988 20.5 12.172 1 97.75 78 PHE B N 1
ATOM 3386 C CA . PHE B 1 78 ? 5.574 20.828 12.281 1 97.75 78 PHE B CA 1
ATOM 3387 C C . PHE B 1 78 ? 5.25 21.391 13.656 1 97.75 78 PHE B C 1
ATOM 3389 O O . PHE B 1 78 ? 4.496 22.359 13.773 1 97.75 78 PHE B O 1
ATOM 3396 N N . ALA B 1 79 ? 5.777 20.75 14.68 1 98.19 79 ALA B N 1
ATOM 3397 C CA . ALA B 1 79 ? 5.535 21.203 16.047 1 98.19 79 ALA B CA 1
ATOM 3398 C C . ALA B 1 79 ? 5.996 22.641 16.234 1 98.19 79 ALA B C 1
ATOM 3400 O O . ALA B 1 79 ? 5.27 23.469 16.781 1 98.19 79 ALA B O 1
ATOM 3401 N N . LEU B 1 80 ? 7.16 22.938 15.758 1 97.25 80 LEU B N 1
ATOM 3402 C CA . LEU B 1 80 ? 7.715 24.281 15.891 1 97.25 80 LEU B CA 1
ATOM 3403 C C . LEU B 1 80 ? 6.883 25.281 15.109 1 97.25 80 LEU B C 1
ATOM 3405 O O . LEU B 1 80 ? 6.57 26.359 15.617 1 97.25 80 LEU B O 1
ATOM 3409 N N . GLU B 1 81 ? 6.527 24.938 13.891 1 97 81 GLU B N 1
ATOM 3410 C CA . GLU B 1 81 ? 5.746 25.828 13.031 1 97 81 GLU B CA 1
ATOM 3411 C C . GLU B 1 81 ? 4.379 26.109 13.641 1 97 81 GLU B C 1
ATOM 3413 O O . GLU B 1 81 ? 3.93 27.266 13.648 1 97 81 GLU B O 1
ATOM 3418 N N . LEU B 1 82 ? 3.721 25.125 14.148 1 97.69 82 LEU B N 1
ATOM 3419 C CA . LEU B 1 82 ? 2.383 25.281 14.711 1 97.69 82 LEU B CA 1
ATOM 3420 C C . LEU B 1 82 ? 2.436 26.016 16.047 1 97.69 82 LEU B C 1
ATOM 3422 O O . LEU B 1 82 ? 1.536 26.797 16.359 1 97.69 82 LEU B O 1
ATOM 3426 N N . ALA B 1 83 ? 3.477 25.75 16.844 1 97.62 83 ALA B N 1
ATOM 3427 C CA . ALA B 1 83 ? 3.652 26.5 18.094 1 97.62 83 ALA B CA 1
ATOM 3428 C C . ALA B 1 83 ? 3.791 28 17.828 1 97.62 83 ALA B C 1
ATOM 3430 O O . ALA B 1 83 ? 3.189 28.812 18.516 1 97.62 83 ALA B O 1
ATOM 3431 N N . GLU B 1 84 ? 4.582 28.281 16.812 1 96.38 84 GLU B N 1
ATOM 3432 C CA . GLU B 1 84 ? 4.773 29.688 16.438 1 96.38 84 GLU B CA 1
ATOM 3433 C C . GLU B 1 84 ? 3.447 30.328 16.047 1 96.38 84 GLU B C 1
ATOM 3435 O O . GLU B 1 84 ? 3.26 31.531 16.234 1 96.38 84 GLU B O 1
ATOM 3440 N N . ARG B 1 85 ? 2.531 29.578 15.609 1 95.19 85 ARG B N 1
ATOM 3441 C CA . ARG B 1 85 ? 1.236 30.078 15.148 1 95.19 85 ARG B CA 1
ATOM 3442 C C . ARG B 1 85 ? 0.218 30.078 16.281 1 95.19 85 ARG B C 1
ATOM 3444 O O . ARG B 1 85 ? -0.949 30.422 16.078 1 95.19 85 ARG B O 1
ATOM 3451 N N . GLY B 1 86 ? 0.63 29.578 17.469 1 96.44 86 GLY B N 1
ATOM 3452 C CA . GLY B 1 86 ? -0.211 29.719 18.641 1 96.44 86 GLY B CA 1
ATOM 3453 C C . GLY B 1 86 ? -1.014 28.469 18.953 1 96.44 86 GLY B C 1
ATOM 3454 O O . GLY B 1 86 ? -1.92 28.484 19.781 1 96.44 86 GLY B O 1
ATOM 3455 N N . TRP B 1 87 ? -0.711 27.328 18.328 1 97.44 87 TRP B N 1
ATOM 3456 C CA . TRP B 1 87 ? -1.481 26.109 18.5 1 97.44 87 TRP B CA 1
ATOM 3457 C C . TRP B 1 87 ? -1.142 25.422 19.828 1 97.44 87 TRP B C 1
ATOM 3459 O O . TRP B 1 87 ? 0.012 25.438 20.266 1 97.44 87 TRP B O 1
ATOM 3469 N N . ASN B 1 88 ? -2.176 24.875 20.531 1 97.5 88 ASN B N 1
ATOM 3470 C CA . ASN B 1 88 ? -1.935 23.781 21.484 1 97.5 88 ASN B CA 1
ATOM 3471 C C . ASN B 1 88 ? -1.559 22.484 20.766 1 97.5 88 ASN B C 1
ATOM 3473 O O . ASN B 1 88 ? -2.111 22.172 19.703 1 97.5 88 ASN B O 1
ATOM 3477 N N . ILE B 1 89 ? -0.586 21.75 21.359 1 98.19 89 ILE B N 1
ATOM 3478 C CA . ILE B 1 89 ? -0.078 20.641 20.562 1 98.19 89 ILE B CA 1
ATOM 3479 C C . ILE B 1 89 ? 0.064 19.406 21.453 1 98.19 89 ILE B C 1
ATOM 3481 O O . ILE B 1 89 ? 0.542 19.5 22.594 1 98.19 89 ILE B O 1
ATOM 3485 N N . ILE B 1 90 ? -0.436 18.281 20.969 1 98.31 90 ILE B N 1
ATOM 3486 C CA . ILE B 1 90 ? -0.126 16.969 21.516 1 98.31 90 ILE B CA 1
ATOM 3487 C C . ILE B 1 90 ? 1.053 16.359 20.766 1 98.31 90 ILE B C 1
ATOM 3489 O O . ILE B 1 90 ? 0.994 16.188 19.547 1 98.31 90 ILE B O 1
ATOM 3493 N N . LEU B 1 91 ? 2.145 16.047 21.484 1 98.5 91 LEU B N 1
ATOM 3494 C CA . LEU B 1 91 ? 3.383 15.555 20.891 1 98.5 91 LEU B CA 1
ATOM 3495 C C . LEU B 1 91 ? 3.525 14.047 21.109 1 98.5 91 LEU B C 1
ATOM 3497 O O . LEU B 1 91 ? 3.771 13.594 22.219 1 98.5 91 LEU B O 1
ATOM 3501 N N . HIS B 1 92 ? 3.414 13.305 20.016 1 98.12 92 HIS B N 1
ATOM 3502 C CA . HIS B 1 92 ? 3.639 11.867 20.109 1 98.12 92 HIS B CA 1
ATOM 3503 C C . HIS B 1 92 ? 5.113 11.523 19.906 1 98.12 92 HIS B C 1
ATOM 3505 O O . HIS B 1 92 ? 5.785 12.117 19.062 1 98.12 92 HIS B O 1
ATOM 3511 N N . GLY B 1 93 ? 5.594 10.617 20.641 1 96.75 93 GLY B N 1
ATOM 3512 C CA . GLY B 1 93 ? 6.891 9.977 20.516 1 96.75 93 GLY B CA 1
ATOM 3513 C C . GLY B 1 93 ? 6.93 8.594 21.156 1 96.75 93 GLY B C 1
ATOM 3514 O O . GLY B 1 93 ? 5.996 8.203 21.859 1 96.75 93 GLY B O 1
ATOM 3515 N N . ARG B 1 94 ? 7.98 7.898 20.922 1 94 94 ARG B N 1
ATOM 3516 C CA . ARG B 1 94 ? 8.078 6.5 21.344 1 94 94 ARG B CA 1
ATOM 3517 C C . ARG B 1 94 ? 8.078 6.379 22.859 1 94 94 ARG B C 1
ATOM 3519 O O . ARG B 1 94 ? 7.461 5.469 23.422 1 94 94 ARG B O 1
ATOM 3526 N N . THR B 1 95 ? 8.805 7.336 23.469 1 94.94 95 THR B N 1
ATOM 3527 C CA . THR B 1 95 ? 8.898 7.332 24.922 1 94.94 95 THR B CA 1
ATOM 3528 C C . THR B 1 95 ? 8.797 8.75 25.484 1 94.94 95 THR B C 1
ATOM 3530 O O . THR B 1 95 ? 8.992 9.727 24.75 1 94.94 95 THR B O 1
ATOM 3533 N N . GLN B 1 96 ? 8.57 8.781 26.781 1 95.81 96 GLN B N 1
ATOM 3534 C CA . GLN B 1 96 ? 8.516 10.07 27.453 1 95.81 96 GLN B CA 1
ATOM 3535 C C . GLN B 1 96 ? 9.859 10.789 27.375 1 95.81 96 GLN B C 1
ATOM 3537 O O . GLN B 1 96 ? 9.906 12.008 27.188 1 95.81 96 GLN B O 1
ATOM 3542 N N . ALA B 1 97 ? 10.867 10.078 27.531 1 96.44 97 ALA B N 1
ATOM 3543 C CA . ALA B 1 97 ? 12.219 10.633 27.516 1 96.44 97 ALA B CA 1
ATOM 3544 C C . ALA B 1 97 ? 12.523 11.297 26.172 1 96.44 97 ALA B C 1
ATOM 3546 O O . ALA B 1 97 ? 13.219 12.32 26.125 1 96.44 97 ALA B O 1
ATOM 3547 N N . ARG B 1 98 ? 12 10.789 25.078 1 94.44 98 ARG B N 1
ATOM 3548 C CA . ARG B 1 98 ? 12.258 11.312 23.734 1 94.44 98 ARG B CA 1
ATOM 3549 C C . ARG B 1 98 ? 11.461 12.586 23.484 1 94.44 98 ARG B C 1
ATOM 3551 O O . ARG B 1 98 ? 11.898 13.469 22.734 1 94.44 98 ARG B O 1
ATOM 3558 N N . ILE B 1 99 ? 10.359 12.703 24.172 1 97.75 99 ILE B N 1
ATOM 3559 C CA . ILE B 1 99 ? 9.461 13.828 23.953 1 97.75 99 ILE B CA 1
ATOM 3560 C C . ILE B 1 99 ? 9.914 15.016 24.797 1 97.75 99 ILE B C 1
ATOM 3562 O O . ILE B 1 99 ? 9.727 16.172 24.406 1 97.75 99 ILE B O 1
ATOM 3566 N N . LYS B 1 100 ? 10.492 14.766 25.906 1 97.44 100 LYS B N 1
ATOM 3567 C CA . LYS B 1 100 ? 10.742 15.727 26.969 1 97.44 100 LYS B CA 1
ATOM 3568 C C . LYS B 1 100 ? 11.531 16.922 26.469 1 97.44 100 LYS B C 1
ATOM 3570 O O . LYS B 1 100 ? 11.172 18.078 26.75 1 97.44 100 LYS B O 1
ATOM 3575 N N . PRO B 1 101 ? 12.641 16.75 25.672 1 96.31 101 PRO B N 1
ATOM 3576 C CA . PRO B 1 101 ? 13.406 17.922 25.234 1 96.31 101 PRO B CA 1
ATOM 3577 C C . PRO B 1 101 ? 12.562 18.891 24.406 1 96.31 101 PRO B C 1
ATOM 3579 O O . PRO B 1 101 ? 12.633 20.109 24.625 1 96.31 101 PRO B O 1
ATOM 3582 N N . LEU B 1 102 ? 11.82 18.406 23.516 1 96.62 102 LEU B N 1
ATOM 3583 C CA . LEU B 1 102 ? 10.977 19.281 22.703 1 96.62 102 LEU B CA 1
ATOM 3584 C C . LEU B 1 102 ? 9.859 19.891 23.531 1 96.62 102 LEU B C 1
ATOM 3586 O O . LEU B 1 102 ? 9.547 21.062 23.391 1 96.62 102 LEU B O 1
ATOM 3590 N N . LEU B 1 103 ? 9.281 19.094 24.359 1 97.88 103 LEU B N 1
ATOM 3591 C CA . LEU B 1 103 ? 8.203 19.547 25.25 1 97.88 103 LEU B CA 1
ATOM 3592 C C . LEU B 1 103 ? 8.648 20.719 26.109 1 97.88 103 LEU B C 1
ATOM 3594 O O . LEU B 1 103 ? 7.957 21.734 26.172 1 97.88 103 LEU B O 1
ATOM 3598 N N . GLU B 1 104 ? 9.766 20.625 26.734 1 97.94 104 GLU B N 1
ATOM 3599 C CA . GLU B 1 104 ? 10.297 21.672 27.594 1 97.94 104 GLU B CA 1
ATOM 3600 C C . GLU B 1 104 ? 10.648 22.922 26.781 1 97.94 104 GLU B C 1
ATOM 3602 O O . GLU B 1 104 ? 10.383 24.047 27.219 1 97.94 104 GLU B O 1
ATOM 3607 N N . HIS B 1 105 ? 11.258 22.688 25.656 1 97.38 105 HIS B N 1
ATOM 3608 C CA . HIS B 1 105 ? 11.594 23.812 24.766 1 97.38 105 HIS B CA 1
ATOM 3609 C C . HIS B 1 105 ? 10.344 24.609 24.406 1 97.38 105 HIS B C 1
ATOM 3611 O O . HIS B 1 105 ? 10.344 25.844 24.5 1 97.38 105 HIS B O 1
ATOM 3617 N N . LEU B 1 106 ? 9.289 23.953 24.031 1 98.12 106 LEU B N 1
ATOM 3618 C CA . LEU B 1 106 ? 8.055 24.609 23.609 1 98.12 106 LEU B CA 1
ATOM 3619 C C . LEU B 1 106 ? 7.379 25.312 24.781 1 98.12 106 LEU B C 1
ATOM 3621 O O . LEU B 1 106 ? 6.898 26.438 24.641 1 98.12 106 LEU B O 1
ATOM 3625 N N . ARG B 1 107 ? 7.367 24.703 25.938 1 97.88 107 ARG B N 1
ATOM 3626 C CA . ARG B 1 107 ? 6.738 25.281 27.109 1 97.88 107 ARG B CA 1
ATOM 3627 C C . ARG B 1 107 ? 7.457 26.562 27.547 1 97.88 107 ARG B C 1
ATOM 3629 O O . ARG B 1 107 ? 6.82 27.516 28 1 97.88 107 ARG B O 1
ATOM 3636 N N . GLN B 1 108 ? 8.742 26.531 27.406 1 98.06 108 GLN B N 1
ATOM 3637 C CA . GLN B 1 108 ? 9.539 27.703 27.766 1 98.06 108 GLN B CA 1
ATOM 3638 C C . GLN B 1 108 ? 9.312 28.844 26.781 1 98.06 108 GLN B C 1
ATOM 3640 O O . GLN B 1 108 ? 9.148 30 27.188 1 98.06 108 GLN B O 1
ATOM 3645 N N . LYS B 1 109 ? 9.273 28.547 25.594 1 97.62 109 LYS B N 1
ATOM 3646 C CA . LYS B 1 109 ? 9.203 29.578 24.547 1 97.62 109 LYS B CA 1
ATOM 3647 C C . LYS B 1 109 ? 7.777 30.094 24.391 1 97.62 109 LYS B C 1
ATOM 3649 O O . LYS B 1 109 ? 7.574 31.266 24.078 1 97.62 109 LYS B O 1
ATOM 3654 N N . TYR B 1 110 ? 6.824 29.203 24.609 1 97.38 110 TYR B N 1
ATOM 3655 C CA . TYR B 1 110 ? 5.422 29.562 24.422 1 97.38 110 TYR B CA 1
ATOM 3656 C C . TYR B 1 110 ? 4.602 29.219 25.656 1 97.38 110 TYR B C 1
ATOM 3658 O O . TYR B 1 110 ? 3.756 28.312 25.625 1 97.38 110 TYR B O 1
ATOM 3666 N N . PRO B 1 111 ? 4.617 29.906 26.703 1 96.25 111 PRO B N 1
ATOM 3667 C CA . PRO B 1 111 ? 4.027 29.562 28 1 96.25 111 PRO B CA 1
ATOM 3668 C C . PRO B 1 111 ? 2.506 29.656 28 1 96.25 111 PRO B C 1
ATOM 3670 O O . PRO B 1 111 ? 1.848 29.109 28.891 1 96.25 111 PRO B O 1
ATOM 3673 N N . ARG B 1 112 ? 1.936 30.312 27.078 1 95.31 112 ARG B N 1
ATOM 3674 C CA . ARG B 1 112 ? 0.488 30.5 27.062 1 95.31 112 ARG B CA 1
ATOM 3675 C C . ARG B 1 112 ? -0.212 29.312 26.406 1 95.31 112 ARG B C 1
ATOM 3677 O O . ARG B 1 112 ? -1.423 29.141 26.547 1 95.31 112 ARG B O 1
ATOM 3684 N N . GLN B 1 113 ? 0.521 28.562 25.641 1 95.94 113 GLN B N 1
ATOM 3685 C CA . GLN B 1 113 ? -0.025 27.422 24.938 1 95.94 113 GLN B CA 1
ATOM 3686 C C . GLN B 1 113 ? 0.11 26.141 25.781 1 95.94 113 GLN B C 1
ATOM 3688 O O . GLN B 1 113 ? 0.863 26.109 26.75 1 95.94 113 GLN B O 1
ATOM 3693 N N . THR B 1 114 ? -0.698 25.156 25.438 1 96.19 114 THR B N 1
ATOM 3694 C CA . THR B 1 114 ? -0.649 23.875 26.125 1 96.19 114 THR B CA 1
ATOM 3695 C C . THR B 1 114 ? 0.037 22.828 25.266 1 96.19 114 THR B C 1
ATOM 3697 O O . THR B 1 114 ? -0.327 22.641 24.094 1 96.19 114 THR B O 1
ATOM 3700 N N . PHE B 1 115 ? 1.033 22.203 25.797 1 97.38 115 PHE B N 1
ATOM 3701 C CA . PHE B 1 115 ? 1.744 21.109 25.125 1 97.38 115 PHE B CA 1
ATOM 3702 C C . PHE B 1 115 ? 1.654 19.828 25.953 1 97.38 115 PHE B C 1
ATOM 3704 O O . PHE B 1 115 ? 2.02 19.812 27.125 1 97.38 115 PHE B O 1
ATOM 3711 N N . LEU B 1 116 ? 1.134 18.766 25.359 1 97.38 116 LEU B N 1
ATOM 3712 C CA . LEU B 1 116 ? 0.913 17.516 26.062 1 97.38 116 LEU B CA 1
ATOM 3713 C C . LEU B 1 116 ? 1.725 16.391 25.422 1 97.38 116 LEU B C 1
ATOM 3715 O O . LEU B 1 116 ? 1.786 16.281 24.203 1 97.38 116 LEU B O 1
ATOM 3719 N N . PRO B 1 117 ? 2.396 15.562 26.219 1 97.69 117 PRO B N 1
ATOM 3720 C CA . PRO B 1 117 ? 3.115 14.391 25.703 1 97.69 117 PRO B CA 1
ATOM 3721 C C . PRO B 1 117 ? 2.201 13.195 25.469 1 97.69 117 PRO B C 1
ATOM 3723 O O . PRO B 1 117 ? 1.269 12.961 26.234 1 97.69 117 PRO B O 1
ATOM 3726 N N . LEU B 1 118 ? 2.395 12.508 24.422 1 97.25 118 LEU B N 1
ATOM 3727 C CA . LEU B 1 118 ? 1.704 11.266 24.109 1 97.25 118 LEU B CA 1
ATOM 3728 C C . LEU B 1 118 ? 2.701 10.156 23.797 1 97.25 118 LEU B C 1
ATOM 3730 O O . LEU B 1 118 ? 2.949 9.852 22.625 1 97.25 118 LEU B O 1
ATOM 3734 N N . PRO B 1 119 ? 3.283 9.469 24.844 1 96.69 119 PRO B N 1
ATOM 3735 C CA . PRO B 1 119 ? 4.266 8.406 24.641 1 96.69 119 PRO B CA 1
ATOM 3736 C C . PRO B 1 119 ? 3.623 7.078 24.234 1 96.69 119 PRO B C 1
ATOM 3738 O O . PRO B 1 119 ? 2.904 6.469 25.031 1 96.69 119 PRO B O 1
ATOM 3741 N N . ILE B 1 120 ? 3.795 6.695 23.031 1 96.44 120 ILE B N 1
ATOM 3742 C CA . ILE B 1 120 ? 3.32 5.422 22.5 1 96.44 120 ILE B CA 1
ATOM 3743 C C . ILE B 1 120 ? 4.363 4.84 21.547 1 96.44 120 ILE B C 1
ATOM 3745 O O . ILE B 1 120 ? 4.809 5.512 20.609 1 96.44 120 ILE B O 1
ATOM 3749 N N . ASP B 1 121 ? 4.789 3.652 21.797 1 96.12 121 ASP B N 1
ATOM 3750 C CA . ASP B 1 121 ? 5.641 2.963 20.828 1 96.12 121 ASP B CA 1
ATOM 3751 C C . ASP B 1 121 ? 4.832 2.506 19.609 1 96.12 121 ASP B C 1
ATOM 3753 O O . ASP B 1 121 ? 4.062 1.546 19.703 1 96.12 121 ASP B O 1
ATOM 3757 N N . ALA B 1 122 ? 5.066 3.131 18.484 1 95.31 122 ALA B N 1
ATOM 3758 C CA . ALA B 1 122 ? 4.289 2.891 17.281 1 95.31 122 ALA B CA 1
ATOM 3759 C C . ALA B 1 122 ? 4.484 1.463 16.766 1 95.31 122 ALA B C 1
ATOM 3761 O O . ALA B 1 122 ? 3.658 0.943 16.016 1 95.31 122 ALA B O 1
ATOM 3762 N N . ALA B 1 123 ? 5.586 0.806 17.109 1 93.31 123 ALA B N 1
ATOM 3763 C CA . ALA B 1 123 ? 5.867 -0.552 16.656 1 93.31 123 ALA B CA 1
ATOM 3764 C C . ALA B 1 123 ? 5.109 -1.58 17.484 1 93.31 123 ALA B C 1
ATOM 3766 O O . ALA B 1 123 ? 5.004 -2.746 17.094 1 93.31 123 ALA B O 1
ATOM 3767 N N . ASN B 1 124 ? 4.668 -1.168 18.609 1 89.25 124 ASN B N 1
ATOM 3768 C CA . ASN B 1 124 ? 4.074 -2.115 19.547 1 89.25 124 ASN B CA 1
ATOM 3769 C C . ASN B 1 124 ? 2.732 -1.61 20.078 1 89.25 124 ASN B C 1
ATOM 3771 O O . ASN B 1 124 ? 2.529 -1.533 21.281 1 89.25 124 ASN B O 1
ATOM 3775 N N . VAL B 1 125 ? 1.844 -1.336 19.078 1 85.31 125 VAL B N 1
ATOM 3776 C CA . VAL B 1 125 ? 0.549 -0.832 19.516 1 85.31 125 VAL B CA 1
ATOM 3777 C C . VAL B 1 125 ? -0.417 -1.997 19.719 1 85.31 125 VAL B C 1
ATOM 3779 O O . VAL B 1 125 ? -0.569 -2.846 18.844 1 85.31 125 VAL B O 1
ATOM 3782 N N . ARG B 1 126 ? -0.955 -2.053 20.922 1 88.69 126 ARG B N 1
ATOM 3783 C CA . ARG B 1 126 ? -1.979 -3.041 21.25 1 88.69 126 ARG B CA 1
ATOM 3784 C C . ARG B 1 126 ? -3.375 -2.496 20.969 1 88.69 126 ARG B C 1
ATOM 3786 O O . ARG B 1 126 ? -3.574 -1.279 20.922 1 88.69 126 ARG B O 1
ATOM 3793 N N . ALA B 1 127 ? -4.301 -3.422 20.75 1 91 127 ALA B N 1
ATOM 3794 C CA . ALA B 1 127 ? -5.695 -3.016 20.578 1 91 127 ALA B CA 1
ATOM 3795 C C . ALA B 1 127 ? -6.156 -2.145 21.734 1 91 127 ALA B C 1
ATOM 3797 O O . ALA B 1 127 ? -5.934 -2.484 22.906 1 91 127 ALA B O 1
ATOM 3798 N N . GLY B 1 128 ? -6.66 -0.989 21.453 1 92.19 128 GLY B N 1
ATOM 3799 C CA . GLY B 1 128 ? -7.168 -0.069 22.469 1 92.19 128 GLY B CA 1
ATOM 3800 C C . GLY B 1 128 ? -6.094 0.832 23.047 1 92.19 128 GLY B C 1
ATOM 3801 O O . GLY B 1 128 ? -6.391 1.749 23.812 1 92.19 128 GLY B O 1
ATOM 3802 N N . GLY B 1 129 ? -4.879 0.606 22.672 1 92.44 129 GLY B N 1
ATOM 3803 C CA . GLY B 1 129 ? -3.768 1.331 23.266 1 92.44 129 GLY B CA 1
ATOM 3804 C C . GLY B 1 129 ? -3.793 2.818 22.969 1 92.44 129 GLY B C 1
ATOM 3805 O O . GLY B 1 129 ? -3.535 3.641 23.844 1 92.44 129 GLY B O 1
ATOM 3806 N N . ILE B 1 130 ? -4.125 3.234 21.797 1 93.94 130 ILE B N 1
ATOM 3807 C CA . ILE B 1 130 ? -4.148 4.637 21.406 1 93.94 130 ILE B CA 1
ATOM 3808 C C . ILE B 1 130 ? -5.281 5.359 22.125 1 93.94 130 ILE B C 1
ATOM 3810 O O . ILE B 1 130 ? -5.082 6.438 22.688 1 93.94 130 ILE B O 1
ATOM 3814 N N . SER B 1 131 ? -6.438 4.754 22.109 1 91.94 131 SER B N 1
ATOM 3815 C CA . SER B 1 131 ? -7.59 5.336 22.797 1 91.94 131 SER B CA 1
ATOM 3816 C C . SER B 1 131 ? -7.316 5.527 24.281 1 91.94 131 SER B C 1
ATOM 3818 O O . SER B 1 131 ? -7.684 6.555 24.859 1 91.94 131 SER B O 1
ATOM 3820 N N . GLN B 1 132 ? -6.691 4.531 24.859 1 93.31 132 GLN B N 1
ATOM 3821 C CA . GLN B 1 132 ? -6.348 4.621 26.266 1 93.31 132 GLN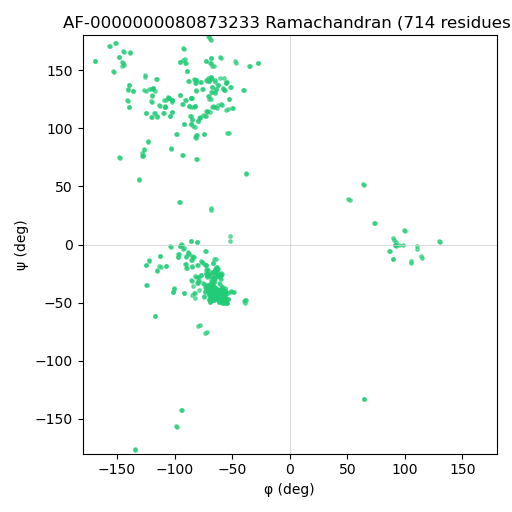 B CA 1
ATOM 3822 C C . GLN B 1 132 ? -5.395 5.785 26.531 1 93.31 132 GLN B C 1
ATOM 3824 O O . GLN B 1 132 ? -5.574 6.539 27.484 1 93.31 132 GLN B O 1
ATOM 3829 N N . ALA B 1 133 ? -4.422 5.898 25.688 1 93.31 133 ALA B N 1
ATOM 3830 C CA . ALA B 1 133 ? -3.447 6.98 25.844 1 93.31 133 ALA B CA 1
ATOM 3831 C C . ALA B 1 133 ? -4.113 8.344 25.688 1 93.31 133 ALA B C 1
ATOM 3833 O O . ALA B 1 133 ? -3.787 9.289 26.406 1 93.31 133 ALA B O 1
ATOM 3834 N N . LEU B 1 134 ? -5.016 8.469 24.75 1 92.56 134 LEU B N 1
ATOM 3835 C CA . LEU B 1 134 ? -5.73 9.719 24.5 1 92.56 134 LEU B CA 1
ATOM 3836 C C . LEU B 1 134 ? -6.629 10.062 25.688 1 92.56 134 LEU B C 1
ATOM 3838 O O . LEU B 1 134 ? -6.762 11.234 26.047 1 92.56 134 LEU B O 1
ATOM 3842 N N . GLN B 1 135 ? -7.203 9.07 26.297 1 91.75 135 GLN B N 1
ATOM 3843 C CA . GLN B 1 135 ? -8.078 9.273 27.438 1 91.75 135 GLN B CA 1
ATOM 3844 C C . GLN B 1 135 ? -7.305 9.82 28.641 1 91.75 135 GLN B C 1
ATOM 3846 O O . GLN B 1 135 ? -7.867 10.516 29.484 1 91.75 135 GLN B O 1
ATOM 3851 N N . GLU B 1 136 ? -6.082 9.453 28.656 1 91.5 136 GLU B N 1
ATOM 3852 C CA . GLU B 1 136 ? -5.246 9.875 29.781 1 91.5 136 GLU B CA 1
ATOM 3853 C C . GLU B 1 136 ? -4.82 11.328 29.641 1 91.5 136 GLU B C 1
ATOM 3855 O O . GLU B 1 136 ? -4.309 11.93 30.578 1 91.5 136 GLU B O 1
ATOM 3860 N N . LEU B 1 137 ? -5.016 11.859 28.438 1 90.62 137 LEU B N 1
ATOM 3861 C CA . LEU B 1 137 ? -4.699 13.273 28.25 1 90.62 137 LEU B CA 1
ATOM 3862 C C . LEU B 1 137 ? -5.676 14.156 29.016 1 90.62 137 LEU B C 1
ATOM 3864 O O . LEU B 1 137 ? -6.602 13.656 29.656 1 90.62 137 LEU B O 1
ATOM 3868 N N . VAL B 1 138 ? -5.566 15.406 29.047 1 78.88 138 VAL B N 1
ATOM 3869 C CA . VAL B 1 138 ? -6.422 16.344 29.766 1 78.88 138 VAL B CA 1
ATOM 3870 C C . VAL B 1 138 ? -7.832 16.312 29.188 1 78.88 138 VAL B C 1
ATOM 3872 O O . VAL B 1 138 ? -8.008 16.109 27.984 1 78.88 138 VAL B O 1
ATOM 3875 N N . PRO B 1 139 ? -8.758 16.375 30.047 1 80.5 139 PRO B N 1
ATOM 3876 C CA . PRO B 1 139 ? -10.141 16.406 29.578 1 80.5 139 PRO B CA 1
ATOM 3877 C C . PRO B 1 139 ? -10.414 17.578 28.625 1 80.5 139 PRO B C 1
ATOM 3879 O O . PRO B 1 139 ? -9.836 18.656 28.797 1 80.5 139 PRO B O 1
ATOM 3882 N N . GLY B 1 140 ? -11.203 17.406 27.656 1 79.44 140 GLY B N 1
ATOM 3883 C CA . GLY B 1 140 ? -11.664 18.484 26.797 1 79.44 140 GLY B CA 1
ATOM 3884 C C . GLY B 1 140 ? -10.781 18.688 25.578 1 79.44 140 GLY B C 1
ATOM 3885 O O . GLY B 1 140 ? -10.969 19.641 24.828 1 79.44 140 GLY B O 1
ATOM 3886 N N . VAL B 1 141 ? -9.781 17.922 25.469 1 87.19 141 VAL B N 1
ATOM 3887 C CA . VAL B 1 141 ? -8.914 18.016 24.297 1 87.19 141 VAL B CA 1
ATOM 3888 C C . VAL B 1 141 ? -9.734 17.766 23.031 1 87.19 141 VAL B C 1
ATOM 3890 O O . VAL B 1 141 ? -10.461 16.781 22.938 1 87.19 141 VAL B O 1
ATOM 3893 N N . CYS B 1 142 ? -9.703 18.781 22.219 1 91.81 142 CYS B N 1
ATOM 3894 C CA . CYS B 1 142 ? -10.367 18.719 20.922 1 91.81 142 CYS B CA 1
ATOM 3895 C C . CYS B 1 142 ? -9.352 18.797 19.797 1 91.81 142 CYS B C 1
ATOM 3897 O O . CYS B 1 142 ? -8.766 19.859 19.547 1 91.81 142 CYS B O 1
ATOM 3899 N N . VAL B 1 143 ? -9.172 17.672 19.094 1 96.62 143 VAL B N 1
ATOM 3900 C CA . VAL B 1 143 ? -8.172 17.656 18.031 1 96.62 143 VAL B CA 1
ATOM 3901 C C . VAL B 1 143 ? -8.805 18.141 16.719 1 96.62 143 VAL B C 1
ATOM 3903 O O . VAL B 1 143 ? -9.781 17.562 16.25 1 96.62 143 VAL B O 1
ATOM 3906 N N . THR B 1 144 ? -8.281 19.203 16.219 1 97.56 144 THR B N 1
ATOM 3907 C CA . THR B 1 144 ? -8.828 19.719 14.969 1 97.56 144 THR B CA 1
ATOM 3908 C C . THR B 1 144 ? -7.812 19.578 13.836 1 97.56 144 THR B C 1
ATOM 3910 O O . THR B 1 144 ? -8.141 19.812 12.672 1 97.56 144 THR B O 1
ATOM 3913 N N . LEU B 1 145 ? -6.562 19.219 14.188 1 98.06 145 LEU B N 1
ATOM 3914 C CA . LEU B 1 145 ? -5.52 18.969 13.195 1 98.06 145 LEU B CA 1
ATOM 3915 C C . LEU B 1 145 ? -4.68 17.766 13.578 1 98.06 145 LEU B C 1
ATOM 3917 O O . LEU B 1 145 ? -4.094 17.734 14.664 1 98.06 145 LEU B O 1
ATOM 3921 N N . LEU B 1 146 ? -4.719 16.781 12.742 1 98.44 146 LEU B N 1
ATOM 3922 C CA . LEU B 1 146 ? -3.828 15.633 12.891 1 98.44 146 LEU B CA 1
ATOM 3923 C C . LEU B 1 146 ? -2.752 15.633 11.812 1 98.44 146 LEU B C 1
ATOM 3925 O O . LEU B 1 146 ? -3.064 15.648 10.617 1 98.44 146 LEU B O 1
ATOM 3929 N N . ILE B 1 147 ? -1.551 15.727 12.25 1 98.5 147 ILE B N 1
ATOM 3930 C CA . ILE B 1 147 ? -0.426 15.43 11.367 1 98.5 147 ILE B CA 1
ATOM 3931 C C . ILE B 1 147 ? 0.064 14.008 11.609 1 98.5 147 ILE B C 1
ATOM 3933 O O . ILE B 1 147 ? 0.821 13.758 12.555 1 98.5 147 ILE B O 1
ATOM 3937 N N . ASN B 1 148 ? -0.423 13.125 10.805 1 97.94 148 ASN B N 1
ATOM 3938 C CA . ASN B 1 148 ? -0.014 11.727 10.891 1 97.94 148 ASN B CA 1
ATOM 3939 C C . ASN B 1 148 ? 1.309 11.484 10.172 1 97.94 148 ASN B C 1
ATOM 3941 O O . ASN B 1 148 ? 1.321 11.125 8.992 1 97.94 148 ASN B O 1
ATOM 3945 N N . ASN B 1 149 ? 2.406 11.602 10.945 1 96.06 149 ASN B N 1
ATOM 3946 C CA . ASN B 1 149 ? 3.729 11.742 10.344 1 96.06 149 ASN B CA 1
ATOM 3947 C C . ASN B 1 149 ? 4.672 10.633 10.797 1 96.06 149 ASN B C 1
ATOM 3949 O O . ASN B 1 149 ? 5.723 10.422 10.188 1 96.06 149 ASN B O 1
ATOM 3953 N N . ALA B 1 150 ? 4.273 9.922 11.812 1 94 150 ALA B N 1
ATOM 3954 C CA . ALA B 1 150 ? 5.172 8.898 12.328 1 94 150 ALA B CA 1
ATOM 3955 C C . ALA B 1 150 ? 5.551 7.895 11.242 1 94 150 ALA B C 1
ATOM 3957 O O . ALA B 1 150 ? 4.699 7.473 10.453 1 94 150 ALA B O 1
ATOM 3958 N N . GLY B 1 151 ? 6.738 7.586 11.117 1 90.19 151 GLY B N 1
ATOM 3959 C CA . GLY B 1 151 ? 7.273 6.637 10.156 1 90.19 151 GLY B CA 1
ATOM 3960 C C . GLY B 1 151 ? 8.727 6.285 10.414 1 90.19 151 GLY B C 1
ATOM 3961 O O . GLY B 1 151 ? 9.438 7.023 11.102 1 90.19 151 GLY B O 1
ATOM 3962 N N . ALA B 1 152 ? 9.117 5.203 9.938 1 86.81 152 ALA B N 1
ATOM 3963 C CA . ALA B 1 152 ? 10.5 4.742 10.078 1 86.81 152 ALA B CA 1
ATOM 3964 C C . ALA B 1 152 ? 10.984 4.082 8.789 1 86.81 152 ALA B C 1
ATOM 3966 O O . ALA B 1 152 ? 10.242 3.338 8.148 1 86.81 152 ALA B O 1
ATOM 3967 N N . LEU B 1 153 ? 12.156 4.461 8.406 1 80.69 153 LEU B N 1
ATOM 3968 C CA . LEU B 1 153 ? 12.82 3.789 7.289 1 80.69 153 LEU B CA 1
ATOM 3969 C C . LEU B 1 153 ? 13.578 2.559 7.773 1 80.69 153 LEU B C 1
ATOM 3971 O O . LEU B 1 153 ? 14.352 2.637 8.727 1 80.69 153 LEU B O 1
ATOM 3975 N N . PRO B 1 154 ? 13.258 1.441 7.133 1 75.56 154 PRO B N 1
ATOM 3976 C CA . PRO B 1 154 ? 14.102 0.293 7.465 1 75.56 154 PRO B CA 1
ATOM 3977 C C . PRO B 1 154 ? 15.531 0.45 6.957 1 75.56 154 PRO B C 1
ATOM 3979 O O . PRO B 1 154 ? 15.797 1.291 6.094 1 75.56 154 PRO B O 1
ATOM 3982 N N . PRO B 1 155 ? 16.453 -0.312 7.523 1 72.44 155 PRO B N 1
ATOM 3983 C CA . PRO B 1 155 ? 17.812 -0.305 6.957 1 72.44 155 PRO B CA 1
ATOM 3984 C C . PRO B 1 155 ? 17.828 -0.646 5.469 1 72.44 155 PRO B C 1
ATOM 3986 O O . PRO B 1 155 ? 17.062 -1.494 5.016 1 72.44 155 PRO B O 1
ATOM 3989 N N . VAL B 1 156 ? 18.625 0.038 4.766 1 72.75 156 VAL B N 1
ATOM 3990 C CA . VAL B 1 156 ? 18.719 -0.184 3.326 1 72.75 156 VAL B CA 1
ATOM 3991 C C . VAL B 1 156 ? 19.609 -1.388 3.047 1 72.75 156 VAL B C 1
ATOM 3993 O O . VAL B 1 156 ? 20.844 -1.259 3.002 1 72.75 156 VAL B O 1
ATOM 3996 N N . ARG B 1 157 ? 19.047 -2.535 2.898 1 78.19 157 ARG B N 1
ATOM 3997 C CA . ARG B 1 157 ? 19.719 -3.775 2.533 1 78.19 157 ARG B CA 1
ATOM 3998 C C . ARG B 1 157 ? 18.781 -4.703 1.766 1 78.19 157 ARG B C 1
ATOM 4000 O O . ARG B 1 157 ? 17.609 -4.398 1.593 1 78.19 157 ARG B O 1
ATOM 4007 N N . ALA B 1 158 ? 19.406 -5.809 1.283 1 81.44 158 ALA B N 1
ATOM 4008 C CA . ALA B 1 158 ? 18.578 -6.801 0.59 1 81.44 158 ALA B CA 1
ATOM 4009 C C . ALA B 1 158 ? 17.422 -7.27 1.469 1 81.44 158 ALA B C 1
ATOM 4011 O O . ALA B 1 158 ? 17.594 -7.465 2.674 1 81.44 158 ALA B O 1
ATOM 4012 N N . PHE B 1 159 ? 16.297 -7.41 0.86 1 87 159 PHE B N 1
ATOM 4013 C CA . PHE B 1 159 ? 15.086 -7.762 1.588 1 87 159 PHE B CA 1
ATOM 4014 C C . PHE B 1 159 ? 15.281 -9.055 2.375 1 87 159 PHE B C 1
ATOM 4016 O O . PHE B 1 159 ? 14.836 -9.164 3.52 1 87 159 PHE B O 1
ATOM 4023 N N . SER B 1 160 ? 15.93 -10.016 1.776 1 87.81 160 SER B N 1
ATOM 4024 C CA . SER B 1 160 ? 16.188 -11.289 2.436 1 87.81 160 SER B CA 1
ATOM 4025 C C . SER B 1 160 ? 17.062 -11.109 3.674 1 87.81 160 SER B C 1
ATOM 4027 O O . SER B 1 160 ? 17.047 -11.953 4.574 1 87.81 160 SER B O 1
ATOM 4029 N N . GLY B 1 161 ? 17.75 -10.055 3.723 1 87.38 161 GLY B N 1
ATOM 4030 C CA . GLY B 1 161 ? 18.672 -9.797 4.82 1 87.38 161 GLY B CA 1
ATOM 4031 C C . GLY B 1 161 ? 18 -9.156 6.02 1 87.38 161 GLY B C 1
ATOM 4032 O O . GLY B 1 161 ? 18.578 -9.102 7.105 1 87.38 161 GLY B O 1
ATOM 4033 N N . LEU B 1 162 ? 16.797 -8.688 5.836 1 88.88 162 LEU B N 1
ATOM 4034 C CA . LEU B 1 162 ? 16.062 -8.141 6.965 1 88.88 162 LEU B CA 1
ATOM 4035 C C . LEU B 1 162 ? 15.594 -9.25 7.898 1 88.88 162 LEU B C 1
ATOM 4037 O O . LEU B 1 162 ? 15.258 -10.344 7.449 1 88.88 162 LEU B O 1
ATOM 4041 N N . SER B 1 163 ? 15.664 -8.945 9.227 1 92.81 163 SER B N 1
ATOM 4042 C CA . SER B 1 163 ? 15.055 -9.891 10.164 1 92.81 163 SER B CA 1
ATOM 4043 C C . SER B 1 163 ? 13.531 -9.812 10.094 1 92.81 163 SER B C 1
ATOM 4045 O O . SER B 1 163 ? 12.969 -8.828 9.617 1 92.81 163 SER B O 1
ATOM 4047 N N . ASP B 1 164 ? 12.867 -10.891 10.531 1 94.81 164 ASP B N 1
ATOM 4048 C CA . ASP B 1 164 ? 11.406 -10.867 10.586 1 94.81 164 ASP B CA 1
ATOM 4049 C C . ASP B 1 164 ? 10.906 -9.734 11.477 1 94.81 164 ASP B C 1
ATOM 4051 O O . ASP B 1 164 ? 9.906 -9.086 11.164 1 94.81 164 ASP B O 1
ATOM 4055 N N . GLU B 1 165 ? 11.625 -9.516 12.555 1 94.19 165 GLU B N 1
ATOM 4056 C CA . GLU B 1 165 ? 11.258 -8.445 13.477 1 94.19 165 GLU B CA 1
ATOM 4057 C C . GLU B 1 165 ? 11.305 -7.082 12.797 1 94.19 165 GLU B C 1
ATOM 4059 O O . GLU B 1 165 ? 10.422 -6.25 13 1 94.19 165 GLU B O 1
ATOM 4064 N N . GLU B 1 166 ? 12.312 -6.898 12.031 1 92.69 166 GLU B N 1
ATOM 4065 C CA . GLU B 1 166 ? 12.453 -5.633 11.312 1 92.69 166 GLU B CA 1
ATOM 4066 C C . GLU B 1 166 ? 11.305 -5.422 10.336 1 92.69 166 GLU B C 1
ATOM 4068 O O . GLU B 1 166 ? 10.789 -4.309 10.203 1 92.69 166 GLU B O 1
ATOM 4073 N N . VAL B 1 167 ? 10.906 -6.465 9.656 1 93.81 167 VAL B N 1
ATOM 4074 C CA . VAL B 1 167 ? 9.797 -6.387 8.711 1 93.81 167 VAL B CA 1
ATOM 4075 C C . VAL B 1 167 ? 8.5 -6.086 9.453 1 93.81 167 VAL B C 1
ATOM 4077 O O . VAL B 1 167 ? 7.754 -5.176 9.078 1 93.81 167 VAL B O 1
ATOM 4080 N N . ILE B 1 168 ? 8.234 -6.816 10.531 1 94.31 168 ILE B N 1
ATOM 4081 C CA . ILE B 1 168 ? 7.02 -6.672 11.328 1 94.31 168 ILE B CA 1
ATOM 4082 C C . ILE B 1 168 ? 6.949 -5.266 11.914 1 94.31 168 ILE B C 1
ATOM 4084 O O . ILE B 1 168 ? 5.914 -4.598 11.828 1 94.31 168 ILE B O 1
ATOM 4088 N N . ASP B 1 169 ? 8.055 -4.82 12.453 1 93.38 169 ASP B N 1
ATOM 4089 C CA . ASP B 1 169 ? 8.117 -3.496 13.062 1 93.38 169 ASP B CA 1
ATOM 4090 C C . ASP B 1 169 ? 7.883 -2.402 12.023 1 93.38 169 ASP B C 1
ATOM 4092 O O . ASP B 1 169 ? 7.188 -1.421 12.289 1 93.38 169 ASP B O 1
ATOM 4096 N N . ASN B 1 170 ? 8.508 -2.57 10.93 1 93.06 170 ASN B N 1
ATOM 4097 C CA . ASN B 1 170 ? 8.367 -1.581 9.867 1 93.06 170 ASN B CA 1
ATOM 4098 C C . ASN B 1 170 ? 6.914 -1.436 9.43 1 93.06 170 ASN B C 1
ATOM 4100 O O . ASN B 1 170 ? 6.422 -0.319 9.258 1 93.06 170 ASN B O 1
ATOM 4104 N N . VAL B 1 171 ? 6.223 -2.516 9.297 1 94.31 171 VAL B N 1
ATOM 4105 C CA . VAL B 1 171 ? 4.816 -2.494 8.906 1 94.31 171 VAL B CA 1
ATOM 4106 C C . VAL B 1 171 ? 3.977 -1.898 10.031 1 94.31 171 VAL B C 1
ATOM 4108 O O . VAL B 1 171 ? 3.074 -1.095 9.781 1 94.31 171 VAL B O 1
ATOM 4111 N N . ALA B 1 172 ? 4.289 -2.252 11.227 1 94.88 172 ALA B N 1
ATOM 4112 C CA . ALA B 1 172 ? 3.539 -1.76 12.383 1 94.88 172 ALA B CA 1
ATOM 4113 C C . ALA B 1 172 ? 3.631 -0.24 12.484 1 94.88 172 ALA B C 1
ATOM 4115 O O . ALA B 1 172 ? 2.615 0.438 12.664 1 94.88 172 ALA B O 1
ATOM 4116 N N . VAL B 1 173 ? 4.77 0.277 12.305 1 94.94 173 VAL B N 1
ATOM 4117 C CA . VAL B 1 173 ? 5.012 1.706 12.484 1 94.94 173 VAL B CA 1
ATOM 4118 C C . VAL B 1 173 ? 4.414 2.479 11.312 1 94.94 173 VAL B C 1
ATOM 4120 O O . VAL B 1 173 ? 3.727 3.482 11.5 1 94.94 173 VAL B O 1
ATOM 4123 N N . ASN B 1 174 ? 4.656 1.979 10.133 1 93.94 174 ASN B N 1
ATOM 4124 C CA . ASN B 1 174 ? 4.363 2.764 8.938 1 93.94 174 ASN B CA 1
ATOM 4125 C C . ASN B 1 174 ? 2.936 2.529 8.445 1 93.94 174 ASN B C 1
ATOM 4127 O O . ASN B 1 174 ? 2.4 3.328 7.676 1 93.94 174 ASN B O 1
ATOM 4131 N N . VAL B 1 175 ? 2.326 1.449 8.836 1 95.06 175 VAL B N 1
ATOM 4132 C CA . VAL B 1 175 ? 1.009 1.109 8.312 1 95.06 175 VAL B CA 1
ATOM 4133 C C . VAL B 1 175 ? -0.014 1.099 9.445 1 95.06 175 VAL B C 1
ATOM 4135 O O . VAL B 1 175 ? -0.864 1.987 9.531 1 95.06 175 VAL B O 1
ATOM 4138 N N . THR B 1 176 ? 0.187 0.239 10.414 1 95.75 176 THR B N 1
ATOM 4139 C CA . THR B 1 176 ? -0.827 -0.069 11.414 1 95.75 176 THR B CA 1
ATOM 4140 C C . THR B 1 176 ? -1.044 1.118 12.344 1 95.75 176 THR B C 1
ATOM 4142 O O . THR B 1 176 ? -2.184 1.518 12.594 1 95.75 176 THR B O 1
ATOM 4145 N N . PHE B 1 177 ? -0.008 1.679 12.828 1 97.06 177 PHE B N 1
ATOM 4146 C CA . PHE B 1 177 ? -0.067 2.734 13.836 1 97.06 177 PHE B CA 1
ATOM 4147 C C . PHE B 1 177 ? -0.868 3.926 13.32 1 97.06 177 PHE B C 1
ATOM 4149 O O . PHE B 1 177 ? -1.809 4.375 13.977 1 97.06 177 PHE B O 1
ATOM 4156 N N . GLY B 1 178 ? -0.538 4.379 12.125 1 96.12 178 GLY B N 1
ATOM 4157 C CA . GLY B 1 178 ? -1.226 5.527 11.555 1 96.12 178 GLY B CA 1
ATOM 4158 C C . GLY B 1 178 ? -2.715 5.305 11.383 1 96.12 178 GLY B C 1
ATOM 4159 O O . GLY B 1 178 ? -3.52 6.199 11.656 1 96.12 178 GLY B O 1
ATOM 4160 N N . ALA B 1 179 ? -3.07 4.156 10.891 1 95.81 179 ALA B N 1
ATOM 4161 C CA . ALA B 1 179 ? -4.48 3.826 10.703 1 95.81 179 ALA B CA 1
ATOM 4162 C C . ALA B 1 179 ? -5.223 3.82 12.031 1 95.81 179 ALA B C 1
ATOM 4164 O O . ALA B 1 179 ? -6.344 4.328 12.133 1 95.81 179 ALA B O 1
ATOM 4165 N N . LEU B 1 180 ? -4.602 3.305 13.07 1 96.69 180 LEU B N 1
ATOM 4166 C CA . LEU B 1 180 ? -5.238 3.203 14.375 1 96.69 180 LEU B CA 1
ATOM 4167 C C . LEU B 1 180 ? -5.406 4.582 15.008 1 96.69 180 LEU B C 1
ATOM 4169 O O . LEU B 1 180 ? -6.379 4.828 15.719 1 96.69 180 LEU B O 1
ATOM 4173 N N . VAL B 1 181 ? -4.438 5.445 14.766 1 97.12 181 VAL B N 1
ATOM 4174 C CA . VAL B 1 181 ? -4.539 6.809 15.281 1 97.12 181 VAL B CA 1
ATOM 4175 C C . VAL B 1 181 ? -5.766 7.496 14.68 1 97.12 181 VAL B C 1
ATOM 4177 O O . VAL B 1 181 ? -6.566 8.086 15.406 1 97.12 181 VAL B O 1
ATOM 4180 N N . VAL B 1 182 ? -5.895 7.41 13.383 1 96.31 182 VAL B N 1
ATOM 4181 C CA . VAL B 1 182 ? -7.027 8.023 12.695 1 96.31 182 VAL B CA 1
ATOM 4182 C C . VAL B 1 182 ? -8.328 7.438 13.227 1 96.31 182 VAL B C 1
ATOM 4184 O O . VAL B 1 182 ? -9.266 8.18 13.539 1 96.31 182 VAL B O 1
ATOM 4187 N N . LYS B 1 183 ? -8.375 6.137 13.359 1 94.25 183 LYS B N 1
ATOM 4188 C CA . LYS B 1 183 ? -9.578 5.469 13.844 1 94.25 183 LYS B CA 1
ATOM 4189 C C . LYS B 1 183 ? -9.945 5.957 15.242 1 94.25 183 LYS B C 1
ATOM 4191 O O . LYS B 1 183 ? -11.109 6.262 15.508 1 94.25 183 LYS B O 1
ATOM 4196 N N . ALA B 1 184 ? -8.992 5.98 16.125 1 94.19 184 ALA B N 1
ATOM 4197 C CA . ALA B 1 184 ? -9.227 6.414 17.5 1 94.19 184 ALA B CA 1
ATOM 4198 C C . ALA B 1 184 ? -9.773 7.836 17.547 1 94.19 184 ALA B C 1
ATOM 4200 O O . ALA B 1 184 ? -10.734 8.117 18.281 1 94.19 184 ALA B O 1
ATOM 4201 N N . LEU B 1 185 ? -9.188 8.711 16.781 1 95 185 LEU B N 1
ATOM 4202 C CA . LEU B 1 185 ? -9.617 10.102 16.766 1 95 185 LEU B CA 1
ATOM 4203 C C . LEU B 1 185 ? -11.023 10.234 16.203 1 95 185 LEU B C 1
ATOM 4205 O O . LEU B 1 185 ? -11.812 11.062 16.672 1 95 185 LEU B O 1
ATOM 4209 N N . MET B 1 186 ? -11.328 9.438 15.203 1 92.56 186 MET B N 1
ATOM 4210 C CA . MET B 1 186 ? -12.664 9.453 14.609 1 92.56 186 MET B CA 1
ATOM 4211 C C . MET B 1 186 ? -13.719 9.023 15.625 1 92.56 186 MET B C 1
ATOM 4213 O O . MET B 1 186 ? -14.906 9.32 15.453 1 92.56 186 MET B O 1
ATOM 4217 N N . ASN B 1 187 ? -13.258 8.312 16.641 1 90.5 187 ASN B N 1
ATOM 4218 C CA . ASN B 1 187 ? -14.188 7.812 17.641 1 90.5 187 ASN B CA 1
ATOM 4219 C C . ASN B 1 187 ? -14.273 8.742 18.844 1 90.5 187 ASN B C 1
ATOM 4221 O O . ASN B 1 187 ? -14.305 8.281 19.984 1 90.5 187 ASN B O 1
ATOM 4225 N N . GLY B 1 188 ? -14.203 10.055 18.609 1 88.06 188 GLY B N 1
ATOM 4226 C CA . GLY B 1 188 ? -14.625 10.93 19.688 1 88.06 188 GLY B CA 1
ATOM 4227 C C . GLY B 1 188 ? -13.625 12.016 20.016 1 88.06 188 GLY B C 1
ATOM 4228 O O . GLY B 1 188 ? -13.844 12.828 20.906 1 88.06 188 GLY B O 1
ATOM 4229 N N . TRP B 1 189 ? -12.57 12.125 19.328 1 92 189 TRP B N 1
ATOM 4230 C CA . TRP B 1 189 ? -11.562 13.102 19.734 1 92 189 TRP B CA 1
ATOM 4231 C C . TRP B 1 189 ? -11.445 14.219 18.688 1 92 189 TRP B C 1
ATOM 4233 O O . TRP B 1 189 ? -10.883 15.281 18.984 1 92 189 TRP B O 1
ATOM 4243 N N . PHE B 1 190 ? -11.93 13.953 17.484 1 92.94 190 PHE B N 1
ATOM 4244 C CA . PHE B 1 190 ? -11.945 15.031 16.5 1 92.94 190 PHE B CA 1
ATOM 4245 C C . PHE B 1 190 ? -12.984 16.078 16.859 1 92.94 190 PHE B C 1
ATOM 4247 O O . PHE B 1 190 ? -14.055 15.75 17.375 1 92.94 190 PHE B O 1
ATOM 4254 N N . GLY B 1 191 ? -12.688 17.328 16.625 1 90.75 191 GLY B N 1
ATOM 4255 C CA . GLY B 1 191 ? -13.672 18.391 16.719 1 90.75 191 GLY B CA 1
ATOM 4256 C C . GLY B 1 191 ? -14.695 18.344 15.602 1 90.75 191 GLY B C 1
ATOM 4257 O O . GLY B 1 191 ? -14.656 17.469 14.742 1 90.75 191 GLY B O 1
ATOM 4258 N N . ARG B 1 192 ? -15.633 19.297 15.648 1 88.06 192 ARG B N 1
ATOM 4259 C CA . ARG B 1 192 ? -16.672 19.375 14.633 1 88.06 192 ARG B CA 1
ATOM 4260 C C . ARG B 1 192 ? -16.078 19.453 13.234 1 88.06 192 ARG B C 1
ATOM 4262 O O . ARG B 1 192 ? -16.594 18.844 12.297 1 88.06 192 ARG B O 1
ATOM 4269 N N . ARG B 1 193 ? -15 20.297 13.195 1 92.38 193 ARG B N 1
ATOM 4270 C CA . ARG B 1 193 ? -14.188 20.359 11.984 1 92.38 193 ARG B CA 1
ATOM 4271 C C . ARG B 1 193 ? -12.742 19.953 12.266 1 92.38 193 ARG B C 1
ATOM 4273 O O . ARG B 1 193 ? -12.133 20.438 13.211 1 92.38 193 ARG B O 1
ATOM 4280 N N . ALA B 1 194 ? -12.266 19.047 11.469 1 95.5 194 ALA B N 1
ATOM 4281 C CA . ALA B 1 194 ? -10.891 18.594 11.672 1 95.5 194 ALA B CA 1
ATOM 4282 C C . ALA B 1 194 ? -10.219 18.266 10.336 1 95.5 194 ALA B C 1
ATOM 4284 O O . ALA B 1 194 ? -10.891 18.078 9.328 1 95.5 194 ALA B O 1
ATOM 4285 N N . CYS B 1 195 ? -8.938 18.375 10.328 1 96.56 195 CYS B N 1
ATOM 4286 C CA . CYS B 1 195 ? -8.117 18.094 9.156 1 96.56 195 CYS B CA 1
ATOM 4287 C C . CYS B 1 195 ? -7.039 17.062 9.484 1 96.56 195 CYS B C 1
ATOM 4289 O O . CYS B 1 195 ? -6.418 17.125 10.547 1 96.56 195 CYS B O 1
ATOM 4291 N N . VAL B 1 196 ? -6.938 16.109 8.641 1 97.38 196 VAL B N 1
ATOM 4292 C CA . VAL B 1 196 ? -5.879 15.102 8.758 1 97.38 196 VAL B CA 1
ATOM 4293 C C . VAL B 1 196 ? -4.863 15.297 7.629 1 97.38 196 VAL B C 1
ATOM 4295 O O . VAL B 1 196 ? -5.207 15.18 6.449 1 97.38 196 VAL B O 1
ATOM 4298 N N . LEU B 1 197 ? -3.678 15.68 7.961 1 97.25 197 LEU B N 1
ATOM 4299 C CA . LEU B 1 197 ? -2.561 15.602 7.027 1 97.25 197 LEU B CA 1
ATOM 4300 C C . LEU B 1 197 ? -1.913 14.219 7.07 1 97.25 197 LEU B C 1
ATOM 4302 O O . LEU B 1 197 ? -1.216 13.891 8.031 1 97.25 197 LEU B O 1
ATOM 4306 N N . GLY B 1 198 ? -2.215 13.438 6.066 1 95.94 198 GLY B N 1
ATOM 4307 C CA . GLY B 1 198 ? -1.577 12.133 5.941 1 95.94 198 GLY B CA 1
ATOM 4308 C C . GLY B 1 198 ? -0.246 12.188 5.215 1 95.94 198 GLY B C 1
ATOM 4309 O O . GLY B 1 198 ? -0.204 12.359 3.996 1 95.94 198 GLY B O 1
ATOM 4310 N N . MET B 1 199 ? 0.795 11.961 5.949 1 92.81 199 MET B N 1
ATOM 4311 C CA . MET B 1 199 ? 2.127 12.102 5.371 1 92.81 199 MET B CA 1
ATOM 4312 C C . MET B 1 199 ? 2.5 10.867 4.555 1 92.81 199 MET B C 1
ATOM 4314 O O . MET B 1 199 ? 2.721 9.789 5.113 1 92.81 199 MET B O 1
ATOM 4318 N N . GLY B 1 200 ? 2.477 11.047 3.342 1 90.5 200 GLY B N 1
ATOM 4319 C CA . GLY B 1 200 ? 2.914 10.008 2.426 1 90.5 200 GLY B CA 1
ATOM 4320 C C . GLY B 1 200 ? 4.336 10.195 1.939 1 90.5 200 GLY B C 1
ATOM 4321 O O . GLY B 1 200 ? 5.195 10.664 2.689 1 90.5 200 GLY B O 1
ATOM 4322 N N . SER B 1 201 ? 4.633 9.633 0.818 1 84.19 201 SER B N 1
ATOM 4323 C CA . SER B 1 201 ? 5.965 9.703 0.226 1 84.19 201 SER B CA 1
ATOM 4324 C C . SER B 1 201 ? 5.902 9.562 -1.291 1 84.19 201 SER B C 1
ATOM 4326 O O . SER B 1 201 ? 4.996 8.922 -1.823 1 84.19 201 SER B O 1
ATOM 4328 N N . VAL B 1 202 ? 6.852 10.227 -1.841 1 78.19 202 VAL B N 1
ATOM 4329 C CA . VAL B 1 202 ? 7.016 10 -3.273 1 78.19 202 VAL B CA 1
ATOM 4330 C C . VAL B 1 202 ? 7.406 8.539 -3.523 1 78.19 202 VAL B C 1
ATOM 4332 O O . VAL B 1 202 ? 7.242 8.031 -4.633 1 78.19 202 VAL B O 1
ATOM 4335 N N . GLY B 1 203 ? 7.879 7.918 -2.506 1 73.31 203 GLY B N 1
ATOM 4336 C CA . GLY B 1 203 ? 8.195 6.504 -2.59 1 73.31 203 GLY B CA 1
ATOM 4337 C C . GLY B 1 203 ? 6.973 5.625 -2.768 1 73.31 203 GLY B C 1
ATOM 4338 O O . GLY B 1 203 ? 7.086 4.457 -3.146 1 73.31 203 GLY B O 1
ATOM 4339 N N . ALA B 1 204 ? 5.863 6.172 -2.5 1 73.56 204 ALA B N 1
ATOM 4340 C CA . ALA B 1 204 ? 4.621 5.453 -2.768 1 73.56 204 ALA B CA 1
ATOM 4341 C C . ALA B 1 204 ? 4.355 5.352 -4.266 1 73.56 204 ALA B C 1
ATOM 4343 O O . ALA B 1 204 ? 3.645 4.453 -4.719 1 73.56 204 ALA B O 1
ATOM 4344 N N . VAL B 1 205 ? 4.965 6.355 -4.895 1 70 205 VAL B N 1
ATOM 4345 C CA . VAL B 1 205 ? 4.723 6.445 -6.332 1 70 205 VAL B CA 1
ATOM 4346 C C . VAL B 1 205 ? 5.914 5.875 -7.094 1 70 205 VAL B C 1
ATOM 4348 O O . VAL B 1 205 ? 5.742 5.07 -8.016 1 70 205 VAL B O 1
ATOM 4351 N N . MET B 1 206 ? 7.078 6.227 -6.547 1 73.81 206 MET B N 1
ATOM 4352 C CA . MET B 1 206 ? 8.305 5.746 -7.164 1 73.81 206 MET B CA 1
ATOM 4353 C C . MET B 1 206 ? 8.719 4.395 -6.586 1 73.81 206 MET B C 1
ATOM 4355 O O . MET B 1 206 ? 8.344 4.062 -5.457 1 73.81 206 MET B O 1
ATOM 4359 N N . THR B 1 207 ? 9.352 3.646 -7.445 1 66.56 207 THR B N 1
ATOM 4360 C CA . THR B 1 207 ? 9.906 2.396 -6.945 1 66.56 207 THR B CA 1
ATOM 4361 C C . THR B 1 207 ? 11.289 2.627 -6.328 1 66.56 207 THR B C 1
ATOM 4363 O O . THR B 1 207 ? 12.211 3.061 -7.016 1 66.56 207 THR B O 1
ATOM 4366 N N . LEU B 1 208 ? 11.289 2.551 -4.973 1 68 208 LEU B N 1
ATOM 4367 C CA . LEU B 1 208 ? 12.562 2.623 -4.266 1 68 208 LEU B CA 1
ATOM 4368 C C . LEU B 1 208 ? 13.141 1.231 -4.051 1 68 208 LEU B C 1
ATOM 4370 O O . LEU B 1 208 ? 12.656 0.472 -3.211 1 68 208 LEU B O 1
ATOM 4374 N N . PRO B 1 209 ? 14.148 0.854 -4.84 1 62.69 209 PRO B N 1
ATOM 4375 C CA . PRO B 1 209 ? 14.625 -0.532 -4.832 1 62.69 209 PRO B CA 1
ATOM 4376 C C . PRO B 1 209 ? 15.109 -0.98 -3.455 1 62.69 209 PRO B C 1
ATOM 4378 O O . PRO B 1 209 ? 15.047 -2.17 -3.133 1 62.69 209 PRO B O 1
ATOM 4381 N N . GLY B 1 210 ? 15.516 -0.187 -2.604 1 68.31 210 GLY B N 1
ATOM 4382 C CA . GLY B 1 210 ? 16.188 -0.673 -1.407 1 68.31 210 GLY B CA 1
ATOM 4383 C C . GLY B 1 210 ? 15.25 -0.851 -0.229 1 68.31 210 GLY B C 1
ATOM 4384 O O . GLY B 1 210 ? 15.641 -1.393 0.807 1 68.31 210 GLY B O 1
ATOM 4385 N N . THR B 1 211 ? 14.031 -0.58 -0.43 1 79.38 211 THR B N 1
ATOM 4386 C CA . THR B 1 211 ? 13.156 -0.625 0.74 1 79.38 211 THR B CA 1
ATOM 4387 C C . THR B 1 211 ? 11.75 -1.06 0.349 1 79.38 211 THR B C 1
ATOM 4389 O O . THR B 1 211 ? 10.805 -0.267 0.422 1 79.38 211 THR B O 1
ATOM 4392 N N . PRO B 1 212 ? 11.562 -2.357 0.073 1 85.69 212 PRO B N 1
ATOM 4393 C CA . PRO B 1 212 ? 10.258 -2.809 -0.4 1 85.69 212 PRO B CA 1
ATOM 4394 C C . PRO B 1 212 ? 9.156 -2.625 0.644 1 85.69 212 PRO B C 1
ATOM 4396 O O . PRO B 1 212 ? 8.047 -2.211 0.309 1 85.69 212 PRO B O 1
ATOM 4399 N N . THR B 1 213 ? 9.477 -2.896 1.9 1 88.56 213 THR B N 1
ATOM 4400 C CA . THR B 1 213 ? 8.445 -2.791 2.924 1 88.56 213 THR B CA 1
ATOM 4401 C C . THR B 1 213 ? 8.078 -1.331 3.176 1 88.56 213 THR B C 1
ATOM 4403 O O . THR B 1 213 ? 6.91 -1.007 3.395 1 88.56 213 THR B O 1
ATOM 4406 N N . TYR B 1 214 ? 9.039 -0.476 3.098 1 86.56 214 TYR B N 1
ATOM 4407 C CA . TYR B 1 214 ? 8.75 0.94 3.297 1 86.56 214 TYR B CA 1
ATOM 4408 C C . TYR B 1 214 ? 7.926 1.498 2.143 1 86.56 214 TYR B C 1
ATOM 4410 O O . TYR B 1 214 ? 6.906 2.154 2.359 1 86.56 214 TYR B O 1
ATOM 4418 N N . SER B 1 215 ? 8.391 1.223 0.96 1 86.94 215 SER B N 1
ATOM 4419 C CA . SER B 1 215 ? 7.648 1.684 -0.21 1 86.94 215 SER B CA 1
ATOM 4420 C C . SER B 1 215 ? 6.23 1.117 -0.226 1 86.94 215 SER B C 1
ATOM 4422 O O . SER B 1 215 ? 5.277 1.831 -0.538 1 86.94 215 SER B O 1
ATOM 4424 N N . GLY B 1 216 ? 6.199 -0.13 0.082 1 91.5 216 GLY B N 1
ATOM 4425 C CA . GLY B 1 216 ? 4.883 -0.727 0.217 1 91.5 216 GLY B CA 1
ATOM 4426 C C . GLY B 1 216 ? 4.016 -0.034 1.253 1 91.5 216 GLY B C 1
ATOM 4427 O O . GLY B 1 216 ? 2.834 0.217 1.014 1 91.5 216 GLY B O 1
ATOM 4428 N N . SER B 1 217 ? 4.543 0.301 2.318 1 92.31 217 SER B N 1
ATOM 4429 C CA . SER B 1 217 ? 3.816 0.951 3.404 1 92.31 217 SER B CA 1
ATOM 4430 C C . SER B 1 217 ? 3.309 2.326 2.982 1 92.31 217 SER B C 1
ATOM 4432 O O . SER B 1 217 ? 2.189 2.711 3.324 1 92.31 217 SER B O 1
ATOM 4434 N N . LYS B 1 218 ? 4.152 3 2.342 1 88.56 218 LYS B N 1
ATOM 4435 C CA . LYS B 1 218 ? 3.746 4.332 1.901 1 88.56 218 LYS B CA 1
ATOM 4436 C C . LYS B 1 218 ? 2.656 4.25 0.837 1 88.56 218 LYS B C 1
ATOM 4438 O O . LYS B 1 218 ? 1.78 5.117 0.772 1 88.56 218 LYS B O 1
ATOM 4443 N N . SER B 1 219 ? 2.74 3.266 0.045 1 90.06 219 SER B N 1
ATOM 4444 C CA . SER B 1 219 ? 1.65 3.029 -0.896 1 90.06 219 SER B CA 1
ATOM 4445 C C . SER B 1 219 ? 0.357 2.68 -0.167 1 90.06 219 SER B C 1
ATOM 4447 O O . SER B 1 219 ? -0.729 3.082 -0.592 1 90.06 219 SER B O 1
ATOM 4449 N N . PHE B 1 220 ? 0.515 1.87 0.872 1 92.56 220 PHE B N 1
ATOM 4450 C CA . PHE B 1 220 ? -0.635 1.583 1.721 1 92.56 220 PHE B CA 1
ATOM 4451 C C . PHE B 1 220 ? -1.27 2.873 2.227 1 92.56 220 PHE B C 1
ATOM 4453 O O . PHE B 1 220 ? -2.479 3.072 2.084 1 92.56 220 PHE B O 1
ATOM 4460 N N . THR B 1 221 ? -0.477 3.711 2.748 1 92.31 221 THR B N 1
ATOM 4461 C CA . THR B 1 221 ? -0.947 4.953 3.354 1 92.31 221 THR B CA 1
ATOM 4462 C C . THR B 1 221 ? -1.675 5.812 2.324 1 92.31 221 THR B C 1
ATOM 4464 O O . THR B 1 221 ? -2.748 6.352 2.605 1 92.31 221 THR B O 1
ATOM 4467 N N . ARG B 1 222 ? -1.09 5.887 1.218 1 89.12 222 ARG B N 1
ATOM 4468 C CA . ARG B 1 222 ? -1.695 6.668 0.145 1 89.12 222 ARG B CA 1
ATOM 4469 C C . ARG B 1 222 ? -3.088 6.148 -0.195 1 89.12 222 ARG B C 1
ATOM 4471 O O . ARG B 1 222 ? -4.051 6.918 -0.248 1 89.12 222 ARG B O 1
ATOM 4478 N N . LYS B 1 223 ? -3.16 4.926 -0.396 1 89.44 223 LYS B N 1
ATOM 4479 C CA . LYS B 1 223 ? -4.43 4.316 -0.774 1 89.44 223 LYS B CA 1
ATOM 4480 C C . LYS B 1 223 ? -5.426 4.359 0.381 1 89.44 223 LYS B C 1
ATOM 4482 O O . LYS B 1 223 ? -6.625 4.559 0.169 1 89.44 223 LYS B O 1
ATOM 4487 N N . PHE B 1 224 ? -4.953 4.141 1.581 1 92.25 224 PHE B N 1
ATOM 4488 C CA . PHE B 1 224 ? -5.781 4.203 2.781 1 92.25 224 PHE B CA 1
ATOM 4489 C C . PHE B 1 224 ? -6.516 5.535 2.863 1 92.25 224 PHE B C 1
ATOM 4491 O O . PHE B 1 224 ? -7.738 5.562 3.023 1 92.25 224 PHE B O 1
ATOM 4498 N N . TYR B 1 225 ? -5.844 6.582 2.656 1 91.56 225 TYR B N 1
ATOM 4499 C CA . TYR B 1 225 ? -6.445 7.906 2.764 1 91.56 225 TYR B CA 1
ATOM 4500 C C . TYR B 1 225 ? -7.367 8.188 1.583 1 91.56 225 TYR B C 1
ATOM 4502 O O . TYR B 1 225 ? -8.383 8.867 1.729 1 91.56 225 TYR B O 1
ATOM 4510 N N . ALA B 1 226 ? -6.969 7.719 0.43 1 85.88 226 ALA B N 1
ATOM 4511 C CA . ALA B 1 226 ? -7.848 7.883 -0.726 1 85.88 226 ALA B CA 1
ATOM 4512 C C . ALA B 1 226 ? -9.195 7.211 -0.486 1 85.88 226 ALA B C 1
ATOM 4514 O O . ALA B 1 226 ? -10.242 7.797 -0.77 1 85.88 226 ALA B O 1
ATOM 4515 N N . CYS B 1 227 ? -9.141 6.012 0.03 1 85.31 227 CYS B N 1
ATOM 4516 C CA . CYS B 1 227 ? -10.359 5.266 0.312 1 85.31 227 CYS B CA 1
ATOM 4517 C C . CYS B 1 227 ? -11.156 5.93 1.432 1 85.31 227 CYS B C 1
ATOM 4519 O O . CYS B 1 227 ? -12.383 6.023 1.354 1 85.31 227 CYS B O 1
ATOM 4521 N N . LEU B 1 228 ? -10.469 6.355 2.412 1 86.94 228 LEU B N 1
ATOM 4522 C CA . LEU B 1 228 ? -11.133 7.016 3.531 1 86.94 228 LEU B CA 1
ATOM 4523 C C . LEU B 1 228 ? -11.852 8.273 3.07 1 86.94 228 LEU B C 1
ATOM 4525 O O . LEU B 1 228 ? -12.992 8.531 3.475 1 86.94 228 LEU B O 1
ATOM 4529 N N . ARG B 1 229 ? -11.242 9.07 2.266 1 84.56 229 ARG B N 1
ATOM 4530 C CA . ARG B 1 229 ? -11.852 10.273 1.714 1 84.56 229 ARG B CA 1
ATOM 4531 C C . ARG B 1 229 ? -13.125 9.938 0.95 1 84.56 229 ARG B C 1
ATOM 4533 O O . ARG B 1 229 ? -14.141 10.625 1.099 1 84.56 229 ARG B O 1
ATOM 4540 N N . THR B 1 230 ? -13.008 8.883 0.165 1 77.88 230 THR B N 1
ATOM 4541 C CA . THR B 1 230 ? -14.156 8.477 -0.638 1 77.88 230 THR B CA 1
ATOM 4542 C C . THR B 1 230 ? -15.297 8 0.255 1 77.88 230 THR B C 1
ATOM 4544 O O . THR B 1 230 ? -16.469 8.297 -0.009 1 77.88 230 THR B O 1
ATOM 4547 N N . GLN B 1 231 ? -14.953 7.285 1.279 1 78.62 231 GLN B N 1
ATOM 4548 C CA . GLN B 1 231 ? -15.969 6.805 2.213 1 78.62 231 GLN B CA 1
ATOM 4549 C C . GLN B 1 231 ? -16.672 7.965 2.908 1 78.62 231 GLN B C 1
ATOM 4551 O O . GLN B 1 231 ? -17.891 7.961 3.053 1 78.62 231 GLN B O 1
ATOM 4556 N N . LEU B 1 232 ? -15.922 8.922 3.293 1 79.5 232 LEU B N 1
ATOM 4557 C CA . LEU B 1 232 ? -16.453 10.07 4.02 1 79.5 232 LEU B CA 1
ATOM 4558 C C . LEU B 1 232 ? -17.344 10.922 3.117 1 79.5 232 LEU B C 1
ATOM 4560 O O . LEU B 1 232 ? -18.25 11.602 3.596 1 79.5 232 LEU B O 1
ATOM 4564 N N . SER B 1 233 ? -17.062 10.867 1.86 1 72.56 233 SER B N 1
ATOM 4565 C CA . SER B 1 233 ? -17.828 11.656 0.912 1 72.56 233 SER B CA 1
ATOM 4566 C C . SER B 1 233 ? -19.031 10.875 0.396 1 72.56 233 SER B C 1
ATOM 4568 O O . SER B 1 233 ? -19.891 11.43 -0.305 1 72.56 233 SER B O 1
ATOM 4570 N N . SER B 1 234 ? -19.031 9.594 0.718 1 67.94 234 SER B N 1
ATOM 4571 C CA . SER B 1 234 ? -20.078 8.734 0.187 1 67.94 234 SER B CA 1
ATOM 4572 C C . SER B 1 234 ? -21.359 8.852 1.015 1 67.94 234 SER B C 1
ATOM 4574 O O . SER B 1 234 ? -21.312 8.82 2.246 1 67.94 234 SER B O 1
ATOM 4576 N N . PRO B 1 235 ? -22.469 9.016 0.313 1 61.59 235 PRO B N 1
ATOM 4577 C CA . PRO B 1 235 ? -23.75 9.078 1.019 1 61.59 235 PRO B CA 1
ATOM 4578 C C . PRO B 1 235 ? -24.297 7.699 1.391 1 61.59 235 PRO B C 1
ATOM 4580 O O . PRO B 1 235 ? -25.375 7.59 1.977 1 61.59 235 PRO B O 1
ATOM 4583 N N . HIS B 1 236 ? -23.5 6.641 1.065 1 62.62 236 HIS B N 1
ATOM 4584 C CA . HIS B 1 236 ? -23.984 5.289 1.3 1 62.62 236 HIS B CA 1
ATOM 4585 C C . HIS B 1 236 ? -24.172 5.02 2.789 1 62.62 236 HIS B C 1
ATOM 4587 O O . HIS B 1 236 ? -23.281 5.273 3.59 1 62.62 236 HIS B O 1
ATOM 4593 N N . PRO B 1 237 ? -25.328 4.496 3.137 1 60.81 237 PRO B N 1
ATOM 4594 C CA . PRO B 1 237 ? -25.656 4.297 4.551 1 60.81 237 PRO B CA 1
ATOM 4595 C C . PRO B 1 237 ? -24.672 3.367 5.258 1 60.81 237 PRO B C 1
ATOM 4597 O O . PRO B 1 237 ? -24.438 3.504 6.461 1 60.81 237 PRO B O 1
ATOM 4600 N N . ALA B 1 238 ? -24.062 2.416 4.5 1 59.66 238 ALA B N 1
ATOM 4601 C CA . ALA B 1 238 ? -23.125 1.464 5.086 1 59.66 238 ALA B CA 1
ATOM 4602 C C . ALA B 1 238 ? -21.875 2.174 5.602 1 59.66 238 ALA B C 1
ATOM 4604 O O . ALA B 1 238 ? -21.156 1.639 6.445 1 59.66 238 ALA B O 1
ATOM 4605 N N . PHE B 1 239 ? -21.75 3.348 5.008 1 62.28 239 PHE B N 1
ATOM 4606 C CA . PHE B 1 239 ? -20.531 4.078 5.363 1 62.28 239 PHE B CA 1
ATOM 4607 C C . PHE B 1 239 ? -20.859 5.207 6.34 1 62.28 239 PHE B C 1
ATOM 4609 O O . PHE B 1 239 ? -19.969 5.996 6.688 1 62.28 239 PHE B O 1
ATOM 4616 N N . ALA B 1 240 ? -22.203 5.242 6.598 1 59.28 240 ALA B N 1
ATOM 4617 C CA . ALA B 1 240 ? -22.609 6.273 7.551 1 59.28 240 ALA B CA 1
ATOM 4618 C C . ALA B 1 240 ? -22.031 5.992 8.938 1 59.28 240 ALA B C 1
ATOM 4620 O O . ALA B 1 240 ? -21.938 4.836 9.359 1 59.28 240 ALA B O 1
ATOM 4621 N N . THR B 1 241 ? -21.25 6.852 9.406 1 57.59 241 THR B N 1
ATOM 4622 C CA . THR B 1 241 ? -20.734 6.719 10.766 1 57.59 241 THR B CA 1
ATOM 4623 C C . THR B 1 241 ? -21.875 6.555 11.758 1 57.59 241 THR B C 1
ATOM 4625 O O . THR B 1 241 ? -22.891 7.254 11.672 1 57.59 241 THR B O 1
ATOM 4628 N N . PRO B 1 242 ? -21.969 5.293 12.516 1 49.06 242 PRO B N 1
ATOM 4629 C CA . PRO B 1 242 ? -23.062 5.156 13.484 1 49.06 242 PRO B CA 1
ATOM 4630 C C . PRO B 1 242 ? -23.312 6.434 14.281 1 49.06 242 PRO B C 1
ATOM 4632 O O . PRO B 1 242 ? -22.375 7.195 14.539 1 49.06 242 PRO B O 1
ATOM 4635 N N . ALA B 1 243 ? -24.594 6.82 14.391 1 43.22 243 ALA B N 1
ATOM 4636 C CA . ALA B 1 243 ? -25.172 7.988 15.047 1 43.22 243 ALA B CA 1
ATOM 4637 C C . ALA B 1 243 ? -24.469 8.289 16.359 1 43.22 243 ALA B C 1
ATOM 4639 O O . ALA B 1 243 ? -24.594 9.398 16.891 1 43.22 243 ALA B O 1
ATOM 4640 N N . SER B 1 244 ? -24.312 7.285 17.125 1 42.47 244 SER B N 1
ATOM 4641 C CA . SER B 1 244 ? -23.875 7.648 18.469 1 42.47 244 SER B CA 1
ATOM 4642 C C . SER B 1 244 ? -22.641 8.562 18.422 1 42.47 244 SER B C 1
ATOM 4644 O O . SER B 1 244 ? -22.125 8.961 19.469 1 42.47 244 SER B O 1
ATOM 4646 N N . SER B 1 245 ? -21.734 8.219 17.5 1 43.75 245 SER B N 1
ATOM 4647 C CA . SER B 1 245 ? -20.609 9.125 17.609 1 43.75 245 SER B CA 1
ATOM 4648 C C . SER B 1 245 ? -21.031 10.57 17.375 1 43.75 245 SER B C 1
ATOM 4650 O O . SER B 1 245 ? -22.109 10.82 16.844 1 43.75 245 SER B O 1
ATOM 4652 N N . SER B 1 246 ? -20.141 11.609 17.859 1 45.31 246 SER B N 1
ATOM 4653 C CA . SER B 1 246 ? -20.406 13.039 17.969 1 45.31 246 SER B CA 1
ATOM 4654 C C . SER B 1 246 ? -21.031 13.586 16.688 1 45.31 246 SER B C 1
ATOM 4656 O O . SER B 1 246 ? -20.922 12.969 15.625 1 45.31 246 SER B O 1
ATOM 4658 N N . PRO B 1 247 ? -21.719 14.719 16.797 1 48.69 247 PRO B N 1
ATOM 4659 C CA . PRO B 1 247 ? -22.203 15.492 15.656 1 48.69 247 PRO B CA 1
ATOM 4660 C C . PRO B 1 247 ? -21.328 15.305 14.414 1 48.69 247 PRO B C 1
ATOM 4662 O O . PRO B 1 247 ? -20.172 14.867 14.516 1 48.69 247 PRO B O 1
ATOM 4665 N N . SER B 1 248 ? -21.828 15.516 13.109 1 62.22 248 SER B N 1
ATOM 4666 C CA . SER B 1 248 ? -21.422 15.484 11.703 1 62.22 248 SER B CA 1
ATOM 4667 C C . SER B 1 248 ? -20 16.016 11.531 1 62.22 248 SER B C 1
ATOM 4669 O O . SER B 1 248 ? -19.797 17.234 11.414 1 62.22 248 SER B O 1
ATOM 4671 N N . THR B 1 249 ? -18.922 15.383 12.172 1 76.06 249 THR B N 1
ATOM 4672 C CA . THR B 1 249 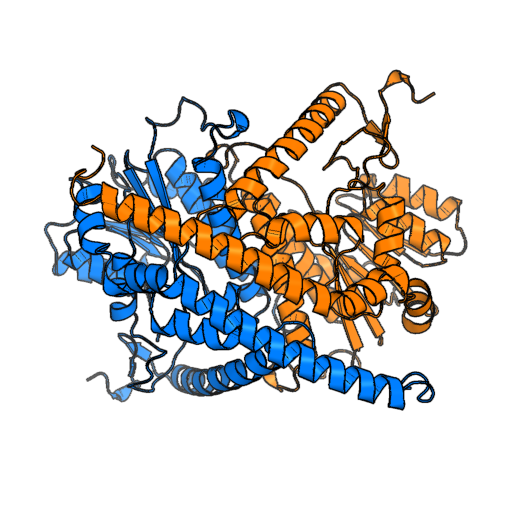? -17.562 15.852 11.93 1 76.06 249 THR B CA 1
ATOM 4673 C C . THR B 1 249 ? -17.297 15.961 10.43 1 76.06 249 THR B C 1
ATOM 4675 O O . THR B 1 249 ? -17.562 15.023 9.68 1 76.06 249 THR B O 1
ATOM 4678 N N . GLN B 1 250 ? -17.047 17.172 10.109 1 87.38 250 GLN B N 1
ATOM 4679 C CA . GLN B 1 250 ? -16.5 17.391 8.773 1 87.38 250 GLN B CA 1
ATOM 4680 C C . GLN B 1 250 ? -14.992 17.156 8.75 1 87.38 250 GLN B C 1
ATOM 4682 O O . GLN B 1 250 ? -14.234 17.969 9.281 1 87.38 250 GLN B O 1
ATOM 4687 N N . LEU B 1 251 ? -14.633 16.062 8.281 1 91.88 251 LEU B N 1
ATOM 4688 C CA . LEU B 1 251 ? -13.227 15.664 8.305 1 91.88 251 LEU B CA 1
ATOM 4689 C C . LEU B 1 251 ? -12.594 15.852 6.93 1 91.88 251 LEU B C 1
ATOM 4691 O O . LEU B 1 251 ? -13.023 15.242 5.949 1 91.88 251 LEU B O 1
ATOM 4695 N N . GLU B 1 252 ? -11.648 16.766 6.855 1 93.56 252 GLU B N 1
ATOM 4696 C CA . GLU B 1 252 ? -10.82 16.906 5.66 1 93.56 252 GLU B CA 1
ATOM 4697 C C . GLU B 1 252 ? -9.625 15.969 5.695 1 93.56 252 GLU B C 1
ATOM 4699 O O . GLU B 1 252 ? -8.891 15.93 6.688 1 93.56 252 GLU B O 1
ATOM 4704 N N . ILE B 1 253 ? -9.508 15.219 4.672 1 93.88 253 ILE B N 1
ATOM 4705 C CA . ILE B 1 253 ? -8.344 14.344 4.531 1 93.88 253 ILE B CA 1
ATOM 4706 C C . ILE B 1 253 ? -7.43 14.891 3.436 1 93.88 253 ILE B C 1
ATOM 4708 O O . ILE B 1 253 ? -7.832 14.992 2.275 1 93.88 253 ILE B O 1
ATOM 4712 N N . LEU B 1 254 ? -6.203 15.219 3.854 1 94.69 254 LEU B N 1
ATOM 4713 C CA . LEU B 1 254 ? -5.223 15.797 2.941 1 94.69 254 LEU B CA 1
ATOM 4714 C C . LEU B 1 254 ? -3.953 14.953 2.904 1 94.69 254 LEU B C 1
ATOM 4716 O O . LEU B 1 254 ? -3.021 15.195 3.676 1 94.69 254 LEU B O 1
ATOM 4720 N N . PRO B 1 255 ? -3.928 13.961 2.01 1 93.81 255 PRO B N 1
ATOM 4721 C CA . PRO B 1 255 ? -2.668 13.227 1.832 1 93.81 255 PRO B CA 1
ATOM 4722 C C . PRO B 1 255 ? -1.574 14.086 1.2 1 93.81 255 PRO B C 1
ATOM 4724 O O . PRO B 1 255 ? -1.815 14.758 0.195 1 93.81 255 PRO B O 1
ATOM 4727 N N . ILE B 1 256 ? -0.398 14.055 1.816 1 95.38 256 ILE B N 1
ATOM 4728 C CA . ILE B 1 256 ? 0.726 14.852 1.331 1 95.38 256 ILE B CA 1
ATOM 4729 C C . ILE B 1 256 ? 1.821 13.922 0.806 1 95.38 256 ILE B C 1
ATOM 4731 O O . ILE B 1 256 ? 2.297 13.039 1.526 1 95.38 256 ILE B O 1
ATOM 4735 N N . LEU B 1 257 ? 2.141 14.047 -0.425 1 93.44 257 LEU B N 1
ATOM 4736 C CA . LEU B 1 257 ? 3.291 13.336 -0.975 1 93.44 257 LEU B CA 1
ATOM 4737 C C . LEU B 1 257 ? 4.586 14.086 -0.676 1 93.44 257 LEU B C 1
ATOM 4739 O O . LEU B 1 257 ? 4.754 15.234 -1.09 1 93.44 257 LEU B O 1
ATOM 4743 N N . VAL B 1 258 ? 5.418 13.406 0.032 1 91.38 258 VAL B N 1
ATOM 4744 C CA . VAL B 1 258 ? 6.656 14.008 0.518 1 91.38 258 VAL B CA 1
ATOM 4745 C C . VAL B 1 258 ? 7.84 13.484 -0.292 1 91.38 258 VAL B C 1
ATOM 4747 O O . VAL B 1 258 ? 7.996 12.273 -0.458 1 91.38 258 VAL B O 1
ATOM 4750 N N . GLY B 1 259 ? 8.625 14.359 -0.834 1 89.06 259 GLY B N 1
ATOM 4751 C CA . GLY B 1 259 ? 9.875 13.984 -1.475 1 89.06 259 GLY B CA 1
ATOM 4752 C C . GLY B 1 259 ? 11.07 14.078 -0.546 1 89.06 259 GLY B C 1
ATOM 4753 O O . GLY B 1 259 ? 10.984 13.703 0.623 1 89.06 259 GLY B O 1
ATOM 4754 N N . GLY B 1 260 ? 12.211 14.523 -1.112 1 85.12 260 GLY B N 1
ATOM 4755 C CA . GLY B 1 260 ? 13.43 14.625 -0.317 1 85.12 260 GLY B CA 1
ATOM 4756 C C . GLY B 1 260 ? 13.391 15.758 0.689 1 85.12 260 GLY B C 1
ATOM 4757 O O . GLY B 1 260 ? 13.266 16.922 0.313 1 85.12 260 GLY B O 1
ATOM 4758 N N . VAL B 1 261 ? 13.398 15.391 1.95 1 85.12 261 VAL B N 1
ATOM 4759 C CA . VAL B 1 261 ? 13.539 16.344 3.047 1 85.12 261 VAL B CA 1
ATOM 4760 C C . VAL B 1 261 ? 14.773 16 3.879 1 85.12 261 VAL B C 1
ATOM 4762 O O . VAL B 1 261 ? 14.984 14.836 4.223 1 85.12 261 VAL B O 1
ATOM 4765 N N . ARG B 1 262 ? 15.5 16.938 4.16 1 82.19 262 ARG B N 1
ATOM 4766 C CA . ARG B 1 262 ? 16.766 16.703 4.836 1 82.19 262 ARG B CA 1
ATOM 4767 C C . ARG B 1 262 ? 16.547 16.359 6.309 1 82.19 262 ARG B C 1
ATOM 4769 O O . ARG B 1 262 ? 16.375 17.25 7.137 1 82.19 262 ARG B O 1
ATOM 4776 N N . THR B 1 263 ? 16.516 15.125 6.574 1 80.12 263 THR B N 1
ATOM 4777 C CA . THR B 1 263 ? 16.359 14.547 7.902 1 80.12 263 THR B CA 1
ATOM 4778 C C . THR B 1 263 ? 17.359 13.406 8.117 1 80.12 263 THR B C 1
ATOM 4780 O O . THR B 1 263 ? 18.234 13.172 7.281 1 80.12 263 THR B O 1
ATOM 4783 N N . LYS B 1 264 ? 17.234 12.797 9.266 1 76.06 264 LYS B N 1
ATOM 4784 C CA . LYS B 1 264 ? 18.062 11.625 9.523 1 76.06 264 LYS B CA 1
ATOM 4785 C C . LYS B 1 264 ? 17.812 10.523 8.508 1 76.06 264 LYS B C 1
ATOM 4787 O O . LYS B 1 264 ? 18.719 9.758 8.164 1 76.06 264 LYS B O 1
ATOM 4792 N N . MET B 1 265 ? 16.609 10.523 7.941 1 70.25 265 MET B N 1
ATOM 4793 C CA . MET B 1 265 ? 16.234 9.5 6.965 1 70.25 265 MET B CA 1
ATOM 4794 C C . MET B 1 265 ? 16.828 9.82 5.598 1 70.25 265 MET B C 1
ATOM 4796 O O . MET B 1 265 ? 17.062 8.914 4.793 1 70.25 265 MET B O 1
ATOM 4800 N N . THR B 1 266 ? 16.969 11.07 5.309 1 77 266 THR B N 1
ATOM 4801 C CA . THR B 1 266 ? 17.578 11.578 4.082 1 77 266 THR B CA 1
ATOM 4802 C C . THR B 1 266 ? 18.672 12.586 4.398 1 77 266 THR B C 1
ATOM 4804 O O . THR B 1 266 ? 18.5 13.789 4.148 1 77 266 THR B O 1
ATOM 4807 N N . PRO B 1 267 ? 19.797 11.977 4.824 1 75.31 267 PRO B N 1
ATOM 4808 C CA . PRO B 1 267 ? 20.859 12.883 5.289 1 75.31 267 PRO B CA 1
ATOM 4809 C C . PRO B 1 267 ? 21.672 13.469 4.141 1 75.31 267 PRO B C 1
ATOM 4811 O O . PRO B 1 267 ? 22.797 13.031 3.889 1 75.31 267 PRO B O 1
ATOM 4814 N N . ILE B 1 268 ? 21.047 14.359 3.482 1 75.19 268 ILE B N 1
ATOM 4815 C CA . ILE B 1 268 ? 21.734 15.023 2.373 1 75.19 268 ILE B CA 1
ATOM 4816 C C . ILE B 1 268 ? 22.203 16.406 2.812 1 75.19 268 ILE B C 1
ATOM 4818 O O . ILE B 1 268 ? 21.438 17.172 3.418 1 75.19 268 ILE B O 1
ATOM 4822 N N . SER B 1 269 ? 23.547 16.594 2.645 1 62.34 269 SER B N 1
ATOM 4823 C CA . SER B 1 269 ? 24.234 17.75 3.178 1 62.34 269 SER B CA 1
ATOM 4824 C C . SER B 1 269 ? 24.078 18.953 2.256 1 62.34 269 SER B C 1
ATOM 4826 O O . SER B 1 269 ? 24.281 20.094 2.68 1 62.34 269 SER B O 1
ATOM 4828 N N . GLU B 1 270 ? 23.891 18.625 0.98 1 62.34 270 GLU B N 1
ATOM 4829 C CA . GLU B 1 270 ? 24.141 19.688 0.009 1 62.34 270 GLU B CA 1
ATOM 4830 C C . GLU B 1 270 ? 23.109 20.797 0.147 1 62.34 270 GLU B C 1
ATOM 4832 O O . GLU B 1 270 ? 21.891 20.547 0.128 1 62.34 270 GLU B O 1
ATOM 4837 N N . ASP B 1 271 ? 23.766 21.984 0.491 1 63.69 271 ASP B N 1
ATOM 4838 C CA . ASP B 1 271 ? 22.969 23.203 0.48 1 63.69 271 ASP B CA 1
ATOM 4839 C C . ASP B 1 271 ? 22.594 23.594 -0.944 1 63.69 271 ASP B C 1
ATOM 4841 O O . ASP B 1 271 ? 23.359 23.391 -1.882 1 63.69 271 ASP B O 1
ATOM 4845 N N . GLY B 1 272 ? 21.391 23.766 -1.242 1 62.72 272 GLY B N 1
ATOM 4846 C CA . GLY B 1 272 ? 21.016 24.375 -2.508 1 62.72 272 GLY B CA 1
ATOM 4847 C C . GLY B 1 272 ? 20.266 23.406 -3.426 1 62.72 272 GLY B C 1
ATOM 4848 O O . GLY B 1 272 ? 19.891 23.781 -4.539 1 62.72 272 GLY B O 1
ATOM 4849 N N . ASN B 1 273 ? 20.312 22.156 -3.006 1 75.31 273 ASN B N 1
ATOM 4850 C CA . ASN B 1 273 ? 19.562 21.266 -3.885 1 75.31 273 ASN B CA 1
ATOM 4851 C C . ASN B 1 273 ? 18.062 21.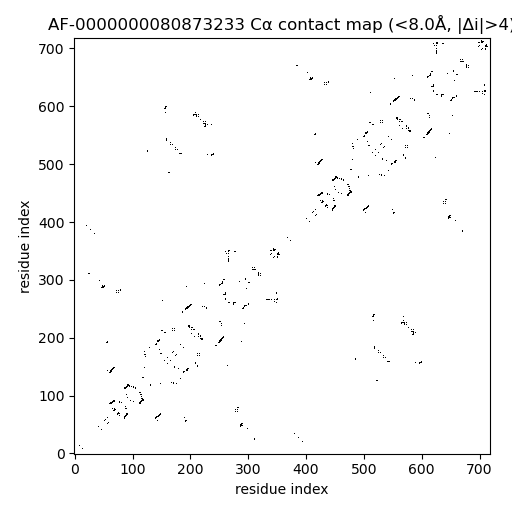516 -3.787 1 75.31 273 ASN B C 1
ATOM 4853 O O . ASN B 1 273 ? 17.469 21.344 -2.723 1 75.31 273 ASN B O 1
ATOM 4857 N N . ILE B 1 274 ? 17.531 22 -4.91 1 79.44 274 ILE B N 1
ATOM 4858 C CA . ILE B 1 274 ? 16.156 22.484 -4.953 1 79.44 274 ILE B CA 1
ATOM 4859 C C . ILE B 1 274 ? 15.188 21.328 -4.672 1 79.44 274 ILE B C 1
ATOM 4861 O O . ILE B 1 274 ? 14.023 21.562 -4.34 1 79.44 274 ILE B O 1
ATOM 4865 N N . PHE B 1 275 ? 15.68 20.125 -4.691 1 82.88 275 PHE B N 1
ATOM 4866 C CA . PHE B 1 275 ? 14.789 19 -4.508 1 82.88 275 PHE B CA 1
ATOM 4867 C C . PHE B 1 275 ? 14.789 18.531 -3.057 1 82.88 275 PHE B C 1
ATOM 4869 O O . PHE B 1 275 ? 13.953 17.719 -2.658 1 82.88 275 PHE B O 1
ATOM 4876 N N . PHE B 1 276 ? 15.719 19.047 -2.268 1 86.38 276 PHE B N 1
ATOM 4877 C CA . PHE B 1 276 ? 15.812 18.641 -0.87 1 86.38 276 PHE B CA 1
ATOM 4878 C C . PHE B 1 276 ? 15.633 19.844 0.054 1 86.38 276 PHE B C 1
ATOM 4880 O O . PHE B 1 276 ? 16.531 20.688 0.17 1 86.38 276 PHE B O 1
ATOM 4887 N N . LEU B 1 277 ? 14.5 19.891 0.76 1 88.31 277 LEU B N 1
ATOM 4888 C CA . LEU B 1 277 ? 14.164 20.984 1.647 1 88.31 277 LEU B CA 1
ATOM 4889 C C . LEU B 1 277 ? 14.562 20.672 3.084 1 88.31 277 LEU B C 1
ATOM 4891 O O . LEU B 1 277 ? 14.789 19.516 3.432 1 88.31 277 LEU B O 1
ATOM 4895 N N . THR B 1 278 ? 14.711 21.797 3.781 1 89.56 278 THR B N 1
ATOM 4896 C CA . THR B 1 278 ? 14.773 21.625 5.227 1 89.56 278 THR B CA 1
ATOM 4897 C C . THR B 1 278 ? 13.422 21.188 5.777 1 89.56 278 THR B C 1
ATOM 4899 O O . THR B 1 278 ? 12.383 21.453 5.172 1 89.56 278 THR B O 1
ATOM 4902 N N . PRO B 1 279 ? 13.438 20.531 6.934 1 92.81 279 PRO B N 1
ATOM 4903 C CA . PRO B 1 279 ? 12.164 20.125 7.535 1 92.81 279 PRO B CA 1
ATOM 4904 C C . PRO B 1 279 ? 11.234 21.297 7.812 1 92.81 279 PRO B C 1
ATOM 4906 O O . PRO B 1 279 ? 10.031 21.219 7.57 1 92.81 279 PRO B O 1
ATOM 4909 N N . GLN B 1 280 ? 11.781 22.453 8.219 1 93.56 280 GLN B N 1
ATOM 4910 C CA . GLN B 1 280 ? 10.969 23.609 8.539 1 93.56 280 GLN B CA 1
ATOM 4911 C C . GLN B 1 280 ? 10.305 24.188 7.289 1 93.56 280 GLN B C 1
ATOM 4913 O O . GLN B 1 280 ? 9.117 24.531 7.309 1 93.56 280 GLN B O 1
ATOM 4918 N N . ALA B 1 281 ? 11.102 24.266 6.25 1 92.88 281 ALA B N 1
ATOM 4919 C CA . ALA B 1 281 ? 10.539 24.75 4.992 1 92.88 281 ALA B CA 1
ATOM 4920 C C . ALA B 1 281 ? 9.438 23.828 4.484 1 92.88 281 ALA B C 1
ATOM 4922 O O . ALA B 1 281 ? 8.398 24.297 4.02 1 92.88 281 ALA B O 1
ATOM 4923 N N . PHE B 1 282 ? 9.672 22.594 4.617 1 94.62 282 PHE B N 1
ATOM 4924 C CA . PHE B 1 282 ? 8.68 21.641 4.152 1 94.62 282 PHE B CA 1
ATOM 4925 C C . PHE B 1 282 ? 7.391 21.75 4.957 1 94.62 282 PHE B C 1
ATOM 4927 O O . PHE B 1 282 ? 6.297 21.75 4.395 1 94.62 282 PHE B O 1
ATOM 4934 N N . ALA B 1 283 ? 7.52 21.844 6.285 1 96.19 283 ALA B N 1
ATOM 4935 C CA . ALA B 1 283 ? 6.348 21.969 7.145 1 96.19 283 ALA B CA 1
ATOM 4936 C C . ALA B 1 283 ? 5.5 23.172 6.742 1 96.19 283 ALA B C 1
ATOM 4938 O O . ALA B 1 283 ? 4.27 23.078 6.68 1 96.19 283 ALA B O 1
ATOM 4939 N N . ARG B 1 284 ? 6.137 24.281 6.402 1 95.5 284 ARG B N 1
ATOM 4940 C CA . ARG B 1 284 ? 5.43 25.484 5.984 1 95.5 284 ARG B CA 1
ATOM 4941 C C . ARG B 1 284 ? 4.684 25.25 4.672 1 95.5 284 ARG B C 1
ATOM 4943 O O . ARG B 1 284 ? 3.518 25.625 4.539 1 95.5 284 ARG B O 1
ATOM 4950 N N . HIS B 1 285 ? 5.375 24.625 3.764 1 95.31 285 HIS B N 1
ATOM 4951 C CA . HIS B 1 285 ? 4.758 24.344 2.471 1 95.31 285 HIS B CA 1
ATOM 4952 C C . HIS B 1 285 ? 3.584 23.391 2.613 1 95.31 285 HIS B C 1
ATOM 4954 O O . HIS B 1 285 ? 2.561 23.547 1.947 1 95.31 285 HIS B O 1
ATOM 4960 N N . ALA B 1 286 ? 3.738 22.391 3.441 1 95.94 286 ALA B N 1
ATOM 4961 C CA . ALA B 1 286 ? 2.688 21.406 3.639 1 95.94 286 ALA B CA 1
ATOM 4962 C C . ALA B 1 286 ? 1.452 22.031 4.281 1 95.94 286 ALA B C 1
ATOM 4964 O O . ALA B 1 286 ? 0.326 21.781 3.844 1 95.94 286 ALA B O 1
ATOM 4965 N N . LEU B 1 287 ? 1.648 22.875 5.305 1 96.62 287 LEU B N 1
ATOM 4966 C CA . LEU B 1 287 ? 0.532 23.516 5.984 1 96.62 287 LEU B CA 1
ATOM 4967 C C . LEU B 1 287 ? -0.198 24.469 5.039 1 96.62 287 LEU B C 1
ATOM 4969 O O . LEU B 1 287 ? -1.403 24.688 5.184 1 96.62 287 LEU B O 1
ATOM 4973 N N . ALA B 1 288 ? 0.516 24.984 4.043 1 96.19 288 ALA B N 1
ATOM 4974 C CA . ALA B 1 288 ? -0.062 25.906 3.072 1 96.19 288 ALA B CA 1
ATOM 4975 C C . ALA B 1 288 ? -1.004 25.172 2.115 1 96.19 288 ALA B C 1
ATOM 4977 O O . ALA B 1 288 ? -1.672 25.812 1.295 1 96.19 288 ALA B O 1
ATOM 4978 N N . LYS B 1 289 ? -1.076 23.859 2.207 1 96.81 289 LYS B N 1
ATOM 4979 C CA . LYS B 1 289 ? -1.933 23.078 1.315 1 96.81 289 LYS B CA 1
ATOM 4980 C C . LYS B 1 289 ? -3.275 22.766 1.972 1 96.81 289 LYS B C 1
ATOM 4982 O O . LYS B 1 289 ? -4.18 22.234 1.327 1 96.81 289 LYS B O 1
ATOM 4987 N N . VAL B 1 290 ? -3.4 23.094 3.293 1 96.31 290 VAL B N 1
ATOM 4988 C CA . VAL B 1 290 ? -4.625 22.797 4.027 1 96.31 290 VAL B CA 1
ATOM 4989 C C . VAL B 1 290 ? -5.812 23.469 3.35 1 96.31 290 VAL B C 1
ATOM 4991 O O . VAL B 1 290 ? -5.719 24.625 2.934 1 96.31 290 VAL B O 1
ATOM 4994 N N . GLY B 1 291 ? -6.953 22.734 3.16 1 94.31 291 GLY B N 1
ATOM 4995 C CA . GLY B 1 291 ? -8.141 23.266 2.521 1 94.31 291 GLY B CA 1
ATOM 4996 C C . GLY B 1 291 ? -8.344 22.766 1.106 1 94.31 291 GLY B C 1
ATOM 4997 O O . GLY B 1 291 ? -9.422 22.891 0.537 1 94.31 291 GLY B O 1
ATOM 4998 N N . LEU B 1 292 ? -7.355 22.188 0.525 1 91 292 LEU B N 1
ATOM 4999 C CA . LEU B 1 292 ? -7.469 21.703 -0.846 1 91 292 LEU B CA 1
ATOM 5000 C C . LEU B 1 292 ? -8.289 20.422 -0.901 1 91 292 LEU B C 1
ATOM 5002 O O . LEU B 1 292 ? -8.961 20.156 -1.902 1 91 292 LEU B O 1
ATOM 5006 N N . GLY B 1 293 ? -8.188 19.594 0.159 1 86.44 293 GLY B N 1
ATOM 5007 C CA . GLY B 1 293 ? -9.078 18.453 0.298 1 86.44 293 GLY B CA 1
ATOM 5008 C C . GLY B 1 293 ? -8.75 17.328 -0.662 1 86.44 293 GLY B C 1
ATOM 5009 O O . GLY B 1 293 ? -9.617 16.5 -0.987 1 86.44 293 GLY B O 1
ATOM 5010 N N . ARG B 1 294 ? -7.574 17.297 -1.217 1 86.38 294 ARG B N 1
ATOM 5011 C CA . ARG B 1 294 ? -7.129 16.25 -2.129 1 86.38 294 ARG B CA 1
ATOM 5012 C C . ARG B 1 294 ? -5.645 15.945 -1.939 1 86.38 294 ARG B C 1
ATOM 5014 O O . ARG B 1 294 ? -4.938 16.703 -1.268 1 86.38 294 ARG B O 1
ATOM 5021 N N . GLU B 1 295 ? -5.281 14.883 -2.484 1 90.5 295 GLU B N 1
ATOM 5022 C CA . GLU B 1 295 ? -3.863 14.547 -2.426 1 90.5 295 GLU B CA 1
ATOM 5023 C C . GLU B 1 295 ? -3.021 15.578 -3.178 1 90.5 295 GLU B C 1
ATOM 5025 O O . GLU B 1 295 ? -3.363 15.969 -4.293 1 90.5 295 GLU B O 1
ATOM 5030 N N . VAL B 1 296 ? -1.94 16.016 -2.566 1 92.69 296 VAL B N 1
ATOM 5031 C CA . VAL B 1 296 ? -1.077 17 -3.201 1 92.69 296 VAL B CA 1
ATOM 5032 C C . VAL B 1 296 ? 0.379 16.734 -2.828 1 92.69 296 VAL B C 1
ATOM 5034 O O . VAL B 1 296 ? 0.657 16.047 -1.845 1 92.69 296 VAL B O 1
ATOM 5037 N N . TYR B 1 297 ? 1.225 17.219 -3.705 1 93.44 297 TYR B N 1
ATOM 5038 C CA . TYR B 1 297 ? 2.631 17.281 -3.32 1 93.44 297 TYR B CA 1
ATOM 5039 C C . TYR B 1 297 ? 2.885 18.422 -2.352 1 93.44 297 TYR B C 1
ATOM 5041 O O . TYR B 1 297 ? 2.396 19.547 -2.557 1 93.44 297 TYR B O 1
ATOM 5049 N N . GLY B 1 298 ? 3.594 18.156 -1.309 1 93.69 298 GLY B N 1
ATOM 5050 C CA . GLY B 1 298 ? 3.854 19.172 -0.298 1 93.69 298 GLY B CA 1
ATOM 5051 C C . GLY B 1 298 ? 4.707 20.312 -0.807 1 93.69 298 GLY B C 1
ATOM 5052 O O . GLY B 1 298 ? 4.66 21.422 -0.265 1 93.69 298 GLY B O 1
ATOM 5053 N N . TYR B 1 299 ? 5.445 20.016 -1.812 1 94.19 299 TYR B N 1
ATOM 5054 C CA . TYR B 1 299 ? 6.426 20.953 -2.338 1 94.19 299 TYR B CA 1
ATOM 5055 C C . TYR B 1 299 ? 6.441 20.938 -3.861 1 94.19 299 TYR B C 1
ATOM 5057 O O . TYR B 1 299 ? 6.441 19.859 -4.473 1 94.19 299 TYR B O 1
ATOM 5065 N N . PHE B 1 300 ? 6.516 22.109 -4.453 1 93.5 300 PHE B N 1
ATOM 5066 C CA . PHE B 1 300 ? 6.41 22.281 -5.898 1 93.5 300 PHE B CA 1
ATOM 5067 C C . PHE B 1 300 ? 7.469 21.453 -6.621 1 93.5 300 PHE B C 1
ATOM 5069 O O . PHE B 1 300 ? 7.148 20.703 -7.547 1 93.5 300 PHE B O 1
ATOM 5076 N N . TRP B 1 301 ? 8.664 21.562 -6.195 1 91.06 301 TRP B N 1
ATOM 5077 C CA . TRP B 1 301 ? 9.75 20.906 -6.922 1 91.06 301 TRP B CA 1
ATOM 5078 C C . TRP B 1 301 ? 9.711 19.391 -6.719 1 91.06 301 TRP B C 1
ATOM 5080 O O . TRP B 1 301 ? 10.273 18.641 -7.516 1 91.06 301 TRP B O 1
ATOM 5090 N N . HIS B 1 302 ? 9.148 18.891 -5.637 1 90.94 302 HIS B N 1
ATOM 5091 C CA . HIS B 1 302 ? 8.883 17.469 -5.523 1 90.94 302 HIS B CA 1
ATOM 5092 C C . HIS B 1 302 ? 7.914 17 -6.602 1 90.94 302 HIS B C 1
ATOM 5094 O O . HIS B 1 302 ? 8.07 15.898 -7.148 1 90.94 302 HIS B O 1
ATOM 5100 N N . GLU B 1 303 ? 6.914 17.812 -6.863 1 91.56 303 GLU B N 1
ATOM 5101 C CA . GLU B 1 303 ? 5.949 17.484 -7.906 1 91.56 303 GLU B CA 1
ATOM 5102 C C . GLU B 1 303 ? 6.609 17.453 -9.281 1 91.56 303 GLU B C 1
ATOM 5104 O O . GLU B 1 303 ? 6.34 16.562 -10.086 1 91.56 303 GLU B O 1
ATOM 5109 N N . VAL B 1 304 ? 7.457 18.438 -9.523 1 89.19 304 VAL B N 1
ATOM 5110 C CA . VAL B 1 304 ? 8.18 18.484 -10.789 1 89.19 304 VAL B CA 1
ATOM 5111 C C . VAL B 1 304 ? 9.07 17.25 -10.93 1 89.19 304 VAL B C 1
ATOM 5113 O O . VAL B 1 304 ? 9.148 16.656 -12 1 89.19 304 VAL B O 1
ATOM 5116 N N . GLN B 1 305 ? 9.781 16.938 -9.867 1 86.44 305 GLN B N 1
ATOM 5117 C CA . GLN B 1 305 ? 10.641 15.766 -9.875 1 86.44 305 GLN B CA 1
ATOM 5118 C C . GLN B 1 305 ? 9.859 14.508 -10.242 1 86.44 305 GLN B C 1
ATOM 5120 O O . GLN B 1 305 ? 10.305 13.711 -11.07 1 86.44 305 GLN B O 1
ATOM 5125 N N . MET B 1 306 ? 8.734 14.344 -9.633 1 86.88 306 MET B N 1
ATOM 5126 C CA . MET B 1 306 ? 7.91 13.172 -9.906 1 86.88 306 MET B CA 1
ATOM 5127 C C . MET B 1 306 ? 7.363 13.203 -11.328 1 86.88 306 MET B C 1
ATOM 5129 O O . MET B 1 306 ? 7.242 12.164 -11.977 1 86.88 306 MET B O 1
ATOM 5133 N N . TRP B 1 307 ? 7.059 14.367 -11.758 1 86.12 307 TRP B N 1
ATOM 5134 C CA . TRP B 1 307 ? 6.594 14.523 -13.133 1 86.12 307 TRP B CA 1
ATOM 5135 C C . TRP B 1 307 ? 7.66 14.062 -14.125 1 86.12 307 TRP B C 1
ATOM 5137 O O . TRP B 1 307 ? 7.352 13.367 -15.094 1 86.12 307 TRP B O 1
ATOM 5147 N N . CYS B 1 308 ? 8.875 14.367 -13.914 1 84.19 308 CYS B N 1
ATOM 5148 C CA . CYS B 1 308 ? 9.984 13.992 -14.789 1 84.19 308 CYS B CA 1
ATOM 5149 C C . CYS B 1 308 ? 10.125 12.477 -14.867 1 84.19 308 CYS B C 1
ATOM 5151 O O . CYS B 1 308 ? 10.57 11.945 -15.883 1 84.19 308 CYS B O 1
ATOM 5153 N N . ILE B 1 309 ? 9.672 11.844 -13.875 1 80.62 309 ILE B N 1
ATOM 5154 C CA . ILE B 1 309 ? 9.797 10.391 -13.836 1 80.62 309 ILE B CA 1
ATOM 5155 C C . ILE B 1 309 ? 8.555 9.742 -14.438 1 80.62 309 ILE B C 1
ATOM 5157 O O . ILE B 1 309 ? 8.656 8.828 -15.25 1 80.62 309 ILE B O 1
ATOM 5161 N N . THR B 1 310 ? 7.418 10.258 -14.125 1 79.88 310 THR B N 1
ATOM 5162 C CA . THR B 1 310 ? 6.164 9.578 -14.438 1 79.88 310 THR B CA 1
ATOM 5163 C C . THR B 1 310 ? 5.73 9.859 -15.867 1 79.88 310 THR B C 1
ATOM 5165 O O . THR B 1 310 ? 4.848 9.188 -16.406 1 79.88 310 THR B O 1
ATOM 5168 N N . ILE B 1 311 ? 6.367 10.789 -16.516 1 81.38 311 ILE B N 1
ATOM 5169 C CA . ILE B 1 311 ? 5.965 11.133 -17.875 1 81.38 311 ILE B CA 1
ATOM 5170 C C . ILE B 1 311 ? 6.375 10.016 -18.844 1 81.38 311 ILE B C 1
ATOM 5172 O O . ILE B 1 311 ? 5.848 9.914 -19.953 1 81.38 311 ILE B O 1
ATOM 5176 N N . TRP B 1 312 ? 7.285 9.203 -18.359 1 79.56 312 TRP B N 1
ATOM 5177 C CA . TRP B 1 312 ? 7.762 8.117 -19.203 1 79.56 312 TRP B CA 1
ATOM 5178 C C . TRP B 1 312 ? 6.812 6.922 -19.141 1 79.56 312 TRP B C 1
ATOM 5180 O O . TRP B 1 312 ? 6.219 6.648 -18.094 1 79.56 312 TRP B O 1
ATOM 5190 N N . PRO B 1 313 ? 6.66 6.281 -20.312 1 72.56 313 PRO B N 1
ATOM 5191 C CA . PRO B 1 313 ? 5.773 5.117 -20.312 1 72.56 313 PRO B CA 1
ATOM 5192 C C . PRO B 1 313 ? 6.348 3.943 -19.516 1 72.56 313 PRO B C 1
ATOM 5194 O O . PRO B 1 313 ? 7.57 3.773 -19.453 1 72.56 313 PRO B O 1
ATOM 5197 N N . GLU B 1 314 ? 5.457 3.213 -18.844 1 65.88 314 GLU B N 1
ATOM 5198 C CA . GLU B 1 314 ? 5.875 1.999 -18.156 1 65.88 314 GLU B CA 1
ATOM 5199 C C . GLU B 1 314 ? 6.285 0.912 -19.141 1 65.88 314 GLU B C 1
ATOM 5201 O O . GLU B 1 314 ? 7.215 0.147 -18.875 1 65.88 314 GLU B O 1
ATOM 5206 N N . GLU B 1 315 ? 5.539 1.048 -20.281 1 59.62 315 GLU B N 1
ATOM 5207 C CA . GLU B 1 315 ? 5.848 0.061 -21.312 1 59.62 315 GLU B CA 1
ATOM 5208 C C . GLU B 1 315 ? 7.25 0.275 -21.875 1 59.62 315 GLU B C 1
ATOM 5210 O O . GLU B 1 315 ? 7.672 1.413 -22.094 1 59.62 315 GLU B O 1
ATOM 5215 N N . GLY B 1 316 ? 7.965 -0.72 -22.031 1 57.19 316 GLY B N 1
ATOM 5216 C CA . GLY B 1 316 ? 9.305 -0.643 -22.594 1 57.19 316 GLY B CA 1
ATOM 5217 C C . GLY B 1 316 ? 10.383 -0.43 -21.547 1 57.19 316 GLY B C 1
ATOM 5218 O O . GLY B 1 316 ? 11.57 -0.469 -21.859 1 57.19 316 GLY B O 1
ATOM 5219 N N . GLY B 1 317 ? 9.914 -0.108 -20.406 1 63.31 317 GLY B N 1
ATOM 5220 C CA . GLY B 1 317 ? 10.875 -0.091 -19.312 1 63.31 317 GLY B CA 1
ATOM 5221 C C . GLY B 1 317 ? 11.508 1.269 -19.094 1 63.31 317 GLY B C 1
ATOM 5222 O O . GLY B 1 317 ? 12.312 1.444 -18.172 1 63.31 317 GLY B O 1
ATOM 5223 N N . MET B 1 318 ? 11.133 2.248 -19.938 1 67.5 318 MET B N 1
ATOM 5224 C CA . MET B 1 318 ? 11.797 3.547 -19.844 1 67.5 318 MET B CA 1
ATOM 5225 C C . MET B 1 318 ? 11.555 4.188 -18.484 1 67.5 318 MET B C 1
ATOM 5227 O O . MET B 1 318 ? 12.461 4.785 -17.906 1 67.5 318 MET B O 1
ATOM 5231 N N . ARG B 1 319 ? 10.398 4.074 -18 1 72.31 319 ARG B N 1
ATOM 5232 C CA . ARG B 1 319 ? 10.117 4.621 -16.672 1 72.31 319 ARG B CA 1
ATOM 5233 C C . ARG B 1 319 ? 10.977 3.951 -15.609 1 72.31 319 ARG B C 1
ATOM 5235 O O . ARG B 1 319 ? 11.508 4.621 -14.719 1 72.31 319 ARG B O 1
ATOM 5242 N N . GLY B 1 320 ? 11.094 2.691 -15.797 1 70.12 320 GLY B N 1
ATOM 5243 C CA . GLY B 1 320 ? 11.953 1.961 -14.875 1 70.12 320 GLY B CA 1
ATOM 5244 C C . GLY B 1 320 ? 13.398 2.412 -14.93 1 70.12 320 GLY B C 1
ATOM 5245 O O . GLY B 1 320 ? 14.047 2.531 -13.891 1 70.12 320 GLY B O 1
ATOM 5246 N N . TRP B 1 321 ? 13.773 2.666 -16.109 1 69.56 321 TRP B N 1
ATOM 5247 C CA . TRP B 1 321 ? 15.148 3.111 -16.297 1 69.56 321 TRP B CA 1
ATOM 5248 C C . TRP B 1 321 ? 15.367 4.484 -15.664 1 69.56 321 TRP B C 1
ATOM 5250 O O . TRP B 1 321 ? 16.344 4.699 -14.945 1 69.56 321 TRP B O 1
ATOM 5260 N N . VAL B 1 322 ? 14.477 5.379 -15.938 1 72.94 322 VAL B N 1
ATOM 5261 C CA . VAL B 1 322 ? 14.578 6.723 -15.391 1 72.94 322 VAL B CA 1
ATOM 5262 C C . VAL B 1 322 ? 14.523 6.664 -13.859 1 72.94 322 VAL B C 1
ATOM 5264 O O . VAL B 1 322 ? 15.297 7.336 -13.18 1 72.94 322 VAL B O 1
ATOM 5267 N N . ASN B 1 323 ? 13.656 5.809 -13.398 1 73.25 323 ASN B N 1
ATOM 5268 C CA . ASN B 1 323 ? 13.539 5.602 -11.961 1 73.25 323 ASN B CA 1
ATOM 5269 C C . ASN B 1 323 ? 14.844 5.086 -11.359 1 73.25 323 ASN B C 1
ATOM 5271 O O . ASN B 1 323 ? 15.305 5.59 -10.336 1 73.25 323 ASN B O 1
ATOM 5275 N N . LYS B 1 324 ? 15.375 4.219 -12.094 1 71.31 324 LYS B N 1
ATOM 5276 C CA . LYS B 1 324 ? 16.641 3.635 -11.633 1 71.31 324 LYS B CA 1
ATOM 5277 C C . LYS B 1 324 ? 17.75 4.68 -11.609 1 71.31 324 LYS B C 1
ATOM 5279 O O . LYS B 1 324 ? 18.531 4.738 -10.656 1 71.31 324 LYS B O 1
ATOM 5284 N N . ALA B 1 325 ? 17.781 5.414 -12.625 1 71.5 325 ALA B N 1
ATOM 5285 C CA . ALA B 1 325 ? 18.812 6.445 -12.727 1 71.5 325 ALA B CA 1
ATOM 5286 C C . ALA B 1 325 ? 18.656 7.477 -11.609 1 71.5 325 ALA B C 1
ATOM 5288 O O . ALA B 1 325 ? 19.641 7.855 -10.977 1 71.5 325 ALA B O 1
ATOM 5289 N N . MET B 1 326 ? 17.5 7.855 -11.398 1 70.81 326 MET B N 1
ATOM 5290 C CA . MET B 1 326 ? 17.234 8.852 -10.367 1 70.81 326 MET B CA 1
ATOM 5291 C C . MET B 1 326 ? 17.547 8.289 -8.984 1 70.81 326 MET B C 1
ATOM 5293 O O . MET B 1 326 ? 18.125 8.977 -8.141 1 70.81 326 MET B O 1
ATOM 5297 N N . MET B 1 327 ? 17.219 7.094 -8.805 1 71.81 327 MET B N 1
ATOM 5298 C CA . MET B 1 327 ? 17.453 6.465 -7.508 1 71.81 327 MET B CA 1
ATOM 5299 C C . MET B 1 327 ? 18.938 6.273 -7.242 1 71.81 327 MET B C 1
ATOM 5301 O O . MET B 1 327 ? 19.391 6.395 -6.105 1 71.81 327 MET B O 1
ATOM 5305 N N . ARG B 1 328 ? 19.625 5.965 -8.281 1 70.25 328 ARG B N 1
ATOM 5306 C CA . ARG B 1 328 ? 21.078 5.852 -8.133 1 70.25 328 ARG B CA 1
ATOM 5307 C C . ARG B 1 328 ? 21.672 7.156 -7.629 1 70.25 328 ARG B C 1
ATOM 5309 O O . ARG B 1 328 ? 22.562 7.148 -6.777 1 70.25 328 ARG B O 1
ATOM 5316 N N . GLY B 1 329 ? 21.109 8.227 -8.188 1 68.19 329 GLY B N 1
ATOM 5317 C CA . GLY B 1 329 ? 21.578 9.531 -7.742 1 68.19 329 GLY B CA 1
ATOM 5318 C C . GLY B 1 329 ? 21.25 9.82 -6.289 1 68.19 329 GLY B C 1
ATOM 5319 O O . GLY B 1 329 ? 22.109 10.281 -5.535 1 68.19 329 GLY B O 1
ATOM 5320 N N . VAL B 1 330 ? 20.141 9.477 -5.891 1 69 330 VAL B N 1
ATOM 5321 C CA . VAL B 1 330 ? 19.688 9.727 -4.523 1 69 330 VAL B CA 1
ATOM 5322 C C . VAL B 1 330 ? 20.453 8.836 -3.553 1 69 330 VAL B C 1
ATOM 5324 O O . VAL B 1 330 ? 20.859 9.289 -2.477 1 69 330 VAL B O 1
ATOM 5327 N N . GLU B 1 331 ? 20.656 7.645 -3.98 1 70.31 331 GLU B N 1
ATOM 5328 C CA . GLU B 1 331 ? 21.359 6.695 -3.125 1 70.31 331 GLU B CA 1
ATOM 5329 C C . GLU B 1 331 ? 22.797 7.133 -2.895 1 70.31 331 GLU B C 1
ATOM 5331 O O . GLU B 1 331 ? 23.344 6.965 -1.798 1 70.31 331 GLU B O 1
ATOM 5336 N N . LYS B 1 332 ? 23.359 7.648 -3.877 1 70.94 332 LYS B N 1
ATOM 5337 C CA . LYS B 1 332 ? 24.719 8.148 -3.729 1 70.94 332 LYS B CA 1
ATOM 5338 C C . LYS B 1 332 ? 24.781 9.281 -2.709 1 70.94 332 LYS B C 1
ATOM 5340 O O . LYS B 1 332 ? 25.688 9.32 -1.871 1 70.94 332 LYS B O 1
ATOM 5345 N N . LEU B 1 333 ? 23.828 10.117 -2.779 1 68.75 333 LEU B N 1
ATOM 5346 C CA . LEU B 1 333 ? 23.766 11.25 -1.858 1 68.75 333 LEU B CA 1
ATOM 5347 C C . LEU B 1 333 ? 23.5 10.773 -0.434 1 68.75 333 LEU B C 1
ATOM 5349 O O . LEU B 1 333 ? 24.109 11.266 0.516 1 68.75 333 LEU B O 1
ATOM 5353 N N . ARG B 1 334 ? 22.688 9.773 -0.3 1 71.25 334 ARG B N 1
ATOM 5354 C CA . ARG B 1 334 ? 22.297 9.258 1.012 1 71.25 334 ARG B CA 1
ATOM 5355 C C . ARG B 1 334 ? 23.453 8.477 1.644 1 71.25 334 ARG B C 1
ATOM 5357 O O . ARG B 1 334 ? 23.656 8.547 2.855 1 71.25 334 ARG B O 1
ATOM 5364 N N . ALA B 1 335 ? 24.062 7.77 0.769 1 72.81 335 ALA B N 1
ATOM 5365 C CA . ALA B 1 335 ? 25.188 6.973 1.266 1 72.81 335 ALA B CA 1
ATOM 5366 C C . ALA B 1 335 ? 26.219 7.855 1.947 1 72.81 335 ALA B C 1
ATOM 5368 O O . ALA B 1 335 ? 26.734 7.504 3.01 1 72.81 335 ALA B O 1
ATOM 5369 N N . GLU B 1 336 ? 26.422 8.891 1.347 1 74.38 336 GLU B N 1
ATOM 5370 C CA . GLU B 1 336 ? 27.375 9.828 1.936 1 74.38 336 GLU B CA 1
ATOM 5371 C C . GLU B 1 336 ? 26.859 10.383 3.26 1 74.38 336 GLU B C 1
ATOM 5373 O O . GLU B 1 336 ? 27.625 10.508 4.223 1 74.38 336 GLU B O 1
ATOM 5378 N N . GLY B 1 337 ? 25.672 10.688 3.33 1 74.94 337 GLY B N 1
ATOM 5379 C CA . GLY B 1 337 ? 25.062 11.188 4.555 1 74.94 337 GLY B CA 1
ATOM 5380 C C . GLY B 1 337 ? 25.062 10.172 5.68 1 74.94 337 GLY B C 1
ATOM 5381 O O . GLY B 1 337 ? 25.375 10.508 6.824 1 74.94 337 GLY B O 1
ATOM 5382 N N . TRP B 1 338 ? 24.781 8.992 5.316 1 75.88 338 TRP B N 1
ATOM 5383 C CA . TRP B 1 338 ? 24.734 7.926 6.309 1 75.88 338 TRP B CA 1
ATOM 5384 C C . TRP B 1 338 ? 26.125 7.648 6.867 1 75.88 338 TRP B C 1
ATOM 5386 O O . TRP B 1 338 ? 26.281 7.391 8.062 1 75.88 338 TRP B O 1
ATOM 5396 N N . ARG B 1 339 ? 27.062 7.648 6 1 78 339 ARG B N 1
ATOM 5397 C CA . ARG B 1 339 ? 28.438 7.488 6.438 1 78 339 ARG B CA 1
ATOM 5398 C C . ARG B 1 339 ? 28.828 8.562 7.449 1 78 339 ARG B C 1
ATOM 5400 O O . ARG B 1 339 ? 29.422 8.266 8.484 1 78 339 ARG B O 1
ATOM 5407 N N . ARG B 1 340 ? 28.406 9.719 7.211 1 79.12 340 ARG B N 1
ATOM 5408 C CA . ARG B 1 340 ? 28.734 10.828 8.094 1 79.12 340 ARG B CA 1
ATOM 5409 C C . ARG B 1 340 ? 28 10.711 9.43 1 79.12 340 ARG B C 1
ATOM 5411 O O . ARG B 1 340 ? 28.547 11.055 10.477 1 79.12 340 ARG B O 1
ATOM 5418 N N . LEU B 1 341 ? 26.828 10.211 9.383 1 76.88 341 LEU B N 1
ATOM 5419 C CA . LEU B 1 341 ? 26.062 9.992 10.602 1 76.88 341 LEU B CA 1
ATOM 5420 C C . LEU B 1 341 ? 26.703 8.891 11.445 1 76.88 341 LEU B C 1
ATOM 5422 O O . LEU B 1 341 ? 26.766 9 12.672 1 76.88 341 LEU B O 1
ATOM 5426 N N . SER B 1 342 ? 27.078 7.898 10.719 1 75.88 342 SER B N 1
ATOM 5427 C CA . SER B 1 342 ? 27.734 6.793 11.406 1 75.88 342 SER B CA 1
ATOM 5428 C C . SER B 1 342 ? 29.047 7.246 12.039 1 75.88 342 SER B C 1
ATOM 5430 O O . SER B 1 342 ? 29.484 6.688 13.047 1 75.88 342 SER B O 1
ATOM 5432 N N . ASP B 1 343 ? 29.625 8.234 11.477 1 79.88 343 ASP B N 1
ATOM 5433 C CA . ASP B 1 343 ? 30.891 8.773 11.969 1 79.88 343 ASP B CA 1
ATOM 5434 C C . ASP B 1 343 ? 30.656 9.789 13.078 1 79.88 343 ASP B C 1
ATOM 5436 O O . ASP B 1 343 ? 31.594 10.445 13.539 1 79.88 343 ASP B O 1
ATOM 5440 N N . GLY B 1 344 ? 29.344 9.969 13.453 1 75.94 344 GLY B N 1
ATOM 5441 C CA . GLY B 1 344 ? 29.062 10.797 14.625 1 75.94 344 GLY B CA 1
ATOM 5442 C C . GLY B 1 344 ? 28.406 12.109 14.273 1 75.94 344 GLY B C 1
ATOM 5443 O O . GLY B 1 344 ? 28.125 12.922 15.164 1 75.94 344 GLY B O 1
ATOM 5444 N N . ALA B 1 345 ? 28.203 12.344 13.047 1 78.5 345 ALA B N 1
ATOM 5445 C CA . ALA B 1 345 ? 27.5 13.562 12.656 1 78.5 345 ALA B CA 1
ATOM 5446 C C . ALA B 1 345 ? 26.047 13.516 13.109 1 78.5 345 ALA B C 1
ATOM 5448 O O . ALA B 1 345 ? 25.531 12.453 13.484 1 78.5 345 ALA B O 1
ATOM 5449 N N . ARG B 1 346 ? 25.484 14.734 13.305 1 78.38 346 ARG B N 1
ATOM 5450 C CA . ARG B 1 346 ? 24.078 14.82 13.695 1 78.38 346 ARG B CA 1
ATOM 5451 C C . ARG B 1 346 ? 23.312 15.727 12.742 1 78.38 346 ARG B C 1
ATOM 5453 O O . ARG B 1 346 ? 23.875 16.672 12.18 1 78.38 346 ARG B O 1
ATOM 5460 N N . MET B 1 347 ? 22.078 15.352 12.547 1 77.12 347 MET B N 1
ATOM 5461 C CA 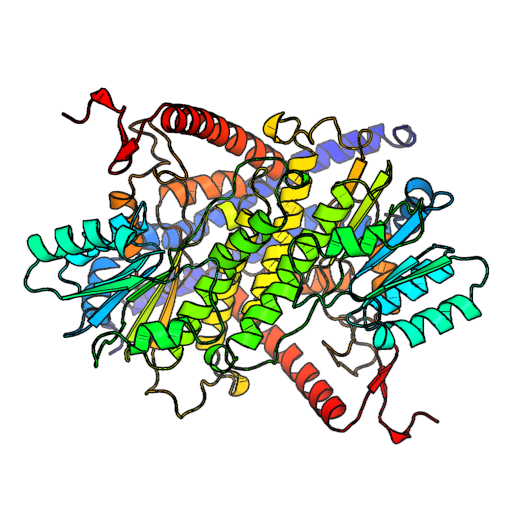. MET B 1 347 ? 21.203 16.219 11.75 1 77.12 347 MET B CA 1
ATOM 5462 C C . MET B 1 347 ? 20.562 17.297 12.625 1 77.12 347 MET B C 1
ATOM 5464 O O . MET B 1 347 ? 19.938 17 13.641 1 77.12 347 MET B O 1
ATOM 5468 N N . VAL B 1 348 ? 20.844 18.484 12.312 1 73.88 348 VAL B N 1
ATOM 5469 C CA . VAL B 1 348 ? 20.266 19.609 13.039 1 73.88 348 VAL B CA 1
ATOM 5470 C C . VAL B 1 348 ? 19.562 20.547 12.062 1 73.88 348 VAL B C 1
ATOM 5472 O O . VAL B 1 348 ? 20.203 21.203 11.234 1 73.88 348 VAL B O 1
ATOM 5475 N N . ASP B 1 349 ? 18.297 20.672 12.117 1 73.38 349 ASP B N 1
ATOM 5476 C CA . ASP B 1 349 ? 17.469 21.547 11.297 1 73.38 349 ASP B CA 1
ATOM 5477 C C . ASP B 1 349 ? 17.781 21.375 9.812 1 73.38 349 ASP B C 1
ATOM 5479 O O . ASP B 1 349 ? 18 22.359 9.102 1 73.38 349 ASP B O 1
ATOM 5483 N N . GLY B 1 350 ? 18.016 20.156 9.406 1 74.81 350 GLY B N 1
ATOM 5484 C CA . GLY B 1 350 ? 18.219 19.844 8.008 1 74.81 350 GLY B CA 1
ATOM 5485 C C . GLY B 1 350 ? 19.672 19.922 7.582 1 74.81 350 GLY B C 1
ATOM 5486 O O . GLY B 1 350 ? 19.984 19.844 6.391 1 74.81 350 GLY B O 1
ATOM 5487 N N . ARG B 1 351 ? 20.656 20.188 8.578 1 76.94 351 ARG B N 1
ATOM 5488 C CA . ARG B 1 351 ? 22.078 20.266 8.281 1 76.94 351 ARG B CA 1
ATOM 5489 C C . ARG B 1 351 ? 22.844 19.172 9.016 1 76.94 351 ARG B C 1
ATOM 5491 O O . ARG B 1 351 ? 22.531 18.844 10.164 1 76.94 351 ARG B O 1
ATOM 5498 N N . LEU B 1 352 ? 23.625 18.562 8.258 1 79.06 352 LEU B N 1
ATOM 5499 C CA . LEU B 1 352 ? 24.547 17.594 8.875 1 79.06 352 LEU B CA 1
ATOM 5500 C C . LEU B 1 352 ? 25.688 18.312 9.578 1 79.06 352 LEU B C 1
ATOM 5502 O O . LEU B 1 352 ? 26.5 18.984 8.93 1 79.06 352 LEU B O 1
ATOM 5506 N N . VAL B 1 353 ? 25.688 18.234 10.922 1 79.88 353 VAL B N 1
ATOM 5507 C CA . VAL B 1 353 ? 26.703 18.938 11.711 1 79.88 353 VAL B CA 1
ATOM 5508 C C . VAL B 1 353 ? 27.672 17.906 12.328 1 79.88 353 VAL B C 1
ATOM 5510 O O . VAL B 1 353 ? 27.234 16.891 12.852 1 79.88 353 VAL B O 1
ATOM 5513 N N . GLU B 1 354 ? 28.922 18.062 12.062 1 77.25 354 GLU B N 1
ATOM 5514 C CA . GLU B 1 354 ? 29.922 17.156 12.602 1 77.25 354 GLU B CA 1
ATOM 5515 C C . GLU B 1 354 ? 30.047 17.297 14.109 1 77.25 354 GLU B C 1
ATOM 5517 O O . GLU B 1 354 ? 29.719 18.344 14.672 1 77.25 354 GLU B O 1
ATOM 5522 N N . ARG B 1 355 ? 30.25 16.312 15.023 1 68.69 355 ARG B N 1
ATOM 5523 C CA . ARG B 1 355 ? 30.375 16.297 16.469 1 68.69 355 ARG B CA 1
ATOM 5524 C C . ARG B 1 355 ? 31.141 17.516 16.969 1 68.69 355 ARG B C 1
ATOM 5526 O O . ARG B 1 355 ? 30.797 18.094 18 1 68.69 355 ARG B O 1
ATOM 5533 N N . GLY B 1 356 ? 32.188 17.859 16.469 1 55.25 356 GLY B N 1
ATOM 5534 C CA . GLY B 1 356 ? 33 18.922 17 1 55.25 356 GLY B CA 1
ATOM 5535 C C . GLY B 1 356 ? 32.438 20.312 16.781 1 55.25 356 GLY B C 1
ATOM 5536 O O . GLY B 1 356 ? 32.875 21.281 17.391 1 55.25 356 GLY B O 1
ATOM 5537 N N . ASP B 1 357 ? 31.688 20.5 15.945 1 49.16 357 ASP B N 1
ATOM 5538 C CA . ASP B 1 357 ? 31.312 21.875 15.617 1 49.16 357 ASP B CA 1
ATOM 5539 C C . ASP B 1 357 ? 30.141 22.328 16.484 1 49.16 357 ASP B C 1
ATOM 5541 O O . ASP B 1 357 ? 29.641 23.438 16.297 1 49.16 357 ASP B O 1
ATOM 5545 N N . GLY B 1 358 ? 29.531 21.578 17.203 1 39.53 358 GLY B N 1
ATOM 5546 C CA . GLY B 1 358 ? 28.469 22.062 18.078 1 39.53 358 GLY B CA 1
ATOM 5547 C C . GLY B 1 358 ? 28.953 22.938 19.203 1 39.53 358 GLY B C 1
ATOM 5548 O O . GLY B 1 358 ? 28.219 23.219 20.156 1 39.53 358 GLY B O 1
ATOM 5549 N N . HIS B 1 359 ? 30.031 23.734 19.078 1 34.31 359 HIS B N 1
ATOM 5550 C CA . HIS B 1 359 ? 30.109 24.781 20.094 1 34.31 359 HIS B CA 1
ATOM 5551 C C . HIS B 1 359 ? 29.016 25.828 19.891 1 34.31 359 HIS B C 1
ATOM 5553 O O . HIS B 1 359 ? 28.688 26.188 18.766 1 34.31 359 HIS B O 1
#